Protein AF-A0A1B8P314-F1 (afdb_monomer)

Secondary structure (DSSP, 8-state):
-HHHHHHT-TTS-HHHHHIIIIISEEEESS-S-HHHHHHHHHHHHH--S-EEEEEETTEEEEEEE--HHHHTS-HHHHHHTT-HHHHHHHHHHHTSSSPPEEEEEEEE-S-SSSSPPTTSS-B-S-SS--EEEEEESS-BSTTB--EEE-TTTTS--HHHHHHHHHHHHHGGG-SSTTGGGT--B--HHHHHHHSSS--EEE-B-SS-EEEEETTS-EEE--B-TT-EEEEEEEEE---TT--S-----HHHHHHHHHHHHHHHHHHHHHHHHHHHT----------S------S---HHHHHHHHHHHHHHHHHSSS---------SSSSSS-SS--------TTEEEPPTTSSEEEEEEEEEEE---SSTTGGG-GGG--EEEEEEEEEEEEEEEEEETTTEEEEEEEEEEEEEESS-EEEEEEEEEEEE---TTTTTSEEEEEEEEEEEEESS--STTSS--SEEEEEEEEEEEE-GGGTTEEEEEEEEEEE-TTTTSSSTT-EEEEEEEEEEEEE--

Solvent-accessible surface area (backbone atoms only — not comparable to full-atom values): 27714 Å² total; per-residue (Å²): 84,70,65,20,24,60,76,41,42,75,92,52,56,68,63,56,51,47,36,36,70,56,35,20,33,35,82,39,71,67,66,52,60,70,68,60,40,54,53,34,40,51,50,64,72,70,56,79,69,73,69,47,78,47,58,45,46,8,23,40,40,39,35,29,63,59,39,74,81,43,34,72,79,32,62,60,59,39,47,53,74,60,32,71,65,56,46,44,51,53,17,26,64,39,26,24,49,48,79,52,62,42,24,47,32,40,42,30,32,55,71,43,99,52,61,75,35,77,54,50,50,39,22,24,70,35,99,52,77,25,20,39,38,35,38,27,60,43,69,33,33,65,56,39,34,15,51,26,39,22,33,21,26,58,43,85,44,70,62,36,48,60,47,51,51,54,45,67,76,46,21,78,78,38,85,54,69,49,28,39,67,47,29,38,69,44,55,72,76,54,46,50,62,35,21,80,39,63,78,43,70,52,62,42,61,38,41,22,36,38,35,36,36,38,34,12,40,28,28,39,39,60,48,41,64,72,29,58,39,45,26,44,32,30,40,37,56,63,73,72,85,56,72,56,36,56,70,56,51,68,66,60,53,53,49,50,49,52,52,52,52,54,51,51,53,56,49,52,54,52,48,52,54,52,48,74,73,56,78,87,82,80,82,87,89,83,88,88,89,74,94,77,80,88,81,79,78,72,48,73,69,58,48,55,56,61,51,53,57,64,45,46,76,69,44,68,88,48,59,69,79,82,91,85,84,90,73,89,89,88,87,88,82,84,91,71,86,83,75,92,69,84,64,60,94,58,48,45,71,48,53,89,80,30,45,34,32,49,34,38,36,40,32,46,25,33,62,74,65,94,47,75,46,51,88,82,36,83,92,72,62,49,76,47,68,37,33,42,44,36,42,30,50,35,35,44,48,32,42,46,66,89,46,31,34,38,35,40,33,44,36,50,30,45,36,38,67,86,56,79,40,44,37,40,33,46,31,43,28,41,40,42,43,85,54,103,50,40,97,76,40,36,42,38,39,38,47,28,56,31,43,30,39,37,79,50,64,48,76,76,28,66,46,70,50,39,53,31,38,27,36,41,43,34,45,36,38,34,45,75,93,50,66,53,38,33,43,31,43,36,36,45,33,43,28,20,66,86,41,72,49,46,61,71,84,18,37,33,38,31,47,28,48,30,44,35,41,52,44,44,124

Radius of gyration: 27.54 Å; Cα contacts (8 Å, |Δi|>4): 1055; chains: 1; bounding box: 66×58×86 Å

Sequence (521 aa):
MRLRMAMLSWRVPSEDRRQFIEQGFVLKRNYLPEDEYRALVEEVRQGQGEVRQCIQGDARTRRMLLAPEVLEKMPRTRALLRDPVFRRLMRFCAGHLRMPICHAERVMNGVNEAPPDPQTNLHVDTFQPTMKFWLYLEDVSDLNGPFVFVPGSTRLSRERLSWEYRMSLQAREHADRYTARGSFRVEPEAAARLGNAPPQSFKVPGNTLLIANTFGVHARGHAQPGTSRLALWGMSRTNPFIPLPGLGFESLNRLQYRVLQRMRRREDERAAARARRRPGIVSRAGMPGNNNHHRKTSLIIRQGFAIMYKIEQVSGAGISSSFRALGTGLILALGTSLSSGALADGVSVTPWEQGWALGGHAGQAVHETVKSGEAFNPFVWDFQNYYIVSSGLQKELVDFWGYSKLYTEANVSYIFGDEHYFETFLTPSISWEPFPWDHVLDTTAYLGVGISYTSETSRLDHSGEHLMASMIFELEVQPESWGAWSLYGRIHHRSSAYGTFGDDGGGSNIPSLGVRYHFGQ

Nearest PDB structures (foldseek):
  2hdi-assembly1_A  TM=3.408E-01  e=7.281E-02  Escherichia coli
  2x9k-assembly1_A  TM=2.089E-01  e=9.721E-03  Escherichia coli K-12
  6wil-assembly1_A  TM=3.687E-01  e=9.542E-01  Acinetobacter baumannii ACICU
  3njt-assembly1_A  TM=3.133E-01  e=6.450E-01  Bordetella pertussis
  3rgn-assembly1_A  TM=2.591E-01  e=1.974E+00  Escherichia coli K-12

Organism: Halomonas elongata (NCBI:txid2746)

Foldseek 3Di:
DVLLLVVLCPPQDPVQVCCCVQFQKGKDALQDPPVLLVLQLVLLVVQDADWDWFDAFQKIKIKGFPAPVSCVSRVSVVCQCVDPNNLSSQLSLASALAHFRKIWMKMAARNDNGHHGPQAFWWFQAQDWKKKKWQFSFFDDLAAWFKKFFTRLLDPDVLNVVVVVVLVVCQCPDPPVCSNVGTDGADQVSSCVSHPGHIDGPRGGHRMMMMGGRNTTIGTHHHDHRHMTITTMGIHDAPPPQSHNFDNDVVLVNVLSVLLVVVVVVVVVVVVVVCVVDVPDDDDDDDDDDPDDDDDRPCPSVSNVVSNVVSCVVGVLDDDDDDDPPDDDDPDPPPDDPPDDDDDPQKDFADPLAAKKKKKKKWFWFDDPVGGTVLVPPVNTHTDQKMKIKIKMKGWTMGHNVFKTKMKMWMWMWMDGPDTWIKIKIWIKMWGFDDPCCVFKGKIWIWIKTKMAIPAQDVQFPFSFRIWIKIKTKMKIDGVVNPQKIKMKMKIKTHCSCVVGGDGDTMIIIIIIMMM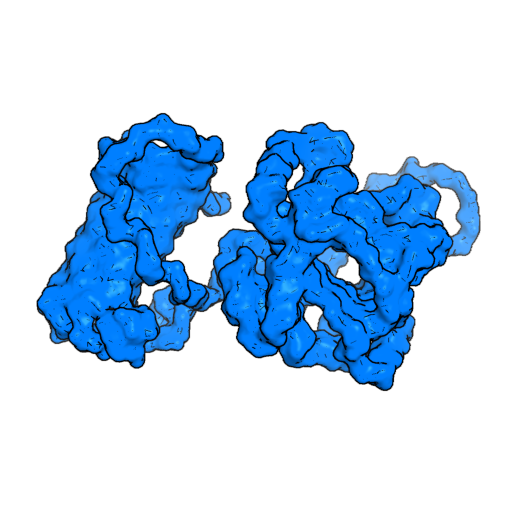GGDRD

Mean predicted aligned error: 16.78 Å

InterPro domains:
  IPR008775 Phytanoyl-CoA dioxygenase-like [PF05721] (22-173)

pLDDT: mean 80.91, std 22.13, range [20.09, 98.81]

Structure (mmCIF, N/CA/C/O backbone):
data_AF-A0A1B8P314-F1
#
_entry.id   AF-A0A1B8P314-F1
#
loop_
_atom_site.group_PDB
_atom_site.id
_atom_site.type_symbol
_atom_site.label_atom_id
_atom_site.label_alt_id
_atom_site.label_comp_id
_atom_site.label_asym_id
_atom_site.label_entity_id
_atom_site.label_seq_id
_atom_site.pdbx_PDB_ins_code
_atom_site.Cartn_x
_atom_site.Cartn_y
_atom_site.Cartn_z
_atom_site.occupancy
_atom_site.B_iso_or_equiv
_atom_site.auth_seq_id
_atom_site.auth_comp_id
_atom_site.auth_asym_id
_atom_site.auth_atom_id
_atom_site.pdbx_PDB_model_num
ATOM 1 N N . MET A 1 1 ? 0.900 0.043 -4.200 1.00 76.81 1 MET A N 1
ATOM 2 C CA . MET A 1 1 ? -0.433 -0.368 -3.673 1.00 76.81 1 MET A CA 1
ATOM 3 C C . MET A 1 1 ? -1.535 -0.510 -4.735 1.00 76.81 1 MET A C 1
ATOM 5 O O . MET A 1 1 ? -2.200 -1.535 -4.691 1.00 76.81 1 MET A O 1
ATOM 9 N N . ARG A 1 2 ? -1.765 0.431 -5.676 1.00 80.19 2 ARG A N 1
ATOM 10 C CA . ARG A 1 2 ? -2.887 0.328 -6.651 1.00 80.19 2 ARG A CA 1
ATOM 11 C C . ARG A 1 2 ? -2.947 -1.001 -7.431 1.00 80.19 2 ARG A C 1
ATOM 13 O O . ARG A 1 2 ? -4.032 -1.556 -7.540 1.00 80.19 2 ARG A O 1
ATOM 20 N N . LEU A 1 3 ? -1.807 -1.547 -7.871 1.00 76.31 3 LEU A N 1
ATOM 21 C CA . LEU A 1 3 ? -1.726 -2.877 -8.502 1.00 76.31 3 LEU A CA 1
ATOM 22 C C . LEU A 1 3 ? -2.331 -3.978 -7.606 1.00 76.31 3 LEU A C 1
ATOM 24 O O . LEU A 1 3 ? -3.298 -4.632 -7.987 1.00 76.31 3 LEU A O 1
ATOM 28 N N . ARG A 1 4 ? -1.857 -4.087 -6.357 1.00 84.38 4 ARG A N 1
ATOM 29 C CA . ARG A 1 4 ? -2.395 -5.015 -5.344 1.00 84.38 4 ARG A CA 1
ATOM 30 C C . ARG A 1 4 ? -3.896 -4.830 -5.102 1.00 84.38 4 ARG A C 1
ATOM 32 O O . ARG A 1 4 ? -4.615 -5.808 -4.935 1.00 84.38 4 ARG A O 1
ATOM 39 N N . MET A 1 5 ? -4.390 -3.590 -5.104 1.00 85.19 5 MET A N 1
ATOM 40 C CA . MET A 1 5 ? -5.827 -3.313 -4.978 1.00 85.19 5 MET A CA 1
ATOM 41 C C . MET A 1 5 ? -6.626 -3.805 -6.191 1.00 85.19 5 MET A C 1
ATOM 43 O O . MET A 1 5 ? -7.722 -4.326 -6.009 1.00 85.19 5 MET A O 1
ATOM 47 N N . ALA A 1 6 ? -6.094 -3.680 -7.412 1.00 76.88 6 ALA A N 1
ATOM 48 C CA . ALA A 1 6 ? -6.745 -4.183 -8.622 1.00 76.88 6 ALA A CA 1
ATOM 49 C C . ALA A 1 6 ? -6.898 -5.714 -8.576 1.00 76.88 6 ALA A C 1
ATOM 51 O O . ALA A 1 6 ? -8.011 -6.215 -8.754 1.00 76.88 6 ALA A O 1
ATOM 52 N N . MET A 1 7 ? -5.832 -6.437 -8.206 1.00 79.06 7 MET A N 1
ATOM 53 C CA . MET A 1 7 ? -5.853 -7.896 -7.993 1.00 79.06 7 MET A CA 1
ATOM 54 C C . MET A 1 7 ? -6.882 -8.320 -6.928 1.00 79.06 7 MET A C 1
ATOM 56 O O . MET A 1 7 ? -7.533 -9.354 -7.050 1.00 79.06 7 MET A O 1
ATOM 60 N N . LEU A 1 8 ? -7.072 -7.499 -5.889 1.00 85.00 8 LEU A N 1
ATOM 61 C CA . LEU A 1 8 ? -8.010 -7.752 -4.786 1.00 85.00 8 LEU A CA 1
ATOM 62 C C . LEU A 1 8 ? -9.414 -7.171 -5.003 1.00 85.00 8 LEU A C 1
ATOM 64 O O . LEU A 1 8 ? -10.260 -7.258 -4.114 1.00 85.00 8 LEU A O 1
ATOM 68 N N . SER A 1 9 ? -9.686 -6.592 -6.173 1.00 84.25 9 SER A N 1
ATOM 69 C CA . SER A 1 9 ? -10.957 -5.922 -6.467 1.00 84.25 9 SER A CA 1
ATOM 70 C C . SER A 1 9 ? -12.116 -6.886 -6.774 1.00 84.25 9 SER A C 1
ATOM 72 O O . SER A 1 9 ? -13.273 -6.462 -6.849 1.00 84.25 9 SER A O 1
ATOM 74 N N . TRP A 1 10 ? -11.832 -8.183 -6.937 1.00 81.12 10 TRP A N 1
ATOM 75 C CA . TRP A 1 10 ? -12.803 -9.196 -7.352 1.00 81.12 10 TRP A CA 1
ATOM 76 C C . TRP A 1 10 ? -13.944 -9.395 -6.340 1.00 81.12 10 TRP A C 1
ATOM 78 O O . TRP A 1 10 ? -13.724 -9.763 -5.181 1.00 81.12 10 TRP A O 1
ATOM 88 N N . ARG A 1 11 ? -15.183 -9.191 -6.810 1.00 80.00 11 ARG A N 1
ATOM 89 C CA . ARG A 1 11 ? -16.437 -9.138 -6.025 1.00 80.00 11 ARG A CA 1
ATOM 90 C C . ARG A 1 11 ? -16.446 -8.101 -4.885 1.00 80.00 11 ARG A C 1
ATOM 92 O O . ARG A 1 11 ? -17.235 -8.240 -3.954 1.00 80.00 11 ARG A O 1
ATOM 99 N N . VAL A 1 12 ? -15.588 -7.078 -4.921 1.00 89.56 12 VAL A N 1
ATOM 100 C CA . VAL A 1 12 ? -15.804 -5.861 -4.119 1.00 89.56 12 VAL A CA 1
ATOM 101 C C . VAL A 1 12 ? -16.806 -4.989 -4.888 1.00 89.56 12 VAL A C 1
ATOM 103 O O . VAL A 1 12 ? -16.585 -4.766 -6.086 1.00 89.56 12 VAL A O 1
ATOM 106 N N . PRO A 1 13 ? -17.897 -4.500 -4.265 1.00 90.88 13 PRO A N 1
ATOM 107 C CA . PRO A 1 13 ? -18.881 -3.657 -4.943 1.00 90.88 13 PRO A CA 1
ATOM 108 C C . PRO A 1 13 ? -18.234 -2.473 -5.672 1.00 90.88 13 PRO A C 1
ATOM 110 O O . PRO A 1 13 ? -17.273 -1.875 -5.189 1.00 90.88 13 PRO A O 1
ATOM 113 N N . SER A 1 14 ? -18.732 -2.135 -6.865 1.00 87.62 14 SER A N 1
ATOM 114 C CA . SER A 1 14 ? -18.176 -1.041 -7.681 1.00 87.62 14 SER A CA 1
ATOM 115 C C . SER A 1 14 ? -18.213 0.305 -6.955 1.00 87.62 14 SER A C 1
ATOM 117 O O . SER A 1 14 ? -17.268 1.078 -7.076 1.00 87.62 14 SER A O 1
ATOM 119 N N . GLU A 1 15 ? -19.251 0.547 -6.158 1.00 92.31 15 GLU A N 1
ATOM 120 C CA . GLU A 1 15 ? -19.381 1.719 -5.295 1.00 92.31 15 GLU A CA 1
ATOM 121 C C . GLU A 1 15 ? -18.269 1.795 -4.239 1.00 92.31 15 GLU A C 1
ATOM 123 O O . GLU A 1 15 ? -17.537 2.780 -4.215 1.00 92.31 15 GLU A O 1
ATOM 128 N N . ASP A 1 16 ? -18.062 0.731 -3.452 1.00 94.12 16 ASP A N 1
ATOM 129 C CA . ASP A 1 16 ? -17.001 0.669 -2.432 1.00 94.12 16 ASP A CA 1
ATOM 130 C C . ASP A 1 16 ? -15.605 0.863 -3.054 1.00 94.12 16 ASP A C 1
ATOM 132 O O . ASP A 1 16 ? -14.747 1.548 -2.490 1.00 94.12 16 ASP A O 1
ATOM 136 N N . ARG A 1 17 ? -15.377 0.304 -4.254 1.00 92.00 17 ARG A N 1
ATOM 137 C CA . ARG A 1 17 ? -14.127 0.498 -5.009 1.00 92.00 17 ARG A CA 1
ATOM 138 C C . ARG A 1 17 ? -13.926 1.957 -5.419 1.00 92.00 17 ARG A C 1
ATOM 140 O O . ARG A 1 17 ? -12.839 2.486 -5.189 1.00 92.00 17 ARG A O 1
ATOM 147 N N . ARG A 1 18 ? -14.947 2.604 -6.000 1.00 90.94 18 ARG A N 1
ATOM 148 C CA . ARG A 1 18 ? -14.889 4.025 -6.390 1.00 90.94 18 ARG A CA 1
ATOM 149 C C . ARG A 1 18 ? -14.676 4.922 -5.177 1.00 90.94 18 ARG A C 1
ATOM 151 O O . ARG A 1 18 ? -13.732 5.703 -5.176 1.00 90.94 18 ARG A O 1
ATOM 158 N N . GLN A 1 19 ? -15.473 4.754 -4.118 1.00 95.25 19 GLN A N 1
ATOM 159 C CA . GLN A 1 19 ? -15.382 5.572 -2.905 1.00 95.25 19 GLN A CA 1
ATOM 160 C C . GLN A 1 19 ? -13.957 5.529 -2.324 1.00 95.25 19 GLN A C 1
ATOM 162 O O . GLN A 1 19 ? -13.342 6.575 -2.106 1.00 95.25 19 GLN A O 1
ATOM 167 N N . PHE A 1 20 ? -13.359 4.337 -2.207 1.00 96.06 20 PHE A N 1
ATOM 168 C CA . PHE A 1 20 ? -12.006 4.207 -1.665 1.00 96.06 20 PHE A CA 1
ATOM 169 C C . PHE A 1 20 ? -10.904 4.752 -2.589 1.00 96.06 20 PHE A C 1
ATOM 171 O O . PHE A 1 20 ? -9.937 5.336 -2.103 1.00 96.06 20 PHE A O 1
ATOM 178 N N . ILE A 1 21 ? -11.018 4.563 -3.909 1.00 90.44 21 ILE A N 1
ATOM 179 C CA . ILE A 1 21 ? -9.992 4.988 -4.883 1.00 90.44 21 ILE A CA 1
ATOM 180 C C . ILE A 1 21 ? -10.050 6.498 -5.159 1.00 90.44 21 ILE A C 1
ATOM 182 O O . ILE A 1 21 ? -9.002 7.133 -5.310 1.00 90.44 21 ILE A O 1
ATOM 186 N N . GLU A 1 22 ? -11.255 7.060 -5.247 1.00 90.31 22 GLU A N 1
ATOM 187 C CA . GLU A 1 22 ? -11.501 8.453 -5.625 1.00 90.31 22 GLU A CA 1
ATOM 188 C C . GLU A 1 22 ? -11.541 9.379 -4.413 1.00 90.31 22 GLU A C 1
ATOM 190 O O . GLU A 1 22 ? -10.932 10.445 -4.462 1.00 90.31 22 GLU A O 1
ATOM 195 N N . GLN A 1 23 ? -12.232 8.975 -3.339 1.00 95.19 23 GLN A N 1
ATOM 196 C CA . GLN A 1 23 ? -12.447 9.803 -2.147 1.00 95.19 23 GLN A CA 1
ATOM 197 C C . GLN A 1 23 ? -11.481 9.463 -1.008 1.00 95.19 23 GLN A C 1
ATOM 199 O O . GLN A 1 23 ? -11.271 10.303 -0.139 1.00 95.19 23 GLN A O 1
ATOM 204 N N . GLY A 1 24 ? -10.869 8.273 -1.014 1.00 96.12 24 GLY A N 1
ATOM 205 C CA . GLY A 1 24 ? -9.907 7.827 0.001 1.00 96.12 24 GLY A CA 1
ATOM 206 C C . GLY A 1 24 ? -10.521 7.084 1.195 1.00 96.12 24 GLY A C 1
ATOM 207 O O . GLY A 1 24 ? -9.786 6.696 2.107 1.00 96.12 24 GLY A O 1
ATOM 208 N N . PHE A 1 25 ? -11.838 6.856 1.198 1.00 98.19 25 PHE A N 1
ATOM 209 C CA . PHE A 1 25 ? -12.554 6.161 2.272 1.00 98.19 25 PHE A CA 1
ATOM 210 C C . PHE A 1 25 ? -13.705 5.281 1.754 1.00 98.19 25 PHE A C 1
ATOM 212 O O . PHE A 1 25 ? -14.159 5.450 0.629 1.00 98.19 25 PHE A O 1
ATOM 219 N N . VAL A 1 26 ? -14.184 4.349 2.581 1.00 98.50 26 VAL A N 1
ATOM 220 C CA . VAL A 1 26 ? -15.459 3.632 2.406 1.00 98.50 26 VAL A CA 1
ATOM 221 C C . VAL A 1 26 ? -16.333 3.897 3.625 1.00 98.50 26 VAL A C 1
ATOM 223 O O . VAL A 1 26 ? -15.844 3.768 4.746 1.00 98.50 26 VAL A O 1
ATOM 226 N N . LEU A 1 27 ? -17.605 4.236 3.423 1.00 98.44 27 LEU A N 1
ATOM 227 C CA . LEU A 1 27 ? -18.584 4.468 4.485 1.00 98.44 27 LEU A CA 1
ATOM 228 C C . LEU A 1 27 ? -19.842 3.623 4.243 1.00 98.44 27 LEU A C 1
ATOM 230 O O . LEU A 1 27 ? -20.559 3.848 3.272 1.00 98.44 27 LEU A O 1
ATOM 234 N N . LYS A 1 28 ? -20.150 2.699 5.159 1.00 98.38 28 LYS A N 1
ATOM 235 C CA . LYS A 1 28 ? -21.367 1.872 5.127 1.00 98.38 28 LYS A CA 1
ATOM 236 C C . LYS A 1 28 ? -22.111 2.006 6.458 1.00 98.38 28 LYS A C 1
ATOM 238 O O . LYS A 1 28 ? -21.612 1.561 7.489 1.00 98.38 28 LYS A O 1
ATOM 243 N N . ARG A 1 29 ? -23.280 2.652 6.445 1.00 98.25 29 ARG A N 1
ATOM 244 C CA . ARG A 1 29 ? -24.202 2.723 7.596 1.00 98.25 29 ARG A CA 1
ATOM 245 C C . ARG A 1 29 ? -25.009 1.428 7.695 1.00 98.25 29 ARG A C 1
ATOM 247 O O . ARG A 1 29 ? -25.216 0.789 6.667 1.00 98.25 29 ARG A O 1
ATOM 254 N N . ASN A 1 30 ? -25.476 1.089 8.897 1.00 97.75 30 ASN A N 1
ATOM 255 C CA . ASN A 1 30 ? -26.248 -0.128 9.186 1.00 97.75 30 ASN A CA 1
ATOM 256 C C . ASN A 1 30 ? -25.556 -1.381 8.617 1.00 97.75 30 ASN A C 1
ATOM 258 O O . ASN A 1 30 ? -26.141 -2.141 7.850 1.00 97.75 30 ASN A O 1
ATOM 262 N N . TYR A 1 31 ? -24.258 -1.521 8.904 1.00 98.19 31 TYR A N 1
ATOM 263 C CA . TYR A 1 31 ? -23.393 -2.507 8.257 1.00 98.19 31 TYR A CA 1
ATOM 264 C C . TYR A 1 31 ? -23.756 -3.956 8.618 1.00 98.19 31 TYR A C 1
ATOM 266 O O . TYR A 1 31 ? -23.608 -4.848 7.784 1.00 98.19 31 TYR A O 1
ATOM 274 N N . LEU A 1 32 ? -24.229 -4.177 9.845 1.00 98.19 32 LEU A N 1
ATOM 275 C CA . LEU A 1 32 ? -24.753 -5.450 10.333 1.00 98.19 32 LEU A CA 1
ATOM 276 C C . LEU A 1 32 ? -26.277 -5.385 10.513 1.00 98.19 32 LEU A C 1
ATOM 278 O O . LEU A 1 32 ? -26.814 -4.293 10.730 1.00 98.19 32 LEU A O 1
ATOM 282 N N . PRO A 1 33 ? -26.974 -6.534 10.522 1.00 98.06 33 PRO A N 1
ATOM 283 C CA . PRO A 1 33 ? -28.300 -6.645 11.124 1.00 98.06 33 PRO A CA 1
ATOM 284 C C . PRO A 1 33 ? -28.316 -6.070 12.551 1.00 98.06 33 PRO A C 1
ATOM 286 O O . PRO A 1 33 ? -27.330 -6.164 13.283 1.00 98.06 33 PRO A O 1
ATOM 289 N N . GLU A 1 34 ? -29.421 -5.442 12.950 1.00 97.75 34 GLU A N 1
ATOM 290 C CA . GLU A 1 34 ? -29.514 -4.698 14.218 1.00 97.75 34 GLU A CA 1
ATOM 291 C C . GLU A 1 34 ? -29.369 -5.602 15.458 1.00 97.75 34 GLU A C 1
ATOM 293 O O . GLU A 1 34 ? -28.797 -5.203 16.473 1.00 97.75 34 GLU A O 1
ATOM 298 N N . ASP A 1 35 ? -29.842 -6.843 15.375 1.00 97.75 35 ASP A N 1
ATOM 299 C CA . ASP A 1 35 ? -29.696 -7.871 16.405 1.00 97.75 35 ASP A CA 1
ATOM 300 C C . ASP A 1 35 ? -28.249 -8.386 16.505 1.00 97.75 35 ASP A C 1
ATOM 302 O O . ASP A 1 35 ? -27.695 -8.455 17.608 1.00 97.75 35 ASP A O 1
ATOM 306 N N . GLU A 1 36 ? -27.595 -8.658 15.369 1.00 97.69 36 GLU A N 1
ATOM 307 C CA . GLU A 1 36 ? -26.168 -8.999 15.325 1.00 97.69 36 GLU A CA 1
ATOM 308 C C . GLU A 1 36 ? -25.297 -7.861 15.867 1.00 97.69 36 GLU A C 1
ATOM 310 O O . GLU A 1 36 ? -24.364 -8.106 16.637 1.00 97.69 36 GLU A O 1
ATOM 315 N N . TYR A 1 37 ? -25.623 -6.616 15.513 1.00 98.44 37 TYR A N 1
ATOM 316 C CA . TYR A 1 37 ? -24.943 -5.425 16.005 1.00 98.44 37 TYR A CA 1
ATOM 317 C C . TYR A 1 37 ? -25.056 -5.298 17.528 1.00 98.44 37 TYR A C 1
ATOM 319 O O . TYR A 1 37 ? -24.035 -5.175 18.205 1.00 98.44 37 TYR A O 1
ATOM 327 N N . ARG A 1 38 ? -26.267 -5.393 18.095 1.00 98.19 38 ARG A N 1
ATOM 328 C CA . ARG A 1 38 ? -26.472 -5.341 19.556 1.00 98.19 38 ARG A CA 1
ATOM 329 C C . ARG A 1 38 ? -25.716 -6.453 20.280 1.00 98.19 38 ARG A C 1
ATOM 331 O O . ARG A 1 38 ? -25.050 -6.182 21.279 1.00 98.19 38 ARG A O 1
ATOM 338 N N . ALA A 1 39 ? -25.758 -7.678 19.754 1.00 97.88 39 ALA A N 1
ATOM 339 C CA . ALA A 1 39 ? -25.016 -8.806 20.311 1.00 97.88 39 ALA A CA 1
ATOM 340 C C . ALA A 1 39 ? -23.490 -8.587 20.261 1.00 97.88 39 ALA A C 1
ATOM 342 O O . ALA A 1 39 ? -22.788 -8.930 21.212 1.00 97.88 39 ALA A O 1
ATOM 343 N N . LEU A 1 40 ? -22.975 -7.986 19.183 1.00 98.06 40 LEU A N 1
ATOM 344 C CA . LEU A 1 40 ? -21.563 -7.624 19.042 1.00 98.06 40 LEU A CA 1
ATOM 345 C C . LEU A 1 40 ? -21.145 -6.518 20.025 1.00 98.06 40 LEU A C 1
ATOM 347 O O . LEU A 1 40 ? -20.083 -6.618 20.638 1.00 98.06 40 LEU A O 1
ATOM 351 N N . VAL A 1 41 ? -21.963 -5.473 20.194 1.00 98.25 41 VAL A N 1
ATOM 352 C CA . VAL A 1 41 ? -21.699 -4.376 21.144 1.00 98.25 41 VAL A CA 1
ATOM 353 C C . VAL A 1 41 ? -21.583 -4.918 22.567 1.00 98.25 41 VAL A C 1
ATOM 355 O O . VAL A 1 41 ? -20.629 -4.576 23.270 1.00 98.25 41 VAL A O 1
ATOM 358 N N . GLU A 1 42 ? -22.512 -5.780 22.980 1.00 97.81 42 GLU A N 1
ATOM 359 C CA . GLU A 1 42 ? -22.511 -6.343 24.331 1.00 97.81 42 GLU A CA 1
ATOM 360 C C . GLU A 1 42 ? -21.326 -7.295 24.551 1.00 97.81 42 GLU A C 1
ATOM 362 O O . GLU A 1 42 ? -20.601 -7.159 25.536 1.00 97.81 42 GLU A O 1
ATOM 367 N N . GLU A 1 43 ? -21.031 -8.174 23.586 1.00 97.56 43 GLU A N 1
ATOM 368 C CA . GLU A 1 43 ? -19.852 -9.049 23.634 1.00 97.56 43 GLU A CA 1
ATOM 369 C C . GLU A 1 43 ? -18.541 -8.253 23.757 1.00 97.56 43 GLU A C 1
ATOM 371 O O . GLU A 1 43 ? -17.657 -8.623 24.528 1.00 97.56 43 GLU A O 1
ATOM 376 N N . VAL A 1 44 ? -18.400 -7.135 23.038 1.00 96.94 44 VAL A N 1
ATOM 377 C CA . VAL A 1 44 ? -17.196 -6.290 23.112 1.00 96.94 44 VAL A CA 1
ATOM 378 C C . VAL A 1 44 ? -17.120 -5.504 24.425 1.00 96.94 44 VAL A C 1
ATOM 380 O O . VAL A 1 44 ? -16.016 -5.249 24.911 1.00 96.94 44 VAL A O 1
ATOM 383 N N . ARG A 1 45 ? -18.257 -5.141 25.032 1.00 95.69 45 ARG A N 1
ATOM 384 C CA . ARG A 1 45 ? -18.311 -4.479 26.349 1.00 95.69 45 ARG A CA 1
ATOM 385 C C . ARG A 1 45 ? -17.983 -5.433 27.500 1.00 95.69 45 ARG A C 1
ATOM 387 O O . ARG A 1 45 ? -17.279 -5.026 28.421 1.00 95.69 45 ARG A O 1
ATOM 394 N N . GLN A 1 46 ? -18.439 -6.683 27.423 1.00 94.06 46 GLN A N 1
ATOM 395 C CA . GLN A 1 46 ? -18.143 -7.746 28.394 1.00 94.06 46 GLN A CA 1
ATOM 396 C C . GLN A 1 46 ? -16.798 -8.455 28.135 1.00 94.06 46 GLN A C 1
ATOM 398 O O . GLN A 1 46 ? -16.298 -9.184 28.994 1.00 94.06 46 GLN A O 1
ATOM 403 N N . GLY A 1 47 ? -16.208 -8.254 26.952 1.00 88.25 47 GLY A N 1
ATOM 404 C CA . GLY A 1 47 ? -15.034 -8.970 26.464 1.00 88.25 47 GLY A CA 1
ATOM 405 C C . GLY A 1 47 ? -13.817 -8.876 27.387 1.00 88.25 47 GLY A C 1
ATOM 406 O O . GLY A 1 47 ? -13.312 -7.794 27.687 1.00 88.25 47 GLY A O 1
ATOM 407 N N . GLN A 1 48 ? -13.304 -10.037 27.799 1.00 83.50 48 GLN A N 1
ATOM 408 C CA . GLN A 1 48 ? -12.131 -10.142 28.665 1.00 83.50 48 GLN A CA 1
ATOM 409 C C . GLN A 1 48 ? -10.855 -10.404 27.857 1.00 83.50 48 GLN A C 1
ATOM 411 O O . GLN A 1 48 ? -10.756 -11.380 27.112 1.00 83.50 48 GLN A O 1
ATOM 416 N N . GLY A 1 49 ? -9.834 -9.577 28.072 1.00 84.44 49 GLY A N 1
ATOM 417 C CA . GLY A 1 49 ? -8.528 -9.733 27.443 1.00 84.44 49 GLY A CA 1
ATOM 418 C C . GLY A 1 49 ? -7.511 -8.711 27.939 1.00 84.44 49 GLY A C 1
ATOM 419 O O . GLY A 1 49 ? -7.818 -7.823 28.733 1.00 84.44 49 GLY A O 1
ATOM 420 N N . GLU A 1 50 ? -6.271 -8.832 27.466 1.00 86.81 50 GLU A N 1
ATOM 421 C CA . GLU A 1 50 ? -5.204 -7.891 27.805 1.00 86.81 50 GLU A CA 1
ATOM 422 C C . GLU A 1 50 ? -5.471 -6.521 27.152 1.00 86.81 50 GLU A C 1
ATOM 424 O O . GLU A 1 50 ? -5.340 -6.355 25.933 1.00 86.81 50 GLU A O 1
ATOM 429 N N . VAL A 1 51 ? -5.832 -5.527 27.967 1.00 89.81 51 VAL A N 1
ATOM 430 C CA . VAL A 1 51 ? -6.035 -4.141 27.526 1.00 89.81 51 VAL A CA 1
ATOM 431 C C . VAL A 1 51 ? -4.741 -3.350 27.696 1.00 89.81 51 VAL A C 1
ATOM 433 O O . VAL A 1 51 ? -4.254 -3.164 28.810 1.00 89.81 51 VAL A O 1
ATOM 436 N N . ARG A 1 52 ? -4.208 -2.806 26.597 1.00 86.81 52 ARG A N 1
ATOM 437 C CA . ARG A 1 52 ? -3.083 -1.857 26.629 1.00 86.81 52 ARG A CA 1
ATOM 438 C C . ARG A 1 52 ? -3.569 -0.422 26.494 1.00 86.81 52 ARG A C 1
ATOM 440 O O . ARG A 1 52 ? -4.513 -0.144 25.758 1.00 86.81 52 ARG A O 1
ATOM 447 N N . GLN A 1 53 ? -2.892 0.496 27.180 1.00 89.81 53 GLN A N 1
ATOM 448 C CA . GLN A 1 53 ? -3.236 1.915 27.205 1.00 89.81 53 GLN A CA 1
ATOM 449 C C . GLN A 1 53 ? -2.156 2.769 26.527 1.00 89.81 53 GLN A C 1
ATOM 451 O O . GLN A 1 53 ? -0.964 2.616 26.785 1.00 89.81 53 GLN A O 1
ATOM 456 N N . CYS A 1 54 ? -2.590 3.698 25.680 1.00 85.50 54 CYS A N 1
ATOM 457 C CA . CYS A 1 54 ? -1.796 4.791 25.140 1.00 85.50 54 CYS A CA 1
ATOM 458 C C . CYS A 1 54 ? -2.267 6.119 25.737 1.00 85.50 54 CYS A C 1
ATOM 460 O O . CYS A 1 54 ? -3.455 6.288 26.013 1.00 85.50 54 CYS A O 1
ATOM 462 N N . ILE A 1 55 ? -1.340 7.058 25.890 1.00 87.88 55 ILE A N 1
ATOM 463 C CA . ILE A 1 55 ? -1.601 8.452 26.254 1.00 87.88 55 ILE A CA 1
ATOM 464 C C . ILE A 1 55 ? -0.928 9.300 25.178 1.00 87.88 55 ILE A C 1
ATOM 466 O O . ILE A 1 55 ? 0.259 9.098 24.901 1.00 87.88 55 ILE A O 1
ATOM 470 N N . GLN A 1 56 ? -1.694 10.194 24.557 1.00 84.62 56 GLN A N 1
ATOM 471 C CA . GLN A 1 56 ? -1.253 11.114 23.511 1.00 84.62 56 GLN A CA 1
ATOM 472 C C . GLN A 1 56 ? -1.905 12.463 23.797 1.00 84.62 56 GLN A C 1
ATOM 474 O O . GLN A 1 56 ? -3.101 12.620 23.581 1.00 84.62 56 GLN A O 1
ATOM 479 N N . GLY A 1 57 ? -1.123 13.396 24.342 1.00 90.88 57 GLY A N 1
ATOM 480 C CA . GLY A 1 57 ? -1.685 14.616 24.911 1.00 90.88 57 GLY A CA 1
ATOM 481 C C . GLY A 1 57 ? -2.712 14.313 26.009 1.00 90.88 57 GLY A C 1
ATOM 482 O O . GLY A 1 57 ? -2.545 13.373 26.794 1.00 90.88 57 GLY A O 1
ATOM 483 N N . ASP A 1 58 ? -3.784 15.093 26.024 1.00 91.62 58 ASP A N 1
ATOM 484 C CA . ASP A 1 58 ? -4.946 14.973 26.906 1.00 91.62 58 ASP A CA 1
ATOM 485 C C . ASP A 1 58 ? -5.787 13.701 26.667 1.00 91.62 58 ASP A C 1
ATOM 487 O O . ASP A 1 58 ? -6.539 13.270 27.547 1.00 91.62 58 ASP A O 1
ATOM 491 N N . ALA A 1 59 ? -5.628 13.033 25.520 1.00 91.06 59 ALA A N 1
ATOM 492 C CA . ALA A 1 59 ? -6.372 11.827 25.182 1.00 91.06 59 ALA A CA 1
ATOM 493 C C . ALA A 1 59 ? -5.718 10.524 25.665 1.00 91.06 59 ALA A C 1
ATOM 495 O O . ALA A 1 59 ? -4.495 10.350 25.739 1.00 91.06 59 ALA A O 1
ATOM 496 N N . ARG A 1 60 ? -6.574 9.538 25.941 1.00 94.50 60 ARG A N 1
ATOM 497 C CA . ARG A 1 60 ? -6.203 8.205 26.426 1.00 94.50 60 ARG A CA 1
ATOM 498 C C . ARG A 1 60 ? -6.900 7.143 25.585 1.00 94.50 60 ARG A C 1
ATOM 500 O O . ARG A 1 60 ? -8.121 7.083 25.538 1.00 94.50 60 ARG A O 1
ATOM 507 N N . THR A 1 61 ? -6.129 6.279 24.937 1.00 93.12 61 THR A N 1
ATOM 508 C CA . THR A 1 61 ? -6.659 5.215 24.069 1.00 93.12 61 THR A CA 1
ATOM 509 C C . THR A 1 61 ? -6.410 3.855 24.707 1.00 93.12 61 THR A C 1
ATOM 511 O O . THR A 1 61 ? -5.263 3.505 24.977 1.00 93.12 61 THR A O 1
ATOM 514 N N . ARG A 1 62 ? -7.462 3.072 24.947 1.00 94.75 62 ARG A N 1
ATOM 515 C CA . ARG A 1 62 ? -7.382 1.681 25.415 1.00 94.75 62 ARG A CA 1
ATOM 516 C C . ARG A 1 62 ? -7.650 0.735 24.250 1.00 94.75 62 ARG A C 1
ATOM 518 O O . ARG A 1 62 ? -8.608 0.940 23.512 1.00 94.75 62 ARG A O 1
ATOM 525 N N . ARG A 1 63 ? -6.814 -0.292 24.086 1.00 94.19 63 ARG A N 1
ATOM 526 C CA . ARG A 1 63 ? -6.945 -1.311 23.034 1.00 94.19 63 ARG A CA 1
ATOM 527 C C . ARG A 1 63 ? -6.823 -2.716 23.609 1.00 94.19 63 ARG A C 1
ATOM 529 O O . ARG A 1 63 ? -5.777 -3.052 24.164 1.00 94.19 63 ARG A O 1
ATOM 536 N N . MET A 1 64 ? -7.844 -3.541 23.404 1.00 94.06 64 MET A N 1
ATOM 537 C CA . MET A 1 64 ? -7.762 -4.995 23.561 1.00 94.06 64 MET A CA 1
ATOM 538 C C . MET A 1 64 ? -7.378 -5.602 22.212 1.00 94.06 64 MET A C 1
ATOM 540 O O . MET A 1 64 ? -8.050 -5.349 21.215 1.00 94.06 64 MET A O 1
ATOM 544 N N . LEU A 1 65 ? -6.288 -6.370 22.146 1.00 92.75 65 LEU A N 1
ATOM 545 C CA . LEU A 1 65 ? -5.880 -7.042 20.906 1.00 92.75 65 LEU A CA 1
ATOM 546 C C . LEU A 1 65 ? -6.821 -8.219 20.619 1.00 92.75 65 LEU A C 1
ATOM 548 O O . LEU A 1 65 ? -6.889 -9.149 21.418 1.00 92.75 65 LEU A O 1
ATOM 552 N N . LEU A 1 66 ? -7.472 -8.222 19.454 1.00 93.75 66 LEU A N 1
ATOM 553 C CA . LEU A 1 66 ? -8.320 -9.331 19.008 1.00 93.75 66 LEU A CA 1
ATOM 554 C C . LEU A 1 66 ? -7.447 -10.429 18.392 1.00 93.75 66 LEU A C 1
ATOM 556 O O . LEU A 1 66 ? -7.415 -10.631 17.178 1.00 93.75 66 LEU A O 1
ATOM 560 N N . ALA A 1 67 ? -6.659 -11.068 19.254 1.00 90.00 67 ALA A N 1
ATOM 561 C CA . ALA A 1 67 ? -5.848 -12.229 18.918 1.00 90.00 67 ALA A CA 1
ATOM 562 C C . ALA A 1 67 ? -6.716 -13.497 18.815 1.00 90.00 67 ALA A C 1
ATOM 564 O O . ALA A 1 67 ? -7.810 -13.517 19.384 1.00 90.00 67 ALA A O 1
ATOM 565 N N . PRO A 1 68 ? -6.255 -14.561 18.129 1.00 88.56 68 PRO A N 1
ATOM 566 C CA . PRO A 1 68 ? -7.015 -15.804 17.986 1.00 88.56 68 PRO A CA 1
ATOM 567 C C . PRO A 1 68 ? -7.542 -16.362 19.316 1.00 88.56 68 PRO A C 1
ATOM 569 O O . PRO A 1 68 ? -8.696 -16.773 19.381 1.00 88.56 68 PRO A O 1
ATOM 572 N N . GLU A 1 69 ? -6.738 -16.281 20.378 1.00 89.25 69 GLU A N 1
ATOM 573 C CA . GLU A 1 69 ? -7.054 -16.797 21.717 1.00 89.25 69 GLU A CA 1
ATOM 574 C C . GLU A 1 69 ? -8.118 -15.949 22.450 1.00 89.25 69 GLU A C 1
ATOM 576 O O . GLU A 1 69 ? -8.838 -16.441 23.316 1.00 89.25 69 GLU A O 1
ATOM 581 N N . VAL A 1 70 ? -8.242 -14.664 22.096 1.00 91.56 70 VAL A N 1
ATOM 582 C CA . VAL A 1 70 ? -9.308 -13.768 22.586 1.00 91.56 70 VAL A CA 1
ATOM 583 C C . VAL A 1 70 ? -10.591 -14.007 21.785 1.00 91.56 70 VAL A C 1
ATOM 585 O O . VAL A 1 70 ? -11.672 -14.125 22.352 1.00 91.56 70 VAL A O 1
ATOM 588 N N . LEU A 1 71 ? -10.465 -14.170 20.464 1.00 93.69 71 LEU A N 1
ATOM 589 C CA . LEU A 1 71 ? -11.579 -14.445 19.550 1.00 93.69 71 LEU A CA 1
ATOM 590 C C . LEU A 1 71 ? -12.224 -15.826 19.758 1.00 93.69 71 LEU A C 1
ATOM 592 O O . LEU A 1 71 ? -13.348 -16.049 19.320 1.00 93.69 71 LEU A O 1
ATOM 596 N N . GLU A 1 72 ? -11.558 -16.759 20.435 1.00 92.75 72 GLU A N 1
ATOM 597 C CA . GLU A 1 72 ? -12.179 -18.000 20.919 1.00 92.75 72 GLU A CA 1
ATOM 598 C C . GLU A 1 72 ? -13.259 -17.757 21.983 1.00 92.75 72 GLU A C 1
ATOM 600 O O . GLU A 1 72 ? -14.202 -18.538 22.060 1.00 92.75 72 GLU A O 1
ATOM 605 N N . LYS A 1 73 ? -13.179 -16.645 22.725 1.00 94.94 73 LYS A N 1
ATOM 606 C CA . LYS A 1 73 ? -14.158 -16.231 23.745 1.00 94.94 73 LYS A CA 1
ATOM 607 C C . LYS A 1 73 ? -15.150 -15.169 23.253 1.00 94.94 73 LYS A C 1
ATOM 609 O O . LYS A 1 73 ? -16.002 -14.740 24.019 1.00 94.94 73 LYS A O 1
ATOM 614 N N . MET A 1 74 ? -15.021 -14.731 21.999 1.00 96.75 74 MET A N 1
ATOM 615 C CA . MET A 1 74 ? -15.814 -13.655 21.393 1.00 96.75 74 MET A CA 1
ATOM 616 C C . MET A 1 74 ? -16.432 -14.138 20.066 1.00 96.75 74 MET A C 1
ATOM 618 O O . MET A 1 74 ? -15.957 -13.754 18.990 1.00 96.75 74 MET A O 1
ATOM 622 N N . PRO A 1 75 ? -17.411 -15.067 20.103 1.00 96.69 75 PRO A N 1
ATOM 623 C CA . PRO A 1 75 ? -17.977 -15.700 18.912 1.00 96.69 75 PRO A CA 1
ATOM 624 C C . PRO A 1 75 ? -18.590 -14.729 17.888 1.00 96.69 75 PRO A C 1
ATOM 626 O O . PRO A 1 75 ? -18.420 -14.967 16.692 1.00 96.69 75 PRO A O 1
ATOM 629 N N . ARG A 1 76 ? -19.251 -13.637 18.298 1.00 97.50 76 ARG A N 1
ATOM 630 C CA . ARG A 1 76 ? -19.857 -12.641 17.388 1.00 97.50 76 ARG A CA 1
ATOM 631 C C . ARG A 1 76 ? -18.778 -11.839 16.661 1.00 97.50 76 ARG A C 1
ATOM 633 O O . ARG A 1 76 ? -18.772 -11.763 15.434 1.00 97.50 76 ARG A O 1
ATOM 640 N N . THR A 1 77 ? -17.782 -11.352 17.396 1.00 97.62 77 THR A N 1
ATOM 641 C CA . THR A 1 77 ? -16.603 -10.663 16.850 1.00 97.62 77 THR A CA 1
ATOM 642 C C . THR A 1 77 ? -15.808 -11.589 15.929 1.00 97.62 77 THR A C 1
ATOM 644 O O . THR A 1 77 ? -15.352 -11.186 14.858 1.00 97.62 77 THR A O 1
ATOM 647 N N . ARG A 1 78 ? -15.668 -12.866 16.302 1.00 96.62 78 ARG A N 1
ATOM 648 C CA . ARG A 1 78 ? -15.020 -13.894 15.481 1.00 96.62 78 ARG A CA 1
ATOM 649 C C . ARG A 1 78 ? -15.801 -14.213 14.208 1.00 96.62 78 ARG A C 1
ATOM 651 O O . ARG A 1 78 ? -15.153 -14.485 13.199 1.00 96.62 78 ARG A O 1
ATOM 658 N N . ALA A 1 79 ? -17.134 -14.194 14.239 1.00 97.19 79 ALA A N 1
ATOM 659 C CA . ALA A 1 79 ? -17.968 -14.360 13.052 1.00 97.19 79 ALA A CA 1
ATOM 660 C C . ALA A 1 79 ? -17.739 -13.199 12.072 1.00 97.19 79 ALA A C 1
ATOM 662 O O . ALA A 1 79 ? -17.321 -13.445 10.942 1.00 97.19 79 ALA A O 1
ATOM 663 N N . LEU A 1 80 ? -17.841 -11.949 12.539 1.00 97.56 80 LEU A N 1
ATOM 664 C CA . LEU A 1 80 ? -17.555 -10.749 11.742 1.00 97.56 80 LEU A CA 1
ATOM 665 C C . LEU A 1 80 ? -16.153 -10.773 11.102 1.00 97.56 80 LEU A C 1
ATOM 667 O O . LEU A 1 80 ? -16.006 -10.582 9.899 1.00 97.56 80 LEU A O 1
ATOM 671 N N . LEU A 1 81 ? -15.098 -11.066 11.872 1.00 95.50 81 LEU A N 1
ATOM 672 C CA . LEU A 1 81 ? -13.727 -11.125 11.333 1.00 95.50 81 LEU A CA 1
ATOM 673 C C . LEU A 1 81 ? -13.476 -12.333 10.401 1.00 95.50 81 LEU A C 1
ATOM 675 O O . LEU A 1 81 ? -12.418 -12.428 9.761 1.00 95.50 81 LEU A O 1
ATOM 679 N N . ARG A 1 82 ? -14.427 -13.270 10.321 1.00 94.31 82 ARG A N 1
ATOM 680 C CA . ARG A 1 82 ? -14.431 -14.401 9.384 1.00 94.31 82 ARG A CA 1
ATOM 681 C C . ARG A 1 82 ? -15.342 -14.190 8.179 1.00 94.31 82 ARG A C 1
ATOM 683 O O . ARG A 1 82 ? -15.128 -14.890 7.190 1.00 94.31 82 ARG A O 1
ATOM 690 N N . ASP A 1 83 ? -16.268 -13.236 8.230 1.00 96.31 83 ASP A N 1
ATOM 691 C CA . ASP A 1 83 ? -17.212 -12.969 7.150 1.00 96.31 83 ASP A CA 1
ATOM 692 C C . ASP A 1 83 ? -16.488 -12.725 5.802 1.00 96.31 83 ASP A C 1
ATOM 694 O O . ASP A 1 83 ? -15.564 -11.899 5.724 1.00 96.31 83 ASP A O 1
ATOM 698 N N . PRO A 1 84 ? -16.860 -13.438 4.720 1.00 95.44 84 PRO A N 1
ATOM 699 C CA . PRO A 1 84 ? -16.216 -13.286 3.422 1.00 95.44 84 PRO A CA 1
ATOM 700 C C . PRO A 1 84 ? -16.339 -11.891 2.799 1.00 95.44 84 PRO A C 1
ATOM 702 O O . PRO A 1 84 ? -15.462 -11.526 2.011 1.00 95.44 84 PRO A O 1
ATOM 705 N N . VAL A 1 85 ? -17.388 -11.117 3.102 1.00 95.81 85 VAL A N 1
ATOM 706 C CA . VAL A 1 85 ? -17.590 -9.765 2.553 1.00 95.81 85 VAL A CA 1
ATOM 707 C C . VAL A 1 85 ? -16.687 -8.771 3.285 1.00 95.81 85 VAL A C 1
ATOM 709 O O . VAL A 1 85 ? -15.895 -8.076 2.643 1.00 95.81 85 VAL A O 1
ATOM 712 N N . PHE A 1 86 ? -16.705 -8.785 4.619 1.00 97.12 86 PHE A N 1
ATOM 713 C CA . PHE A 1 86 ? -15.828 -8.008 5.490 1.00 97.12 86 PHE A CA 1
ATOM 714 C C . PHE A 1 86 ? -14.353 -8.274 5.176 1.00 97.12 86 PHE A C 1
ATOM 716 O O . PHE A 1 86 ? -13.600 -7.342 4.882 1.00 97.12 86 PHE A O 1
ATOM 723 N N . ARG A 1 87 ? -13.925 -9.548 5.146 1.00 95.62 87 ARG A N 1
ATOM 724 C CA . ARG A 1 87 ? -12.529 -9.909 4.828 1.00 95.62 87 ARG A CA 1
ATOM 725 C C . ARG A 1 87 ? -12.110 -9.410 3.448 1.00 95.62 87 ARG A C 1
ATOM 727 O O . ARG A 1 87 ? -10.986 -8.937 3.295 1.00 95.62 87 ARG A O 1
ATOM 734 N N . ARG A 1 88 ? -12.979 -9.516 2.438 1.00 95.31 88 ARG A N 1
ATOM 735 C CA . ARG A 1 88 ? -12.695 -9.062 1.067 1.00 95.31 88 ARG A CA 1
ATOM 736 C C . ARG A 1 88 ? -12.507 -7.546 1.008 1.00 95.31 88 ARG A C 1
ATOM 738 O O . ARG A 1 88 ? -11.508 -7.094 0.453 1.00 95.31 88 ARG A O 1
ATOM 745 N N . LEU A 1 89 ? -13.406 -6.786 1.633 1.00 97.44 89 LEU A N 1
ATOM 746 C CA . LEU A 1 89 ? -13.318 -5.328 1.695 1.00 97.44 89 LEU A CA 1
ATOM 747 C C . LEU A 1 89 ? -12.061 -4.872 2.458 1.00 97.44 89 LEU A C 1
ATOM 749 O O . LEU A 1 89 ? -11.314 -4.032 1.959 1.00 97.44 89 LEU A O 1
ATOM 753 N N . MET A 1 90 ? -11.748 -5.497 3.600 1.00 96.75 90 MET A N 1
ATOM 754 C CA . MET A 1 90 ? -10.520 -5.209 4.354 1.00 96.75 90 MET A CA 1
ATOM 755 C C . MET A 1 90 ? -9.249 -5.495 3.548 1.00 96.75 90 MET A C 1
ATOM 757 O O . MET A 1 90 ? -8.327 -4.682 3.556 1.00 96.75 90 MET A O 1
ATOM 761 N N . ARG A 1 91 ? -9.194 -6.623 2.829 1.00 94.81 91 ARG A N 1
ATOM 762 C CA . ARG A 1 91 ? -8.054 -6.999 1.974 1.00 94.81 91 ARG A CA 1
ATOM 763 C C . ARG A 1 91 ? -7.852 -6.013 0.826 1.00 94.81 91 ARG A C 1
ATOM 765 O O . ARG A 1 91 ? -6.730 -5.555 0.613 1.00 94.81 91 ARG A O 1
ATOM 772 N N . PHE A 1 92 ? -8.932 -5.646 0.135 1.00 95.56 92 PHE A N 1
ATOM 773 C CA . PHE A 1 92 ? -8.916 -4.634 -0.921 1.00 95.56 92 PHE A CA 1
ATOM 774 C C . PHE A 1 92 ? -8.409 -3.286 -0.397 1.00 95.56 92 PHE A C 1
ATOM 776 O O . PHE A 1 92 ? -7.425 -2.762 -0.918 1.00 95.56 92 PHE A O 1
ATOM 783 N N . CYS A 1 93 ? -9.000 -2.766 0.683 1.00 96.25 93 CYS A N 1
ATOM 784 C CA . CYS A 1 93 ? -8.601 -1.483 1.257 1.00 96.25 93 CYS A CA 1
ATOM 785 C C . CYS A 1 93 ? -7.184 -1.499 1.859 1.00 96.25 93 CYS A C 1
ATOM 787 O O . CYS A 1 93 ? -6.525 -0.466 1.868 1.00 96.25 93 CYS A O 1
ATOM 789 N N . ALA A 1 94 ? -6.684 -2.649 2.326 1.00 93.56 94 ALA A N 1
ATOM 790 C CA . ALA A 1 94 ? -5.293 -2.826 2.757 1.00 93.56 94 ALA A CA 1
ATOM 791 C C . ALA A 1 94 ? -4.295 -3.026 1.600 1.00 93.56 94 ALA A C 1
ATOM 793 O O . ALA A 1 94 ? -3.087 -2.947 1.826 1.00 93.56 94 ALA A O 1
ATOM 794 N N . GLY A 1 95 ? -4.771 -3.362 0.395 1.00 91.25 95 GLY A N 1
ATOM 795 C CA . GLY A 1 95 ? -3.932 -3.824 -0.710 1.00 91.25 95 GLY A CA 1
ATOM 796 C C . GLY A 1 95 ? -3.128 -5.090 -0.374 1.00 91.25 95 GLY A C 1
ATOM 797 O O . GLY A 1 95 ? -1.987 -5.204 -0.819 1.00 91.25 95 GLY A O 1
ATOM 798 N N . HIS A 1 96 ? -3.657 -5.996 0.457 1.00 89.88 96 HIS A N 1
ATOM 799 C CA . HIS A 1 96 ? -2.924 -7.168 0.960 1.00 89.88 96 HIS A CA 1
ATOM 800 C C . HIS A 1 96 ? -3.872 -8.331 1.333 1.00 89.88 96 HIS A C 1
ATOM 802 O O . HIS A 1 96 ? -4.967 -8.099 1.839 1.00 89.88 96 HIS A O 1
ATOM 808 N N . LEU A 1 97 ? -3.466 -9.593 1.127 1.00 87.94 97 LEU A N 1
ATOM 809 C CA . LEU A 1 97 ? -4.300 -10.791 1.364 1.00 87.94 97 LEU A CA 1
ATOM 810 C C . LEU A 1 97 ? -4.436 -11.201 2.844 1.00 87.94 97 LEU A C 1
ATOM 812 O O . LEU A 1 97 ? -5.299 -12.013 3.201 1.00 87.94 97 LEU A O 1
ATOM 816 N N . ARG A 1 98 ? -3.614 -10.643 3.730 1.00 85.88 98 ARG A N 1
ATOM 817 C CA . ARG A 1 98 ? -3.732 -10.798 5.193 1.00 85.88 98 ARG A CA 1
ATOM 818 C C . ARG A 1 98 ? -4.681 -9.755 5.787 1.00 85.88 98 ARG A C 1
ATOM 820 O O . ARG A 1 98 ? -4.728 -8.628 5.303 1.00 85.88 98 ARG A O 1
ATOM 827 N N . MET A 1 99 ? -5.389 -10.115 6.856 1.00 89.44 99 MET A N 1
ATOM 828 C CA . MET A 1 99 ? -6.247 -9.177 7.588 1.00 89.44 99 MET A CA 1
ATOM 829 C C . MET A 1 99 ? -5.433 -8.072 8.296 1.00 89.44 99 MET A C 1
ATOM 831 O O . MET A 1 99 ? -4.280 -8.308 8.669 1.00 89.44 99 MET A O 1
ATOM 835 N N . PRO A 1 100 ? -6.017 -6.875 8.507 1.00 91.19 100 PRO A N 1
ATOM 836 C CA . PRO A 1 100 ? -5.461 -5.864 9.407 1.00 91.19 100 PRO A CA 1
ATOM 837 C C . PRO A 1 100 ? -5.377 -6.383 10.852 1.00 91.19 100 PRO A C 1
ATOM 839 O O . PRO A 1 100 ? -6.156 -7.245 11.262 1.00 91.19 100 PRO A O 1
ATOM 842 N N . ILE A 1 101 ? -4.473 -5.816 11.660 1.00 90.38 101 ILE A N 1
ATOM 843 C CA . ILE A 1 101 ? -4.375 -6.165 13.088 1.00 90.38 101 ILE A CA 1
ATOM 844 C C . ILE A 1 101 ? -5.561 -5.537 13.825 1.00 90.38 101 ILE A C 1
ATOM 846 O O . ILE A 1 101 ? -5.579 -4.329 14.077 1.00 90.38 101 ILE A O 1
ATOM 850 N N . CYS A 1 102 ? -6.539 -6.367 14.177 1.00 94.88 102 CYS A N 1
ATOM 851 C CA . CYS A 1 102 ? -7.795 -5.937 14.784 1.00 94.88 102 CYS A CA 1
ATOM 852 C C . CYS A 1 102 ? -7.693 -5.807 16.314 1.00 94.88 102 CYS A C 1
ATOM 854 O O . CYS A 1 102 ? -7.006 -6.581 16.988 1.00 94.88 102 CYS A O 1
ATOM 856 N N . HIS A 1 103 ? -8.403 -4.826 16.860 1.00 96.31 103 HIS A N 1
ATOM 857 C CA . HIS A 1 103 ? -8.528 -4.519 18.279 1.00 96.31 103 HIS A CA 1
ATOM 858 C C . HIS A 1 103 ? -9.969 -4.076 18.583 1.00 96.31 103 HIS A C 1
ATOM 860 O O . HIS A 1 103 ? -10.637 -3.514 17.717 1.00 96.31 103 HIS A O 1
ATOM 866 N N . ALA A 1 104 ? -10.418 -4.233 19.827 1.00 97.62 104 ALA A N 1
ATOM 867 C CA . ALA A 1 104 ? -11.459 -3.358 20.365 1.00 97.62 104 ALA A CA 1
ATOM 868 C C . ALA A 1 104 ? -10.770 -2.097 20.912 1.00 97.62 104 ALA A C 1
ATOM 870 O O . ALA A 1 104 ? -9.852 -2.206 21.730 1.00 97.62 104 ALA A O 1
ATOM 871 N N . GLU A 1 105 ? -11.159 -0.917 20.433 1.00 97.19 105 GLU A N 1
ATOM 872 C CA . GLU A 1 105 ? -10.580 0.379 20.798 1.00 97.19 105 GLU A CA 1
ATOM 873 C C . GLU A 1 105 ? -11.613 1.246 21.527 1.00 97.19 105 GLU A C 1
ATOM 875 O O . GLU A 1 105 ? -12.688 1.511 20.994 1.00 97.19 105 GLU A O 1
ATOM 880 N N . ARG A 1 106 ? -11.249 1.757 22.711 1.00 97.06 106 ARG A N 1
ATOM 881 C CA . ARG A 1 106 ? -11.938 2.884 23.354 1.00 97.06 106 ARG A CA 1
ATOM 882 C C . ARG A 1 106 ? -11.002 4.086 23.416 1.00 97.06 106 ARG A C 1
ATOM 884 O O . ARG A 1 106 ? -9.977 4.044 24.101 1.00 97.06 106 ARG A O 1
ATOM 891 N N . VAL A 1 107 ? -11.368 5.160 22.729 1.00 95.94 107 VAL A N 1
ATOM 892 C CA . VAL A 1 107 ? -10.705 6.469 22.818 1.00 95.94 107 VAL A CA 1
ATOM 893 C C . VAL A 1 107 ? -11.448 7.309 23.850 1.00 95.94 107 VAL A C 1
ATOM 895 O O . VAL A 1 107 ? -12.667 7.393 23.782 1.00 95.94 107 VAL A O 1
ATOM 898 N N . MET A 1 108 ? -10.728 7.912 24.795 1.00 96.44 108 MET A N 1
ATOM 899 C CA . MET A 1 108 ? -11.242 8.852 25.797 1.00 96.44 108 MET A CA 1
ATOM 900 C C . MET A 1 108 ? -10.566 10.213 25.591 1.00 96.44 108 MET A C 1
ATOM 902 O O . MET A 1 108 ? -9.336 10.262 25.479 1.00 96.44 108 MET A O 1
ATOM 906 N N . ASN A 1 109 ? -11.344 11.293 25.545 1.00 94.44 109 ASN A N 1
ATOM 907 C CA . ASN A 1 109 ? -10.886 12.635 25.162 1.00 94.44 109 ASN A CA 1
ATOM 908 C C . ASN A 1 109 ? -10.791 13.557 26.390 1.00 94.44 109 ASN A C 1
ATOM 910 O O . ASN A 1 109 ? -11.653 13.475 27.262 1.00 94.44 109 ASN A O 1
ATOM 914 N N . GLY A 1 110 ? -9.772 14.421 26.484 1.00 92.06 110 GLY A N 1
ATOM 915 C CA . GLY A 1 110 ? -9.633 15.369 27.602 1.00 92.06 110 GLY A CA 1
ATOM 916 C C . GLY A 1 110 ? -9.631 14.726 28.995 1.00 92.06 110 GLY A C 1
ATOM 917 O O . GLY A 1 110 ? -10.282 15.234 29.901 1.00 92.06 110 GLY A O 1
ATOM 918 N N . VAL A 1 111 ? -8.971 13.571 29.161 1.00 93.75 111 VAL A N 1
ATOM 919 C CA . VAL A 1 111 ? -8.957 12.793 30.424 1.00 93.75 111 VAL A CA 1
ATOM 920 C C . VAL A 1 111 ? -7.592 12.734 31.114 1.00 93.75 111 VAL A C 1
ATOM 922 O O . VAL A 1 111 ? -7.448 12.042 32.123 1.00 93.75 111 VAL A O 1
ATOM 925 N N . ASN A 1 112 ? -6.580 13.407 30.564 1.00 89.62 112 ASN A N 1
ATOM 926 C CA . ASN A 1 112 ? -5.289 13.618 31.213 1.00 89.62 112 ASN A CA 1
ATOM 927 C C . ASN A 1 112 ? -4.958 15.117 31.192 1.00 89.62 112 ASN A C 1
ATOM 929 O O . ASN A 1 112 ? -5.198 15.783 30.189 1.00 89.62 112 ASN A O 1
ATOM 933 N N . GLU A 1 113 ? -4.333 15.619 32.254 1.00 91.06 113 GLU A N 1
ATOM 934 C CA . GLU A 1 113 ? -3.767 16.971 32.299 1.00 91.06 113 GLU A CA 1
ATOM 935 C C . GLU A 1 113 ? -2.489 17.024 31.447 1.00 91.06 113 GLU A C 1
ATOM 937 O O . GLU A 1 113 ? -1.395 16.659 31.883 1.00 91.06 113 GLU A O 1
ATOM 942 N N . ALA A 1 114 ? -2.645 17.391 30.177 1.00 90.94 114 ALA A N 1
ATOM 943 C CA . ALA A 1 114 ? -1.580 17.430 29.182 1.00 90.94 114 ALA A CA 1
ATOM 944 C C . ALA A 1 114 ? -1.968 18.366 28.017 1.00 90.94 114 ALA A C 1
ATOM 946 O O . ALA A 1 114 ? -3.140 18.719 27.888 1.00 90.94 114 ALA A O 1
ATOM 947 N N . PRO A 1 115 ? -1.018 18.756 27.140 1.00 91.12 115 PRO A N 1
ATOM 948 C CA . PRO A 1 115 ? -1.342 19.461 25.899 1.00 91.12 115 PRO A CA 1
ATOM 949 C C . PRO A 1 115 ? -2.343 18.671 25.033 1.00 91.12 115 PRO A C 1
ATOM 951 O O . PRO A 1 115 ? -2.374 17.444 25.153 1.00 91.12 115 PRO A O 1
ATOM 954 N N . PRO A 1 116 ? -3.106 19.321 24.133 1.00 91.06 116 PRO A N 1
ATOM 955 C CA . PRO A 1 116 ? -4.094 18.649 23.287 1.00 91.06 116 PRO A CA 1
ATOM 956 C C . PRO A 1 116 ? -3.533 17.443 22.521 1.00 91.06 116 PRO A C 1
ATOM 958 O O . PRO A 1 116 ? -2.369 17.441 22.108 1.00 91.06 116 PRO A O 1
ATOM 961 N N . ASP A 1 117 ? -4.357 16.412 22.316 1.00 90.81 117 ASP A N 1
ATOM 962 C CA . ASP A 1 117 ? -3.975 15.221 21.558 1.00 90.81 117 ASP A CA 1
ATOM 963 C C . ASP A 1 117 ? -3.471 15.596 20.153 1.00 90.81 117 ASP A C 1
ATOM 965 O O . ASP A 1 117 ? -4.254 16.058 19.326 1.00 90.81 117 ASP A O 1
ATOM 969 N N . PRO A 1 118 ? -2.202 15.310 19.804 1.00 89.69 118 PRO A N 1
ATOM 970 C CA . PRO A 1 118 ? -1.640 15.624 18.490 1.00 89.69 118 PRO A CA 1
ATOM 971 C C . PRO A 1 118 ? -2.288 14.851 17.326 1.00 89.69 118 PRO A C 1
ATOM 973 O O . PRO A 1 118 ? -1.813 14.948 16.195 1.00 89.69 118 PRO A O 1
ATOM 976 N N . GLN A 1 119 ? -3.306 14.023 17.573 1.00 91.25 119 GLN A N 1
ATOM 977 C CA . GLN A 1 119 ? -4.181 13.436 16.558 1.00 91.25 119 GLN A CA 1
ATOM 978 C C . GLN A 1 119 ? -5.354 14.339 16.144 1.00 91.25 119 GLN A C 1
ATOM 980 O O . GLN A 1 119 ? -6.011 13.994 15.163 1.00 91.25 119 GLN A O 1
ATOM 985 N N . THR A 1 120 ? -5.635 15.448 16.840 1.00 94.06 120 THR A N 1
ATOM 986 C CA . THR A 1 120 ? -6.677 16.417 16.437 1.00 94.06 120 THR A CA 1
ATOM 987 C C . THR A 1 120 ? -6.217 17.369 15.333 1.00 94.06 120 THR A C 1
ATOM 989 O O . THR A 1 120 ? -7.032 17.820 14.533 1.00 94.06 120 THR A O 1
ATOM 992 N N . ASN A 1 121 ? -4.910 17.612 15.223 1.00 94.62 121 ASN A N 1
ATOM 993 C CA . ASN A 1 121 ? -4.324 18.334 14.094 1.00 94.62 121 ASN A CA 1
ATOM 994 C C . ASN A 1 121 ? -4.488 17.509 12.806 1.00 94.62 121 ASN A C 1
ATOM 996 O O . ASN A 1 121 ? -4.267 16.293 12.818 1.00 94.62 121 ASN A O 1
ATOM 1000 N N . LEU A 1 122 ? -4.816 18.160 11.686 1.00 97.00 122 LEU A N 1
ATOM 1001 C CA . LEU A 1 122 ? -4.849 17.509 10.372 1.00 97.00 122 LEU A CA 1
ATOM 1002 C C . LEU A 1 122 ? -3.454 16.978 10.015 1.00 97.00 122 LEU A C 1
ATOM 1004 O O . LEU A 1 122 ? -2.439 17.652 10.197 1.00 97.00 122 LEU A O 1
ATOM 1008 N N . HIS A 1 123 ? -3.394 15.727 9.564 1.00 96.69 123 HIS A N 1
ATOM 1009 C CA . HIS A 1 123 ? -2.140 15.036 9.294 1.00 96.69 123 HIS A CA 1
ATOM 1010 C C . HIS A 1 123 ? -2.275 13.922 8.260 1.00 96.69 123 HIS A C 1
ATOM 1012 O O . HIS A 1 123 ? -3.368 13.451 7.945 1.00 96.69 123 HIS A O 1
ATOM 1018 N N . VAL A 1 124 ? -1.126 13.457 7.780 1.00 94.75 124 VAL A N 1
ATOM 1019 C CA . VAL A 1 124 ? -0.981 12.180 7.075 1.00 94.75 124 VAL A CA 1
ATOM 1020 C C . VAL A 1 124 ? -0.173 11.218 7.951 1.00 94.75 124 VAL A C 1
ATOM 1022 O O . VAL A 1 124 ? 0.657 11.621 8.773 1.00 94.75 124 VAL A O 1
ATOM 1025 N N . ASP A 1 125 ? -0.443 9.922 7.836 1.00 89.88 125 ASP A N 1
ATOM 1026 C CA . ASP A 1 125 ? 0.203 8.899 8.671 1.00 89.88 125 ASP A CA 1
ATOM 1027 C C . ASP A 1 125 ? 1.627 8.541 8.210 1.00 89.88 125 ASP A C 1
ATOM 1029 O O . ASP A 1 125 ? 2.399 7.976 8.992 1.00 89.88 125 ASP A O 1
ATOM 1033 N N . THR A 1 126 ? 1.889 8.707 6.910 1.00 88.50 126 THR A N 1
ATOM 1034 C CA . THR A 1 126 ? 3.103 8.322 6.170 1.00 88.50 126 THR A CA 1
ATOM 1035 C C . THR A 1 126 ? 2.943 8.709 4.687 1.00 88.50 126 THR A C 1
ATOM 1037 O O . THR A 1 126 ? 1.831 8.997 4.248 1.00 88.50 126 THR A O 1
ATOM 1040 N N . PHE A 1 127 ? 4.033 8.668 3.915 1.00 86.12 127 PHE A N 1
ATOM 1041 C CA . PHE A 1 127 ? 4.122 9.025 2.487 1.00 86.12 127 PHE A CA 1
ATOM 1042 C C . PHE A 1 127 ? 3.459 8.026 1.514 1.00 86.12 127 PHE A C 1
ATOM 1044 O O . PHE A 1 127 ? 3.441 8.252 0.308 1.00 86.12 127 PHE A O 1
ATOM 1051 N N . GLN A 1 128 ? 2.956 6.890 2.005 1.00 87.19 128 GLN A N 1
ATOM 1052 C CA . GLN A 1 128 ? 2.380 5.819 1.182 1.00 87.19 128 GLN A CA 1
ATOM 1053 C C . GLN A 1 128 ? 0.962 5.439 1.637 1.00 87.19 128 GLN A C 1
ATOM 1055 O O . GLN A 1 128 ? 0.639 5.606 2.812 1.00 87.19 128 GLN A O 1
ATOM 1060 N N . PRO A 1 129 ? 0.115 4.874 0.755 1.00 90.38 129 PRO A N 1
ATOM 1061 C CA . PRO A 1 129 ? -1.189 4.325 1.123 1.00 90.38 129 PRO A CA 1
ATOM 1062 C C . PRO A 1 129 ? -1.135 3.299 2.265 1.00 90.38 129 PRO A C 1
ATOM 1064 O O . PRO A 1 129 ? -0.452 2.282 2.159 1.00 90.38 129 PRO A O 1
ATOM 1067 N N . THR A 1 130 ? -1.895 3.546 3.338 1.00 91.38 130 THR A N 1
ATOM 1068 C CA . THR A 1 130 ? -2.052 2.622 4.477 1.00 91.38 130 THR A CA 1
ATOM 1069 C C . THR A 1 130 ? -3.474 2.672 5.005 1.00 91.38 130 THR A C 1
ATOM 1071 O O . THR A 1 130 ? -4.104 3.722 4.937 1.00 91.38 130 THR A O 1
ATOM 1074 N N . MET A 1 131 ? -3.994 1.572 5.543 1.00 93.62 131 MET A N 1
ATOM 1075 C CA . MET A 1 131 ? -5.416 1.467 5.885 1.00 93.62 131 MET A CA 1
ATOM 1076 C C . MET A 1 131 ? -5.658 1.458 7.395 1.00 93.62 131 MET A C 1
ATOM 1078 O O . MET A 1 131 ? -4.960 0.759 8.133 1.00 93.62 131 MET A O 1
ATOM 1082 N N . LYS A 1 132 ? -6.695 2.185 7.830 1.00 97.88 132 LYS A N 1
ATOM 1083 C CA . LYS A 1 132 ? -7.376 2.006 9.121 1.00 97.88 132 LYS A CA 1
ATOM 1084 C C . LYS A 1 132 ? -8.870 1.746 8.879 1.00 97.88 132 LYS A C 1
ATOM 1086 O O . LYS A 1 132 ? -9.428 2.285 7.925 1.00 97.88 132 LYS A O 1
ATOM 1091 N N . PHE A 1 133 ? -9.523 0.983 9.753 1.00 98.31 133 PHE A N 1
ATOM 1092 C CA . PHE A 1 133 ? -10.988 0.866 9.784 1.00 98.31 133 PHE A CA 1
ATOM 1093 C C . PHE A 1 133 ? -11.549 1.065 11.193 1.00 98.31 133 PHE A C 1
ATOM 1095 O O . PHE A 1 133 ? -10.857 0.793 12.174 1.00 98.31 133 PHE A O 1
ATOM 1102 N N . TRP A 1 134 ? -12.812 1.480 11.266 1.00 98.62 134 TRP A N 1
ATOM 1103 C CA . TRP A 1 134 ? -13.644 1.569 12.462 1.00 98.62 134 TRP A CA 1
ATOM 1104 C C . TRP A 1 134 ? -15.024 0.981 12.146 1.00 98.62 134 TRP A C 1
ATOM 1106 O O . TRP A 1 134 ? -15.687 1.460 11.231 1.00 98.62 134 TRP A O 1
ATOM 1116 N N . LEU A 1 135 ? -15.476 -0.024 12.896 1.00 98.75 135 LEU A N 1
ATOM 1117 C CA . LEU A 1 135 ? -16.905 -0.323 13.036 1.00 98.75 135 LEU A CA 1
ATOM 1118 C C . LEU A 1 135 ? -17.343 0.257 14.380 1.00 98.75 135 LEU A C 1
ATOM 1120 O O . LEU A 1 135 ? -16.898 -0.214 15.430 1.00 98.75 135 LEU A O 1
ATOM 1124 N N . TYR A 1 136 ? -18.142 1.320 14.339 1.00 98.62 136 TYR A N 1
ATOM 1125 C CA . TYR A 1 136 ? -18.541 2.057 15.536 1.00 98.62 136 TYR A CA 1
ATOM 1126 C C . TYR A 1 136 ? -19.584 1.282 16.347 1.00 98.62 136 TYR A C 1
ATOM 1128 O O . TYR A 1 136 ? -20.588 0.827 15.802 1.00 98.62 136 TYR A O 1
ATOM 1136 N N . LEU A 1 137 ? -19.318 1.132 17.649 1.00 98.38 137 LEU A N 1
ATOM 1137 C CA . LEU A 1 137 ? -20.132 0.365 18.606 1.00 98.38 137 LEU A CA 1
ATOM 1138 C C . LEU A 1 137 ? -20.998 1.264 19.511 1.00 98.38 137 LEU A C 1
ATOM 1140 O O . LEU A 1 137 ? -21.565 0.808 20.502 1.00 98.38 137 LEU A O 1
ATOM 1144 N N . GLU A 1 138 ? -21.058 2.551 19.182 1.00 97.19 138 GLU A N 1
ATOM 1145 C CA . GLU A 1 138 ? -21.923 3.585 19.748 1.00 97.19 138 GLU A CA 1
ATOM 1146 C C . GLU A 1 138 ? -21.962 4.775 18.773 1.00 97.19 138 GLU A C 1
ATOM 1148 O O . GLU A 1 138 ? -21.137 4.850 17.856 1.00 97.19 138 GLU A O 1
ATOM 1153 N N . ASP A 1 139 ? -22.929 5.678 18.942 1.00 97.88 139 ASP A N 1
ATOM 1154 C CA . ASP A 1 139 ? -23.080 6.860 18.087 1.00 97.88 139 ASP A CA 1
ATOM 1155 C C . ASP A 1 139 ? -21.869 7.793 18.182 1.00 97.88 139 ASP A C 1
ATOM 1157 O O . ASP A 1 139 ? -21.259 7.964 19.242 1.00 97.88 139 ASP A O 1
ATOM 1161 N N . VAL A 1 140 ? -21.533 8.431 17.063 1.00 97.31 140 VAL A N 1
ATOM 1162 C CA . VAL A 1 140 ? -20.367 9.300 16.921 1.00 97.31 140 VAL A CA 1
ATOM 1163 C C . VAL A 1 140 ? -20.794 10.697 16.493 1.00 97.31 140 VAL A C 1
ATOM 1165 O O . VAL A 1 140 ? -21.420 10.889 15.451 1.00 97.31 140 VAL A O 1
ATOM 1168 N N . SER A 1 141 ? -20.413 11.692 17.286 1.00 95.88 141 SER A N 1
ATOM 1169 C CA . SER A 1 141 ? -20.725 13.107 17.073 1.00 95.88 141 SER A CA 1
ATOM 1170 C C . SER A 1 141 ? -19.586 13.994 17.584 1.00 95.88 141 SER A C 1
ATOM 1172 O O . SER A 1 141 ? -18.600 13.496 18.130 1.00 95.88 141 SER A O 1
ATOM 1174 N N . ASP A 1 142 ? -19.722 15.317 17.461 1.00 92.06 142 ASP A N 1
ATOM 1175 C CA . ASP A 1 142 ? -18.747 16.275 18.016 1.00 92.06 142 ASP A CA 1
ATOM 1176 C C . ASP A 1 142 ? -18.651 16.220 19.556 1.00 92.06 142 ASP A C 1
ATOM 1178 O O . ASP A 1 142 ? -17.766 16.837 20.142 1.00 92.06 142 ASP A O 1
ATOM 1182 N N . LEU A 1 143 ? -19.532 15.465 20.228 1.00 93.06 143 LEU A N 1
ATOM 1183 C CA . LEU A 1 143 ? -19.404 15.180 21.655 1.00 93.06 143 LEU A CA 1
ATOM 1184 C C . LEU A 1 143 ? -18.218 14.248 21.928 1.00 93.06 143 LEU A C 1
ATOM 1186 O O . LEU A 1 143 ? -17.427 14.533 22.819 1.00 93.06 143 LEU A O 1
ATOM 1190 N N . ASN A 1 144 ? -18.061 13.154 21.173 1.00 93.25 144 ASN A N 1
ATOM 1191 C CA . ASN A 1 144 ? -17.104 12.081 21.480 1.00 93.25 144 ASN A CA 1
ATOM 1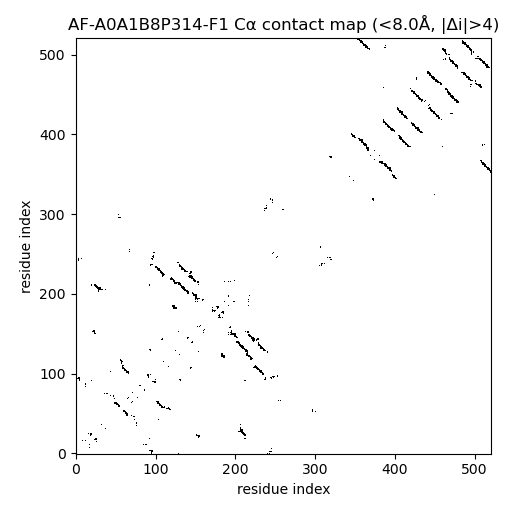192 C C . ASN A 1 144 ? -15.947 11.920 20.478 1.00 93.25 144 ASN A C 1
ATOM 1194 O O . ASN A 1 144 ? -15.139 10.991 20.605 1.00 93.25 144 ASN A O 1
ATOM 1198 N N . GLY A 1 145 ? -15.812 12.855 19.538 1.00 93.69 145 GLY A N 1
ATOM 1199 C CA . GLY A 1 145 ? -14.715 12.892 18.578 1.00 93.69 145 GLY A CA 1
ATOM 1200 C C . GLY A 1 145 ? -15.036 12.068 17.341 1.00 93.69 145 GLY A C 1
ATOM 1201 O O . GLY A 1 145 ? -14.774 10.863 17.338 1.00 93.69 145 GLY A O 1
ATOM 1202 N N . PRO A 1 146 ? -15.525 12.672 16.249 1.00 96.88 146 PRO A N 1
ATOM 1203 C CA . PRO A 1 146 ? -15.683 11.974 14.983 1.00 96.88 146 PRO A CA 1
ATOM 1204 C C . PRO A 1 146 ? -14.321 11.673 14.342 1.00 96.88 146 PRO A C 1
ATOM 1206 O O . PRO A 1 146 ? -13.264 12.133 14.790 1.00 96.88 146 PRO A O 1
ATOM 1209 N N . PHE A 1 147 ? -14.305 10.851 13.297 1.00 97.94 147 PHE A N 1
ATOM 1210 C CA . PHE A 1 147 ? -13.174 10.860 12.367 1.00 97.94 147 PHE A CA 1
ATOM 1211 C C . PHE A 1 147 ? -13.342 12.047 11.416 1.00 97.94 147 PHE A C 1
ATOM 1213 O O . PHE A 1 147 ? -14.462 12.345 11.007 1.00 97.94 147 PHE A O 1
ATOM 1220 N N . VAL A 1 148 ? -12.248 12.721 11.073 1.00 98.06 148 VAL A N 1
ATOM 1221 C CA . VAL A 1 148 ? -12.233 13.782 10.062 1.00 98.06 148 VAL A CA 1
ATOM 1222 C C . VAL A 1 148 ? -11.316 13.344 8.932 1.00 98.06 148 VAL A C 1
ATOM 1224 O O . VAL A 1 148 ? -10.199 12.900 9.188 1.00 98.06 148 VAL A O 1
ATOM 1227 N N . PHE A 1 149 ? -11.775 13.473 7.691 1.00 98.12 149 PHE A N 1
ATOM 1228 C CA . PHE A 1 149 ? -10.999 13.152 6.492 1.00 98.12 149 PHE A CA 1
ATOM 1229 C C . PHE A 1 149 ? -11.185 14.241 5.447 1.00 98.12 149 PHE A C 1
ATOM 1231 O O . PHE A 1 149 ? -12.265 14.809 5.346 1.00 98.12 149 PHE A O 1
ATOM 1238 N N . VAL A 1 150 ? -10.169 14.498 4.636 1.00 98.00 150 VAL A N 1
ATOM 1239 C CA . VAL A 1 150 ? -10.274 15.375 3.468 1.00 98.00 150 VAL A CA 1
ATOM 1240 C C . VAL A 1 150 ? -10.514 14.497 2.238 1.00 98.00 150 VAL A C 1
ATOM 1242 O O . VAL A 1 150 ? -9.581 13.794 1.825 1.00 98.00 150 VAL A O 1
ATOM 1245 N N . PRO A 1 151 ? -11.726 14.479 1.648 1.00 97.56 151 PRO A N 1
ATOM 1246 C CA . PRO A 1 151 ? -12.004 13.642 0.488 1.00 97.56 151 PRO A CA 1
ATOM 1247 C C . PRO A 1 151 ? -11.051 13.954 -0.670 1.00 97.56 151 PRO A C 1
ATOM 1249 O O . PRO A 1 151 ? -10.557 15.074 -0.824 1.00 97.56 151 PRO A O 1
ATOM 1252 N N . GLY A 1 152 ? -10.707 12.928 -1.443 1.00 95.81 152 GLY A N 1
ATOM 1253 C CA . GLY A 1 152 ? -9.817 13.046 -2.599 1.00 95.81 152 GLY A CA 1
ATOM 1254 C C . GLY A 1 152 ? -8.338 13.255 -2.270 1.00 95.81 152 GLY A C 1
ATOM 1255 O O . GLY A 1 152 ? -7.504 13.045 -3.147 1.00 95.81 152 GLY A O 1
ATOM 1256 N N . SER A 1 153 ? -7.979 13.558 -1.017 1.00 96.56 153 SER A N 1
ATOM 1257 C CA . SER A 1 153 ? -6.596 13.871 -0.619 1.00 96.56 153 SER A CA 1
ATOM 1258 C C . SER A 1 153 ? -5.597 12.716 -0.744 1.00 96.56 153 SER A C 1
ATOM 1260 O O . SER A 1 153 ? -4.396 12.917 -0.588 1.00 96.56 153 SER A O 1
ATOM 1262 N N . THR A 1 154 ? -6.066 11.509 -1.065 1.00 94.81 154 THR A N 1
ATOM 1263 C CA . THR A 1 154 ? -5.242 10.342 -1.415 1.00 94.81 154 THR A CA 1
ATOM 1264 C C . THR A 1 154 ? -4.813 10.309 -2.884 1.00 94.81 154 THR A C 1
ATOM 1266 O O . THR A 1 154 ? -4.089 9.396 -3.286 1.00 94.81 154 THR A O 1
ATOM 1269 N N . ARG A 1 155 ? -5.305 11.231 -3.719 1.00 90.81 155 ARG A N 1
ATOM 1270 C CA . ARG A 1 155 ? -4.970 11.315 -5.144 1.00 90.81 155 ARG A CA 1
ATOM 1271 C C . ARG A 1 155 ? -3.634 12.036 -5.316 1.00 90.81 155 ARG A C 1
ATOM 1273 O O . ARG A 1 155 ? -3.397 13.077 -4.715 1.00 90.81 155 ARG A O 1
ATOM 1280 N N . LEU A 1 156 ? -2.779 11.498 -6.182 1.00 90.00 156 LEU A N 1
ATOM 1281 C CA . LEU A 1 156 ? -1.508 12.118 -6.563 1.00 90.00 156 LEU A CA 1
ATOM 1282 C C . LEU A 1 156 ? -1.755 13.208 -7.619 1.00 90.00 156 LEU A C 1
ATOM 1284 O O . LEU A 1 156 ? -1.428 13.032 -8.789 1.00 90.00 156 LEU A O 1
ATOM 1288 N N . SER A 1 157 ? -2.416 14.299 -7.222 1.00 87.94 157 SER A N 1
ATOM 1289 C CA . SER A 1 157 ? -2.480 15.512 -8.045 1.00 87.94 157 SER A CA 1
ATOM 1290 C C . SER A 1 157 ? -1.117 16.218 -8.062 1.00 87.94 157 SER A C 1
ATOM 1292 O O . SER A 1 157 ? -0.239 15.898 -7.254 1.00 87.94 157 SER A O 1
ATOM 1294 N N . ARG A 1 158 ? -0.935 17.204 -8.951 1.00 91.25 158 ARG A N 1
ATOM 1295 C CA . ARG A 1 158 ? 0.295 18.016 -8.978 1.00 91.25 158 ARG A CA 1
ATOM 1296 C C . ARG A 1 158 ? 0.502 18.722 -7.637 1.00 91.25 158 ARG A C 1
ATOM 1298 O O . ARG A 1 158 ? 1.586 18.664 -7.075 1.00 91.25 158 ARG A O 1
ATOM 1305 N N . GLU A 1 159 ? -0.565 19.273 -7.070 1.00 91.12 159 GLU A N 1
ATOM 1306 C CA . GLU A 1 159 ? -0.584 19.961 -5.776 1.00 91.12 159 GLU A CA 1
ATOM 1307 C C . GLU A 1 159 ? -0.180 19.017 -4.637 1.00 91.12 159 GLU A C 1
ATOM 1309 O O . GLU A 1 159 ? 0.626 19.401 -3.787 1.00 91.12 159 GLU A O 1
ATOM 1314 N N . ARG A 1 160 ? -0.682 17.769 -4.636 1.00 92.62 160 ARG A N 1
ATOM 1315 C CA . ARG A 1 160 ? -0.286 16.757 -3.643 1.00 92.62 160 ARG A CA 1
ATOM 1316 C C . ARG A 1 160 ? 1.179 16.364 -3.789 1.00 92.62 160 ARG A C 1
ATOM 1318 O O . ARG A 1 160 ? 1.873 16.322 -2.779 1.00 92.62 160 ARG A O 1
ATOM 1325 N N . LEU A 1 161 ? 1.660 16.119 -5.006 1.00 92.31 161 LEU A N 1
ATOM 1326 C CA . LEU A 1 161 ? 3.058 15.753 -5.257 1.00 92.31 161 LEU A CA 1
ATOM 1327 C C . LEU A 1 161 ? 4.020 16.893 -4.879 1.00 92.31 161 LEU A C 1
ATOM 1329 O O . LEU A 1 161 ? 4.973 16.668 -4.138 1.00 92.31 161 LEU A O 1
ATOM 1333 N N . SER A 1 162 ? 3.732 18.133 -5.284 1.00 93.81 162 SER A N 1
ATOM 1334 C CA . SER A 1 162 ? 4.525 19.316 -4.914 1.00 93.81 162 SER A CA 1
ATOM 1335 C C . SER A 1 162 ? 4.439 19.671 -3.424 1.00 93.81 162 SER A C 1
ATOM 1337 O O . SER A 1 162 ? 5.311 20.367 -2.902 1.00 93.81 162 SER A O 1
ATOM 1339 N N . TRP A 1 163 ? 3.387 19.250 -2.717 1.00 93.94 163 TRP A N 1
ATOM 1340 C CA . TRP A 1 163 ? 3.325 19.355 -1.259 1.00 93.94 163 TRP A CA 1
ATOM 1341 C C . TRP A 1 163 ? 4.180 18.277 -0.585 1.00 93.94 163 TRP A C 1
ATOM 1343 O O . TRP A 1 163 ? 5.036 18.631 0.220 1.00 93.94 163 TRP A O 1
ATOM 1353 N N . GLU A 1 164 ? 4.031 17.003 -0.965 1.00 93.00 164 GLU A N 1
ATOM 1354 C CA . GLU A 1 164 ? 4.847 15.895 -0.436 1.00 93.00 164 GLU A CA 1
ATOM 1355 C C . GLU A 1 164 ? 6.345 16.136 -0.636 1.00 93.00 164 GLU A C 1
ATOM 1357 O O . GLU A 1 164 ? 7.114 15.967 0.306 1.00 93.00 164 GLU A O 1
ATOM 1362 N N . TYR A 1 165 ? 6.756 16.602 -1.821 1.00 93.25 165 TYR A N 1
ATOM 1363 C CA . TYR A 1 165 ? 8.155 16.919 -2.119 1.00 93.25 165 TYR A CA 1
ATOM 1364 C C . TYR A 1 165 ? 8.718 18.010 -1.195 1.00 93.25 165 TYR A C 1
ATOM 1366 O O . TYR A 1 165 ? 9.767 17.843 -0.575 1.00 93.25 165 TYR A O 1
ATOM 1374 N N . ARG A 1 166 ? 7.990 19.121 -1.018 1.00 92.88 166 ARG A N 1
ATOM 1375 C CA . ARG A 1 166 ? 8.417 20.185 -0.092 1.00 92.88 166 ARG A CA 1
ATOM 1376 C C . ARG A 1 166 ? 8.480 19.689 1.350 1.00 92.88 166 ARG A C 1
ATOM 1378 O O . ARG A 1 166 ? 9.436 20.010 2.054 1.00 92.88 166 ARG A O 1
ATOM 1385 N N . MET A 1 167 ? 7.517 18.867 1.772 1.00 91.75 167 MET A N 1
ATOM 1386 C CA . MET A 1 167 ? 7.568 18.240 3.089 1.00 91.75 167 MET A CA 1
ATOM 1387 C C . MET A 1 167 ? 8.762 17.288 3.218 1.00 91.75 167 MET A C 1
ATOM 1389 O O . MET A 1 167 ? 9.416 17.317 4.255 1.00 91.75 167 MET A O 1
ATOM 1393 N N . SER A 1 168 ? 9.114 16.492 2.200 1.00 90.00 168 SER A N 1
ATOM 1394 C CA . SER A 1 168 ? 10.255 15.569 2.285 1.00 90.00 168 SER A CA 1
ATOM 1395 C C . SER A 1 168 ? 11.595 16.288 2.441 1.00 90.00 168 SER A C 1
ATOM 1397 O O . SER A 1 168 ? 12.436 15.817 3.205 1.00 90.00 168 SER A O 1
ATOM 1399 N N . LEU A 1 169 ? 11.768 17.447 1.793 1.00 92.69 169 LEU A N 1
ATOM 1400 C CA . LEU A 1 169 ? 12.968 18.282 1.934 1.00 92.69 169 LEU A CA 1
ATOM 1401 C C . LEU A 1 169 ? 13.096 18.899 3.339 1.00 92.69 169 LEU A C 1
ATOM 1403 O O . LEU A 1 169 ? 14.191 18.986 3.882 1.00 92.69 169 LEU A O 1
ATOM 1407 N N . GLN A 1 170 ? 11.978 19.322 3.936 1.00 92.31 170 GLN A N 1
ATOM 1408 C CA . GLN A 1 170 ? 11.970 20.126 5.168 1.00 92.31 170 GLN A CA 1
ATOM 1409 C C . GLN A 1 170 ? 11.729 19.306 6.444 1.00 92.31 170 GLN A C 1
ATOM 1411 O O . GLN A 1 170 ? 12.080 19.737 7.543 1.00 92.31 170 GLN A O 1
ATOM 1416 N N . ALA A 1 171 ? 11.119 18.121 6.334 1.00 90.50 171 ALA A N 1
ATOM 1417 C CA . ALA A 1 171 ? 10.582 17.398 7.483 1.00 90.50 171 ALA A CA 1
ATOM 1418 C C . ALA A 1 171 ? 11.628 17.094 8.556 1.00 90.50 171 ALA A C 1
ATOM 1420 O O . ALA A 1 171 ? 11.327 17.253 9.734 1.00 90.50 171 ALA A O 1
ATOM 1421 N N . ARG A 1 172 ? 12.844 16.677 8.176 1.00 90.50 172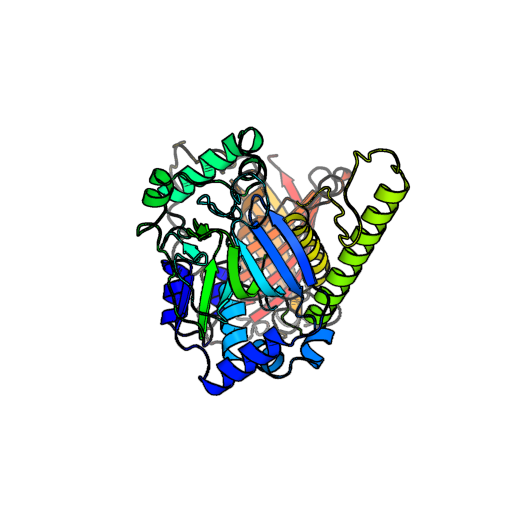 ARG A N 1
ATOM 1422 C CA . ARG A 1 172 ? 13.909 16.271 9.115 1.00 90.50 172 ARG A CA 1
ATOM 1423 C C . ARG A 1 172 ? 14.188 17.320 10.199 1.00 90.50 172 ARG A C 1
ATOM 1425 O O . ARG A 1 172 ? 14.461 16.944 11.337 1.00 90.50 172 ARG A O 1
ATOM 1432 N N . GLU A 1 173 ? 14.117 18.596 9.837 1.00 93.00 173 GLU A N 1
ATOM 1433 C CA . GLU A 1 173 ? 14.466 19.742 10.689 1.00 93.00 173 GLU A CA 1
ATOM 1434 C C . GLU A 1 173 ? 13.225 20.473 11.226 1.00 93.00 173 GLU A C 1
ATOM 1436 O O . GLU A 1 173 ? 13.326 21.445 11.971 1.00 93.00 173 GLU A O 1
ATOM 1441 N N . HIS A 1 174 ? 12.033 19.977 10.890 1.00 91.81 174 HIS A N 1
ATOM 1442 C CA . HIS A 1 174 ? 10.766 20.583 11.263 1.00 91.81 174 HIS A CA 1
ATOM 1443 C C . HIS A 1 174 ? 10.528 20.547 12.784 1.00 91.81 174 HIS A C 1
ATOM 1445 O O . HIS A 1 174 ? 10.652 19.503 13.428 1.00 91.81 174 HIS A O 1
ATOM 1451 N N . ALA A 1 175 ? 10.100 21.680 13.354 1.00 90.88 175 ALA A N 1
ATOM 1452 C CA . ALA A 1 175 ? 9.893 21.836 14.797 1.00 90.88 175 ALA A CA 1
ATOM 1453 C C . ALA A 1 175 ? 8.844 20.861 15.376 1.00 90.88 175 ALA A C 1
ATOM 1455 O O . ALA A 1 175 ? 9.033 20.312 16.465 1.00 90.88 175 ALA A O 1
ATOM 1456 N N . ASP A 1 176 ? 7.754 20.587 14.644 1.00 88.44 176 ASP A N 1
ATOM 1457 C CA . ASP A 1 176 ? 6.844 19.493 15.008 1.00 88.44 176 ASP A CA 1
ATOM 1458 C C . ASP A 1 176 ? 7.522 18.122 14.829 1.00 88.44 176 ASP A C 1
ATOM 1460 O O . ASP A 1 176 ? 7.846 17.670 13.726 1.00 88.44 176 ASP A O 1
ATOM 1464 N N . ARG A 1 177 ? 7.667 17.423 15.956 1.00 87.62 177 ARG A N 1
ATOM 1465 C CA . ARG A 1 177 ? 8.327 16.119 16.072 1.00 87.62 177 ARG A CA 1
ATOM 1466 C C . ARG A 1 177 ? 7.592 14.964 15.367 1.00 87.62 177 ARG A C 1
ATOM 1468 O O . ARG A 1 177 ? 8.203 13.909 15.175 1.00 87.62 177 ARG A O 1
ATOM 1475 N N . TYR A 1 178 ? 6.305 15.085 15.043 1.00 86.31 178 TYR A N 1
ATOM 1476 C CA . TYR A 1 178 ? 5.587 14.088 14.240 1.00 86.31 178 TYR A CA 1
ATOM 1477 C C . TYR A 1 178 ? 5.871 14.285 12.751 1.00 86.31 178 TYR A C 1
ATOM 1479 O O . TYR A 1 178 ? 6.178 13.298 12.075 1.00 86.31 178 TYR A O 1
ATOM 1487 N N . THR A 1 179 ? 5.890 15.535 12.274 1.00 87.31 179 THR A N 1
ATOM 1488 C CA . THR A 1 179 ? 6.358 15.881 10.924 1.00 87.31 179 THR A CA 1
ATOM 1489 C C . THR A 1 179 ? 7.790 15.389 10.711 1.00 87.31 179 THR A C 1
ATOM 1491 O O . THR A 1 179 ? 8.023 14.607 9.790 1.00 87.31 179 THR A O 1
ATOM 1494 N N . ALA A 1 180 ? 8.708 15.664 11.647 1.00 87.12 180 ALA A N 1
ATOM 1495 C CA . ALA A 1 180 ? 10.090 15.157 11.622 1.00 87.12 180 ALA A CA 1
ATOM 1496 C C . ALA A 1 180 ? 10.250 13.629 11.768 1.00 87.12 180 ALA A C 1
ATOM 1498 O O . ALA A 1 180 ? 11.360 13.101 11.837 1.00 87.12 180 ALA A O 1
ATOM 1499 N N . ARG A 1 181 ? 9.142 12.883 11.823 1.00 82.94 181 ARG A N 1
ATOM 1500 C CA . ARG A 1 181 ? 9.101 11.413 11.822 1.00 82.94 181 ARG A CA 1
ATOM 1501 C C . ARG A 1 181 ? 8.252 10.842 10.684 1.00 82.94 181 ARG A C 1
ATOM 1503 O O . ARG A 1 181 ? 7.909 9.662 10.735 1.00 82.94 181 ARG A O 1
ATOM 1510 N N . GLY A 1 182 ? 7.907 11.656 9.685 1.00 84.62 182 GLY A N 1
ATOM 1511 C CA . GLY A 1 182 ? 7.140 11.235 8.511 1.00 84.62 182 GLY A CA 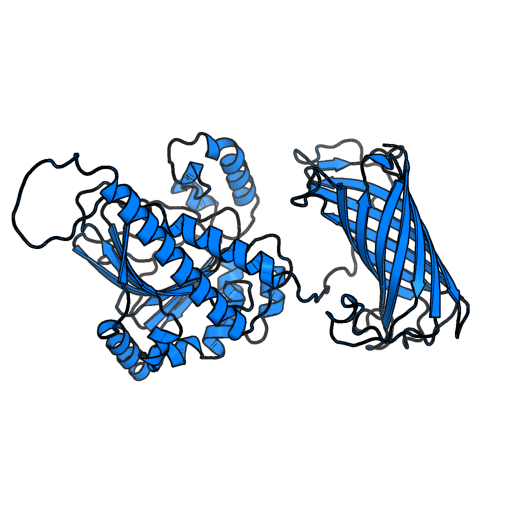1
ATOM 1512 C C . GLY A 1 182 ? 5.623 11.170 8.713 1.00 84.62 182 GLY A C 1
ATOM 1513 O O . GLY A 1 182 ? 4.937 10.619 7.861 1.00 84.62 182 GLY A O 1
ATOM 1514 N N . SER A 1 183 ? 5.082 11.705 9.816 1.00 88.38 183 SER A N 1
ATOM 1515 C CA . SER A 1 183 ? 3.638 11.936 9.970 1.00 88.38 183 SER A CA 1
ATOM 1516 C C . SER A 1 183 ? 3.373 13.433 9.867 1.00 88.38 183 SER A C 1
ATOM 1518 O O . SER A 1 183 ? 3.197 14.125 10.873 1.00 88.38 183 SER A O 1
ATOM 1520 N N . PHE A 1 184 ? 3.430 13.938 8.637 1.00 93.75 184 PHE A N 1
ATOM 1521 C CA . PHE A 1 184 ? 3.358 15.366 8.350 1.00 93.75 184 PHE A CA 1
ATOM 1522 C C . PHE A 1 184 ? 2.040 15.964 8.844 1.00 93.75 184 PHE A C 1
ATOM 1524 O O . PHE A 1 184 ? 0.962 15.423 8.582 1.00 93.75 184 PHE A O 1
ATOM 1531 N N . ARG A 1 185 ? 2.144 17.068 9.585 1.00 94.69 185 ARG A N 1
ATOM 1532 C CA . ARG A 1 185 ? 1.017 17.946 9.909 1.00 94.69 185 ARG A CA 1
ATOM 1533 C C . ARG A 1 185 ? 0.668 18.804 8.696 1.00 94.69 185 ARG A C 1
ATOM 1535 O O . ARG A 1 185 ? 1.537 19.117 7.885 1.00 94.69 185 ARG A O 1
ATOM 1542 N N . VAL A 1 186 ? -0.619 19.089 8.538 1.00 94.75 186 VAL A N 1
ATOM 1543 C CA . VAL A 1 186 ? -1.189 19.755 7.366 1.00 94.75 186 VAL A CA 1
ATOM 1544 C C . VAL A 1 186 ? -2.029 20.927 7.844 1.00 94.75 186 VAL A C 1
ATOM 1546 O O . VAL A 1 186 ? -3.044 20.721 8.504 1.00 94.75 186 VAL A O 1
ATOM 1549 N N . GLU A 1 187 ? -1.632 22.143 7.483 1.00 92.19 187 GLU A N 1
ATOM 1550 C CA . GLU A 1 187 ? -2.420 23.338 7.797 1.00 92.19 187 GLU A CA 1
ATOM 1551 C C . GLU A 1 187 ? -3.764 23.340 7.039 1.00 92.19 187 GLU A C 1
ATOM 1553 O O . GLU A 1 187 ? -3.833 22.791 5.930 1.00 92.19 187 GLU A O 1
ATOM 1558 N N . PRO A 1 188 ? -4.841 23.939 7.583 1.00 90.12 188 PRO A N 1
ATOM 1559 C CA . PRO A 1 188 ? -6.178 23.896 6.981 1.00 90.12 188 PRO A CA 1
ATOM 1560 C C . PRO A 1 188 ? -6.234 24.383 5.523 1.00 90.12 188 PRO A C 1
ATOM 1562 O O . PRO A 1 188 ? -6.899 23.773 4.684 1.00 90.12 188 PRO A O 1
ATOM 1565 N N . GLU A 1 189 ? -5.482 25.430 5.184 1.00 89.50 189 GLU A N 1
ATOM 1566 C CA . GLU A 1 189 ? -5.407 26.003 3.835 1.00 89.50 189 GLU A CA 1
ATOM 1567 C C . GLU A 1 189 ? -4.670 25.068 2.871 1.00 89.50 189 GLU A C 1
ATOM 1569 O O . GLU A 1 189 ? -4.973 25.027 1.678 1.00 89.50 189 GLU A O 1
ATOM 1574 N N . ALA A 1 190 ? -3.692 24.304 3.370 1.00 90.94 190 ALA A N 1
ATOM 1575 C CA . ALA A 1 190 ? -3.051 23.250 2.594 1.00 90.94 190 ALA A CA 1
ATOM 1576 C C . ALA A 1 190 ? -4.019 22.079 2.397 1.00 90.94 190 ALA A C 1
ATOM 1578 O O . ALA A 1 190 ? -4.209 21.644 1.266 1.00 90.94 190 ALA A O 1
ATOM 1579 N N . ALA A 1 191 ? -4.694 21.629 3.457 1.00 91.94 191 ALA A N 1
ATOM 1580 C CA . ALA A 1 191 ? -5.676 20.551 3.403 1.00 91.94 191 ALA A CA 1
ATOM 1581 C C . ALA A 1 191 ? -6.769 20.809 2.347 1.00 91.94 191 ALA A C 1
ATOM 1583 O O . ALA A 1 191 ? -7.050 19.926 1.537 1.00 91.94 191 ALA A O 1
ATOM 1584 N N . ALA A 1 192 ? -7.302 22.035 2.282 1.00 87.75 192 ALA A N 1
ATOM 1585 C CA . ALA A 1 192 ? -8.289 22.449 1.281 1.00 87.75 192 ALA A CA 1
ATOM 1586 C C . ALA A 1 192 ? -7.795 22.350 -0.179 1.00 87.75 192 ALA A C 1
ATOM 1588 O O . ALA A 1 192 ? -8.603 22.110 -1.071 1.00 87.75 192 ALA A O 1
ATOM 1589 N N . ARG A 1 193 ? -6.484 22.496 -0.433 1.00 91.00 193 ARG A N 1
ATOM 1590 C CA . ARG A 1 193 ? -5.870 22.347 -1.771 1.00 91.00 193 ARG A CA 1
ATOM 1591 C C . ARG A 1 193 ? -5.454 20.914 -2.108 1.00 91.00 193 ARG A C 1
ATOM 1593 O O . ARG A 1 193 ? -5.194 20.617 -3.268 1.00 91.00 193 ARG A O 1
ATOM 1600 N N . LEU A 1 194 ? -5.328 20.044 -1.105 1.00 94.00 194 LEU A N 1
ATOM 1601 C CA . LEU A 1 194 ? -4.928 18.646 -1.293 1.00 94.00 194 LEU A CA 1
ATOM 1602 C C . LEU A 1 194 ? -6.122 17.737 -1.604 1.00 94.00 194 LEU A C 1
ATOM 1604 O O . LEU A 1 194 ? -5.936 16.690 -2.217 1.00 94.00 194 LEU A O 1
ATOM 1608 N N . GLY A 1 195 ? -7.324 18.106 -1.155 1.00 92.94 195 GLY A N 1
ATOM 1609 C CA . GLY A 1 195 ? -8.567 17.385 -1.426 1.00 92.94 195 GLY A CA 1
ATOM 1610 C C . GLY A 1 195 ? -9.301 17.824 -2.691 1.00 92.94 195 GLY A C 1
ATOM 1611 O O . GLY A 1 195 ? -8.957 18.815 -3.325 1.00 92.94 195 GLY A O 1
ATOM 1612 N N . ASN A 1 196 ? -10.379 17.105 -3.014 1.00 91.38 196 ASN A N 1
ATOM 1613 C CA . ASN A 1 196 ? -11.434 17.575 -3.926 1.00 91.38 196 ASN A CA 1
ATOM 1614 C C . ASN A 1 196 ? -12.644 18.172 -3.174 1.00 91.38 196 ASN A C 1
ATOM 1616 O O . ASN A 1 196 ? -13.599 18.615 -3.807 1.00 91.38 196 ASN A O 1
ATOM 1620 N N . ALA A 1 197 ? -12.618 18.156 -1.839 1.00 92.38 197 ALA A N 1
ATOM 1621 C CA . ALA A 1 197 ? -13.648 18.685 -0.951 1.00 92.38 197 ALA A CA 1
ATOM 1622 C C . ALA A 1 197 ? -13.014 19.115 0.392 1.00 92.38 197 ALA A C 1
ATOM 1624 O O . ALA A 1 197 ? -11.936 18.619 0.739 1.00 92.38 197 ALA A O 1
ATOM 1625 N N . PRO A 1 198 ? -13.657 20.012 1.167 1.00 92.38 198 PRO A N 1
ATOM 1626 C CA . PRO A 1 198 ? -13.178 20.407 2.493 1.00 92.38 198 PRO A CA 1
ATOM 1627 C C . PRO A 1 198 ? -13.167 19.231 3.496 1.00 92.38 198 PRO A C 1
ATOM 1629 O O . PRO A 1 198 ? -13.802 18.202 3.247 1.00 92.38 198 PRO A O 1
ATOM 1632 N N . PRO A 1 199 ? -12.484 19.369 4.653 1.00 95.44 199 PRO A N 1
ATOM 1633 C CA . PRO A 1 199 ? -12.470 18.347 5.699 1.00 95.44 199 PRO A CA 1
ATOM 1634 C C . PRO A 1 199 ? -13.885 17.930 6.138 1.00 95.44 199 PRO A C 1
ATOM 1636 O O . PRO A 1 199 ? -14.638 18.712 6.717 1.00 95.44 199 PRO A O 1
ATOM 1639 N N . GLN A 1 200 ? -14.238 16.669 5.893 1.00 95.50 200 GLN A N 1
ATOM 1640 C CA . GLN A 1 200 ? -15.514 16.066 6.257 1.00 95.50 200 GLN A CA 1
ATOM 1641 C C . GLN A 1 200 ? -15.423 15.408 7.638 1.00 95.50 200 GLN A C 1
ATOM 1643 O O . GLN A 1 200 ? -14.580 14.541 7.871 1.00 95.50 200 GLN A O 1
ATOM 1648 N N . SER A 1 201 ? -16.337 15.781 8.535 1.00 97.00 201 SER A N 1
ATOM 1649 C CA . SER A 1 201 ? -16.522 15.152 9.847 1.00 97.00 201 SER A CA 1
ATOM 1650 C C . SER A 1 201 ? -17.550 14.017 9.766 1.00 97.00 201 SER A C 1
ATOM 1652 O O . SER A 1 201 ? -18.714 14.245 9.428 1.00 97.00 201 SER A O 1
ATOM 1654 N N . PHE A 1 202 ? -17.138 12.788 10.081 1.00 97.50 202 PHE A N 1
ATOM 1655 C CA . PHE A 1 202 ? -17.996 11.600 10.059 1.00 97.50 202 PHE A CA 1
ATOM 1656 C C . PHE A 1 202 ? -18.785 11.471 11.365 1.00 97.50 202 PHE A C 1
ATOM 1658 O O . PHE A 1 202 ? -18.486 10.633 12.215 1.00 97.50 202 PHE A O 1
ATOM 1665 N N . LYS A 1 203 ? -19.810 12.317 11.502 1.00 97.75 203 LYS A N 1
ATOM 1666 C CA . LYS A 1 203 ? -20.860 12.186 12.520 1.00 97.75 203 LYS A CA 1
ATOM 1667 C C . LYS A 1 203 ? -21.846 11.119 12.036 1.00 97.75 203 LYS A C 1
ATOM 1669 O O . LYS A 1 203 ? -22.489 11.295 10.997 1.00 97.75 203 LYS A O 1
ATOM 1674 N N . VAL A 1 204 ? -21.884 9.974 12.707 1.00 98.06 204 VAL A N 1
ATOM 1675 C CA . VAL A 1 204 ? -22.559 8.759 12.228 1.00 98.06 204 VAL A CA 1
ATOM 1676 C C . VAL A 1 204 ? -23.167 7.988 13.397 1.00 98.06 204 VAL A C 1
ATOM 1678 O O . VAL A 1 204 ? -22.596 8.019 14.487 1.00 98.06 204 VAL A O 1
ATOM 1681 N N . PRO A 1 205 ? -24.294 7.284 13.200 1.00 98.19 205 PRO A N 1
ATOM 1682 C CA . PRO A 1 205 ? -24.800 6.381 14.222 1.00 98.19 205 PRO A CA 1
ATOM 1683 C C . PRO A 1 205 ? -23.831 5.211 14.437 1.00 98.19 205 PRO A C 1
ATOM 1685 O O . PRO A 1 205 ? -22.972 4.919 13.589 1.00 98.19 205 PRO A O 1
ATOM 1688 N N . GLY A 1 206 ? -24.026 4.496 15.541 1.00 97.88 206 GLY A N 1
ATOM 1689 C CA . GLY A 1 206 ? -23.506 3.147 15.722 1.00 97.88 206 GLY A CA 1
ATOM 1690 C C . GLY A 1 206 ? -23.882 2.231 14.550 1.00 97.88 206 GLY A C 1
ATOM 1691 O O . GLY A 1 206 ? -24.699 2.577 13.697 1.00 97.88 206 GLY A O 1
ATOM 1692 N N . ASN A 1 207 ? -23.241 1.065 14.465 1.00 98.56 207 ASN A N 1
ATOM 1693 C CA . ASN A 1 207 ? -23.391 0.143 13.330 1.00 98.56 207 ASN A CA 1
ATOM 1694 C C . ASN A 1 207 ? -22.921 0.744 11.984 1.00 98.56 207 ASN A C 1
ATOM 1696 O O . ASN A 1 207 ? -23.324 0.315 10.903 1.00 98.56 207 ASN A O 1
ATOM 1700 N N . THR A 1 208 ? -22.038 1.747 12.028 1.00 98.81 208 THR A N 1
ATOM 1701 C CA . THR A 1 208 ? -21.402 2.317 10.833 1.00 98.81 208 THR A CA 1
ATOM 1702 C C . THR A 1 208 ? -19.979 1.785 10.678 1.00 98.81 208 THR A C 1
ATOM 1704 O O . THR A 1 208 ? -19.145 1.960 11.570 1.00 98.81 208 THR A O 1
ATOM 1707 N N . LEU A 1 209 ? -19.691 1.175 9.526 1.00 98.75 209 LEU A N 1
ATOM 1708 C CA . LEU A 1 209 ? -18.346 0.807 9.090 1.00 98.75 209 LEU A CA 1
ATOM 1709 C C . LEU A 1 209 ? -17.724 1.956 8.286 1.00 98.75 209 LEU A C 1
ATOM 1711 O O . LEU A 1 209 ? -18.233 2.340 7.233 1.00 98.75 209 LEU A O 1
ATOM 1715 N N . LEU A 1 210 ? -16.591 2.462 8.761 1.00 98.75 210 LEU A N 1
ATOM 1716 C CA . LEU A 1 210 ? -15.748 3.447 8.091 1.00 98.75 210 LEU A CA 1
ATOM 1717 C C . LEU A 1 210 ? -14.356 2.852 7.854 1.00 98.75 210 LEU A C 1
ATOM 1719 O O . LEU A 1 210 ? -13.717 2.360 8.781 1.00 98.75 210 LEU A O 1
ATOM 1723 N N . ILE A 1 211 ? -13.853 2.927 6.626 1.00 98.62 211 ILE A N 1
ATOM 1724 C CA . ILE A 1 211 ? -12.495 2.511 6.251 1.00 98.62 211 ILE A CA 1
ATOM 1725 C C . ILE A 1 211 ? -11.812 3.706 5.603 1.00 98.62 211 ILE A C 1
ATOM 1727 O O . ILE A 1 211 ? -12.395 4.307 4.712 1.00 98.62 211 ILE A O 1
ATOM 1731 N N . ALA A 1 212 ? -10.590 4.050 6.000 1.00 98.25 212 ALA A N 1
ATOM 1732 C CA . ALA A 1 212 ? -9.860 5.186 5.440 1.00 98.25 212 ALA A CA 1
ATOM 1733 C C . ALA A 1 212 ? -8.435 4.800 5.034 1.00 98.25 212 ALA A C 1
ATOM 1735 O O . ALA A 1 212 ? -7.732 4.086 5.758 1.00 98.25 212 ALA A O 1
ATOM 1736 N N . ASN A 1 213 ? -7.995 5.317 3.888 1.00 97.19 213 ASN A N 1
ATOM 1737 C CA . ASN A 1 213 ? -6.596 5.325 3.494 1.00 97.19 213 ASN A CA 1
ATOM 1738 C C . ASN A 1 213 ? -5.904 6.534 4.143 1.00 97.19 213 ASN A C 1
ATOM 1740 O O . ASN A 1 213 ? -6.048 7.663 3.683 1.00 97.19 213 ASN A O 1
ATOM 1744 N N . THR A 1 214 ? -5.132 6.306 5.203 1.00 95.31 214 THR A N 1
ATOM 1745 C CA . THR A 1 214 ? -4.520 7.354 6.037 1.00 95.31 214 THR A CA 1
ATOM 1746 C C . THR A 1 214 ? -3.266 8.007 5.448 1.00 95.31 214 THR A C 1
ATOM 1748 O O . THR A 1 214 ? -2.642 8.850 6.095 1.00 95.31 214 THR A O 1
ATOM 1751 N N . PHE A 1 215 ? -2.936 7.689 4.194 1.00 94.75 215 PHE A N 1
ATOM 1752 C CA . PHE A 1 215 ? -2.178 8.593 3.321 1.00 94.75 215 PHE A CA 1
ATOM 1753 C C . PHE A 1 215 ? -2.946 9.896 3.047 1.00 94.75 215 PHE A C 1
ATOM 1755 O O . PHE A 1 215 ? -2.345 10.956 2.880 1.00 94.75 215 PHE A O 1
ATOM 1762 N N . GLY A 1 216 ? -4.280 9.838 3.019 1.00 96.44 216 GLY A N 1
ATOM 1763 C CA . GLY A 1 216 ? -5.125 11.023 2.955 1.00 96.44 216 GLY A CA 1
ATOM 1764 C C . GLY A 1 216 ? -5.004 11.873 4.217 1.00 96.44 216 GLY A C 1
ATOM 1765 O O . GLY A 1 216 ? -4.672 11.378 5.300 1.00 96.44 216 GLY A O 1
ATOM 1766 N N . VAL A 1 217 ? -5.271 13.165 4.064 1.00 97.88 217 VAL A N 1
ATOM 1767 C CA . VAL A 1 217 ? -5.250 14.127 5.166 1.00 97.88 217 VAL A CA 1
ATOM 1768 C C . VAL A 1 217 ? -6.438 13.843 6.081 1.00 97.88 217 VAL A C 1
ATOM 1770 O O . VAL A 1 217 ? -7.583 13.781 5.629 1.00 97.88 217 VAL A O 1
ATOM 1773 N N . HIS A 1 218 ? -6.167 13.632 7.365 1.00 98.19 218 HIS A N 1
ATOM 1774 C CA . HIS A 1 218 ? -7.161 13.207 8.343 1.00 98.19 218 HIS A CA 1
ATOM 1775 C C . HIS A 1 218 ? -6.838 13.700 9.757 1.00 98.19 218 HIS A C 1
ATOM 1777 O O . HIS A 1 218 ? -5.724 14.133 10.042 1.00 98.19 218 HIS A O 1
ATOM 1783 N N . ALA A 1 219 ? -7.824 13.631 10.648 1.00 97.38 219 ALA A N 1
ATOM 1784 C CA . ALA A 1 219 ? -7.692 13.962 12.063 1.00 97.38 219 ALA A CA 1
ATOM 1785 C C . ALA A 1 219 ? -8.718 13.200 12.916 1.00 97.38 219 ALA A C 1
ATOM 1787 O O . ALA A 1 219 ? -9.669 12.589 12.416 1.00 97.38 219 ALA A O 1
ATOM 1788 N N . ARG A 1 220 ? -8.557 13.276 14.237 1.00 95.12 220 ARG A N 1
ATOM 1789 C CA . ARG A 1 220 ? -9.677 13.144 15.171 1.00 95.12 220 ARG A CA 1
ATOM 1790 C C . ARG A 1 220 ? -10.398 14.491 15.238 1.00 95.12 220 ARG A C 1
ATOM 1792 O O . ARG A 1 220 ? -9.760 15.509 15.469 1.00 95.12 220 ARG A O 1
ATOM 1799 N N . GLY A 1 221 ? -11.709 14.492 15.032 1.00 93.56 221 GLY A N 1
ATOM 1800 C CA . GLY A 1 221 ? -12.521 15.696 15.177 1.00 93.56 221 GLY A CA 1
ATOM 1801 C C . GLY A 1 221 ? -12.655 16.147 16.631 1.00 93.56 221 GLY A C 1
ATOM 1802 O O . GLY A 1 221 ? -12.208 15.464 17.555 1.00 93.56 221 GLY A O 1
ATOM 1803 N N . HIS A 1 222 ? -13.306 17.296 16.812 1.00 88.81 222 HIS A N 1
ATOM 1804 C CA . HIS A 1 222 ? -13.602 17.861 18.126 1.00 88.81 222 HIS A CA 1
ATOM 1805 C C . HIS A 1 222 ? -14.368 16.872 19.018 1.00 88.81 222 HIS A C 1
ATOM 1807 O O . HIS A 1 222 ? -15.225 16.128 18.541 1.00 88.81 222 HIS A O 1
ATOM 1813 N N . ALA A 1 223 ? -14.042 16.885 20.308 1.00 92.88 223 ALA A N 1
ATOM 1814 C CA . ALA A 1 223 ? -14.688 16.102 21.348 1.00 92.88 223 ALA A CA 1
ATOM 1815 C C . ALA A 1 223 ? -14.740 16.920 22.639 1.00 92.88 223 ALA A C 1
ATOM 1817 O O . ALA A 1 223 ? -13.781 17.625 22.963 1.00 92.88 223 ALA A O 1
ATOM 1818 N N . GLN A 1 224 ? -15.805 16.760 23.417 1.00 93.81 224 GLN A N 1
ATOM 1819 C CA . GLN A 1 224 ? -15.875 17.300 24.768 1.00 93.81 224 GLN A CA 1
ATOM 1820 C C . GLN A 1 224 ? -14.961 16.496 25.716 1.00 93.81 224 GLN A C 1
ATOM 1822 O O . GLN A 1 224 ? -14.910 15.261 25.612 1.00 93.81 224 GLN A O 1
ATOM 1827 N N . PRO A 1 225 ? -14.252 17.147 26.657 1.00 94.06 225 PRO A N 1
ATOM 1828 C CA . PRO A 1 225 ? -13.494 16.461 27.701 1.00 94.06 225 PRO A CA 1
ATOM 1829 C C . PRO A 1 225 ? -14.352 15.484 28.517 1.00 94.06 225 PRO A C 1
ATOM 1831 O O . PRO A 1 225 ? -15.537 15.714 28.744 1.00 94.06 225 PRO A O 1
ATOM 1834 N N . GLY A 1 226 ? -13.760 14.370 28.950 1.00 94.50 226 GLY A N 1
ATOM 1835 C CA . GLY A 1 226 ? -14.441 13.312 29.706 1.00 94.50 226 GLY A CA 1
ATOM 1836 C C . GLY A 1 226 ? -15.215 12.296 28.855 1.00 94.50 226 GLY A C 1
ATOM 1837 O O . GLY A 1 226 ? -15.538 11.214 29.346 1.00 94.50 226 GLY A O 1
ATOM 1838 N N . THR A 1 227 ? -15.473 12.583 27.577 1.00 96.19 227 THR A N 1
ATOM 1839 C CA . THR A 1 227 ? -16.206 11.673 26.679 1.00 96.19 227 THR A CA 1
ATOM 1840 C C . THR A 1 227 ? -15.356 10.505 26.179 1.00 96.19 227 THR A C 1
ATOM 1842 O O . THR A 1 227 ? -14.120 10.517 26.238 1.00 96.19 227 THR A O 1
ATOM 1845 N N . SER A 1 228 ? -16.016 9.478 25.632 1.00 96.06 228 SER A N 1
ATOM 1846 C CA . SER A 1 228 ? -15.340 8.378 24.943 1.00 96.06 228 SER A CA 1
ATOM 1847 C C . SER A 1 228 ? -16.113 7.880 23.725 1.00 96.06 228 SER A C 1
ATOM 1849 O O . SER A 1 228 ? -17.332 8.026 23.682 1.00 96.06 228 SER A O 1
ATOM 1851 N N . ARG A 1 229 ? -15.400 7.245 22.789 1.00 96.25 229 ARG A N 1
ATOM 1852 C CA . ARG A 1 229 ? -15.973 6.455 21.688 1.00 96.25 229 ARG A CA 1
ATOM 1853 C C . ARG A 1 229 ? -15.397 5.035 21.682 1.00 96.25 229 ARG A C 1
ATOM 1855 O O . ARG A 1 229 ? -14.184 4.863 21.855 1.00 96.25 229 ARG A O 1
ATOM 1862 N N . LEU A 1 230 ? -16.248 4.040 21.454 1.00 97.62 230 LEU A N 1
ATOM 1863 C CA . LEU A 1 230 ? -15.928 2.617 21.333 1.00 97.62 230 LEU A CA 1
ATOM 1864 C C . LEU A 1 230 ? -16.096 2.144 19.879 1.00 97.62 230 LEU A C 1
ATOM 1866 O O . LEU A 1 230 ? -17.119 2.390 19.241 1.00 97.62 230 LEU A O 1
ATOM 1870 N N . ALA A 1 231 ? -15.105 1.424 19.359 1.00 98.31 231 ALA A N 1
ATOM 1871 C CA . ALA A 1 231 ? -15.161 0.820 18.031 1.00 98.31 231 ALA A CA 1
ATOM 1872 C C . ALA A 1 231 ? -14.398 -0.509 17.985 1.00 98.31 231 ALA A C 1
ATOM 1874 O O . ALA A 1 231 ? -13.408 -0.697 18.700 1.00 98.31 231 ALA A O 1
ATOM 1875 N N . LEU A 1 232 ? -14.782 -1.397 17.066 1.00 98.44 232 LEU A N 1
ATOM 1876 C CA . LEU A 1 232 ? -13.807 -2.337 16.517 1.00 98.44 232 LEU A CA 1
ATOM 1877 C C . LEU A 1 232 ? -12.908 -1.569 15.557 1.00 98.44 232 LEU A C 1
ATOM 1879 O O . LEU A 1 232 ? -13.393 -0.901 14.648 1.00 98.44 232 LEU A O 1
ATOM 1883 N N . TRP A 1 233 ? -11.601 -1.659 15.766 1.00 98.00 233 TRP A N 1
ATOM 1884 C CA . TRP A 1 233 ? -10.610 -0.894 15.027 1.00 98.00 233 TRP A CA 1
ATOM 1885 C C . TRP A 1 233 ? -9.475 -1.787 14.541 1.00 98.00 233 TRP A C 1
ATOM 1887 O O . TRP A 1 233 ? -9.012 -2.676 15.257 1.00 98.00 233 TRP A O 1
ATOM 1897 N N . GLY A 1 234 ? -8.950 -1.518 13.352 1.00 95.69 234 GLY A N 1
ATOM 1898 C CA . GLY A 1 234 ? -7.733 -2.173 12.890 1.00 95.69 234 GLY A CA 1
ATOM 1899 C C . GLY A 1 234 ? -6.940 -1.332 11.908 1.00 95.69 234 GLY A C 1
ATOM 1900 O O . GLY A 1 234 ? -7.446 -0.363 11.349 1.00 95.69 234 GLY A O 1
ATOM 1901 N N . MET A 1 235 ? -5.681 -1.722 11.704 1.00 93.25 235 MET A N 1
ATOM 1902 C CA . MET A 1 235 ? -4.792 -1.112 10.714 1.00 93.25 235 MET A CA 1
ATOM 1903 C C . MET A 1 235 ? -3.996 -2.153 9.916 1.00 93.25 235 MET A C 1
ATOM 1905 O O . MET A 1 235 ? -3.712 -3.247 10.413 1.00 93.25 235 MET A O 1
ATOM 1909 N N . SER A 1 236 ? -3.589 -1.783 8.701 1.00 90.25 236 SER A N 1
ATOM 1910 C CA . SER A 1 236 ? -2.625 -2.516 7.869 1.00 90.25 236 SER A CA 1
ATOM 1911 C C . SER A 1 236 ? -1.567 -1.563 7.307 1.00 90.25 236 SER A C 1
ATOM 1913 O O . SER A 1 236 ? -1.894 -0.404 7.057 1.00 90.25 236 SER A O 1
ATOM 1915 N N . ARG A 1 237 ? -0.322 -2.057 7.137 1.00 83.19 237 ARG A N 1
ATOM 1916 C CA . ARG A 1 237 ? 0.856 -1.364 6.558 1.00 83.19 237 ARG A CA 1
ATOM 1917 C C . ARG A 1 237 ? 0.584 -0.872 5.123 1.00 83.19 237 ARG A C 1
ATOM 1919 O O . ARG A 1 237 ? -0.183 0.050 4.933 1.00 83.19 237 ARG A O 1
ATOM 1926 N N . THR A 1 238 ? 1.159 -1.419 4.055 1.00 76.75 238 THR A N 1
ATOM 1927 C CA . THR A 1 238 ? 2.115 -2.547 3.906 1.00 76.75 238 THR A CA 1
ATOM 1928 C C . THR A 1 238 ? 3.563 -2.011 3.897 1.00 76.75 238 THR A C 1
ATOM 1930 O O . THR A 1 238 ? 3.762 -0.823 4.154 1.00 76.75 238 THR A O 1
ATOM 1933 N N . ASN A 1 239 ? 4.575 -2.811 3.553 1.00 72.81 239 ASN A N 1
ATOM 1934 C CA . ASN A 1 239 ? 5.722 -2.276 2.806 1.00 72.81 239 ASN A CA 1
ATOM 1935 C C . ASN A 1 239 ? 5.239 -1.774 1.414 1.00 72.81 239 ASN A C 1
ATOM 1937 O O . ASN A 1 239 ? 4.500 -2.504 0.739 1.00 72.81 239 ASN A O 1
ATOM 1941 N N . PRO A 1 240 ? 5.571 -0.537 0.986 1.00 75.06 240 PRO A N 1
ATOM 1942 C CA . PRO A 1 240 ? 5.122 0.006 -0.300 1.00 75.06 240 PRO A CA 1
ATOM 1943 C C . PRO A 1 240 ? 5.671 -0.776 -1.496 1.00 75.06 240 PRO A C 1
ATOM 1945 O O . PRO A 1 240 ? 4.923 -0.991 -2.454 1.00 75.06 240 PRO A O 1
ATOM 1948 N N . PHE A 1 241 ? 6.926 -1.225 -1.395 1.00 71.62 241 PHE A N 1
ATOM 1949 C CA . PHE A 1 241 ? 7.746 -1.778 -2.476 1.00 71.62 241 PHE A CA 1
ATOM 1950 C C . PHE A 1 241 ? 7.410 -3.228 -2.838 1.00 71.62 241 PHE A C 1
ATOM 1952 O O . PHE A 1 241 ? 7.863 -3.717 -3.861 1.00 71.62 241 PHE A O 1
ATOM 1959 N N . ILE A 1 242 ? 6.571 -3.918 -2.055 1.00 65.94 242 ILE A N 1
ATOM 1960 C CA . ILE A 1 242 ? 6.081 -5.250 -2.435 1.00 65.94 242 ILE A CA 1
ATOM 1961 C C . ILE A 1 242 ? 5.021 -5.080 -3.546 1.00 65.94 242 ILE A C 1
ATOM 1963 O O . ILE A 1 242 ? 3.973 -4.462 -3.285 1.00 65.94 242 ILE A O 1
ATOM 1967 N N . PRO A 1 243 ? 5.241 -5.616 -4.767 1.00 66.62 243 PRO A N 1
ATOM 1968 C CA . PRO A 1 243 ? 4.323 -5.428 -5.893 1.00 66.62 243 PRO A CA 1
ATOM 1969 C C . PRO A 1 243 ? 3.040 -6.256 -5.756 1.00 66.62 243 PRO A C 1
ATOM 1971 O O . PRO A 1 243 ? 1.987 -5.844 -6.242 1.00 66.62 243 PRO A O 1
ATOM 1974 N N . LEU A 1 244 ? 3.108 -7.382 -5.039 1.00 77.44 244 LEU A N 1
ATOM 1975 C CA . LEU A 1 244 ? 2.080 -8.424 -4.981 1.00 77.44 244 LEU A CA 1
ATOM 1976 C C . LEU A 1 244 ? 1.423 -8.497 -3.591 1.00 77.44 244 LEU A C 1
ATOM 1978 O O . LEU A 1 244 ? 2.053 -8.149 -2.591 1.00 77.44 244 LEU A O 1
ATOM 1982 N N . PRO A 1 245 ? 0.146 -8.905 -3.474 1.00 74.56 245 PRO A N 1
ATOM 1983 C CA . PRO A 1 245 ? -0.635 -8.763 -2.241 1.00 74.56 245 PRO A CA 1
ATOM 1984 C C . PRO A 1 245 ? -0.217 -9.692 -1.084 1.00 74.56 245 PRO A C 1
ATOM 1986 O O . PRO A 1 245 ? -0.920 -9.726 -0.071 1.00 74.56 245 PRO A O 1
ATOM 1989 N N . GLY A 1 246 ? 0.900 -10.415 -1.210 1.00 75.38 246 GLY A N 1
ATOM 1990 C CA . GLY A 1 246 ? 1.414 -11.357 -0.219 1.00 75.38 246 GLY A CA 1
ATOM 1991 C C . GLY A 1 246 ? 0.512 -12.576 -0.020 1.00 75.38 246 GLY A C 1
ATOM 1992 O O . GLY A 1 246 ? -0.537 -12.715 -0.645 1.00 75.38 246 GLY A O 1
ATOM 1993 N N . LEU A 1 247 ? 0.898 -13.472 0.886 1.00 70.50 247 LEU A N 1
ATOM 1994 C CA . LEU A 1 247 ? 0.169 -14.720 1.121 1.00 70.50 247 LEU A CA 1
ATOM 1995 C C . LEU A 1 247 ? -0.911 -14.566 2.205 1.00 70.50 247 LEU A C 1
ATOM 1997 O O . LEU A 1 247 ? -0.683 -14.036 3.293 1.00 70.50 247 LEU A O 1
ATOM 2001 N N . GLY A 1 248 ? -2.119 -15.052 1.902 1.00 65.69 248 GLY A N 1
ATOM 2002 C CA . GLY A 1 248 ? -3.327 -14.855 2.715 1.00 65.69 248 GLY A CA 1
ATOM 2003 C C . GLY A 1 248 ? -3.626 -15.925 3.767 1.00 65.69 248 GLY A C 1
ATOM 2004 O O . GLY A 1 248 ? -4.754 -15.958 4.266 1.00 65.69 248 GLY A O 1
ATOM 2005 N N . PHE A 1 249 ? -2.677 -16.819 4.056 1.00 70.62 249 PHE A N 1
ATOM 2006 C CA . PHE A 1 249 ? -2.906 -18.012 4.875 1.00 70.62 249 PHE A CA 1
ATOM 2007 C C . PHE A 1 249 ? -3.189 -17.694 6.352 1.00 70.62 249 PHE A C 1
ATOM 2009 O O . PHE A 1 249 ? -2.534 -16.862 6.982 1.00 70.62 249 PHE A O 1
ATOM 2016 N N . GLU A 1 250 ? -4.138 -18.419 6.945 1.00 69.06 250 GLU A N 1
ATOM 2017 C CA . GLU A 1 250 ? -4.533 -18.234 8.349 1.00 69.06 250 GLU A CA 1
ATOM 2018 C C . GLU A 1 250 ? -3.425 -18.679 9.333 1.00 69.06 250 GLU A C 1
ATOM 2020 O O . GLU A 1 250 ? -3.334 -18.170 10.450 1.00 69.06 250 GLU A O 1
ATOM 2025 N N . SER A 1 251 ? -2.515 -19.561 8.902 1.00 68.31 251 SER A N 1
ATOM 2026 C CA . SER A 1 251 ? -1.280 -19.909 9.621 1.00 68.31 251 SER A CA 1
ATOM 2027 C C . SER A 1 251 ? -0.333 -18.710 9.764 1.00 68.31 251 SER A C 1
ATOM 2029 O O . SER A 1 251 ? 0.138 -18.435 10.869 1.00 68.31 251 SER A O 1
ATOM 2031 N N . LEU A 1 252 ? -0.117 -17.943 8.687 1.00 66.31 252 LEU A N 1
ATOM 2032 C CA . LEU A 1 252 ? 0.673 -16.704 8.698 1.00 66.31 252 LEU A CA 1
ATOM 2033 C C . LEU A 1 252 ? 0.009 -15.617 9.554 1.00 66.31 252 LEU A C 1
ATOM 2035 O O . LEU A 1 252 ? 0.698 -14.882 10.263 1.00 66.31 252 LEU A O 1
ATOM 2039 N N . ASN A 1 253 ? -1.327 -15.550 9.546 1.00 68.88 253 ASN A N 1
ATOM 2040 C CA . ASN A 1 253 ? -2.085 -14.674 10.441 1.00 68.88 253 ASN A CA 1
ATOM 2041 C C . ASN A 1 253 ? -1.827 -15.039 11.917 1.00 68.88 253 ASN A C 1
ATOM 2043 O O . ASN A 1 253 ? -1.374 -14.205 12.699 1.00 68.88 253 ASN A O 1
ATOM 2047 N N . ARG A 1 254 ? -1.994 -16.312 12.303 1.00 73.88 254 ARG A N 1
ATOM 2048 C CA . ARG A 1 254 ? -1.675 -16.789 13.666 1.00 73.88 254 ARG A CA 1
ATOM 2049 C C . ARG A 1 254 ? -0.217 -16.521 14.056 1.00 73.88 254 ARG A C 1
ATOM 2051 O O . ARG A 1 254 ? 0.043 -16.090 15.180 1.00 73.88 254 ARG A O 1
ATOM 2058 N N . LEU A 1 255 ? 0.731 -16.731 13.140 1.00 73.31 255 LEU A N 1
ATOM 2059 C CA . LEU A 1 255 ? 2.149 -16.444 13.370 1.00 73.31 255 LEU A CA 1
ATOM 2060 C C . LEU A 1 255 ? 2.386 -14.955 13.664 1.00 73.31 255 LEU A C 1
ATOM 2062 O O . LEU A 1 255 ? 3.074 -14.638 14.634 1.00 73.31 255 LEU A O 1
ATOM 2066 N N . GLN A 1 256 ? 1.765 -14.046 12.904 1.00 72.50 256 GLN A N 1
ATOM 2067 C CA . GLN A 1 256 ? 1.840 -12.602 13.150 1.00 72.50 256 GLN A CA 1
ATOM 2068 C C . GLN A 1 256 ? 1.398 -12.234 14.569 1.00 72.50 256 GLN A C 1
ATOM 2070 O O . GLN A 1 256 ? 2.105 -11.494 15.255 1.00 72.50 256 GLN A O 1
ATOM 2075 N N . TYR A 1 257 ? 0.257 -12.756 15.026 1.00 76.50 257 TYR A N 1
ATOM 2076 C CA . TYR A 1 257 ? -0.254 -12.468 16.368 1.00 76.50 257 TYR A CA 1
ATOM 2077 C C . TYR A 1 257 ? 0.671 -13.010 17.472 1.00 76.50 257 TYR A C 1
ATOM 2079 O O . TYR A 1 257 ? 0.963 -12.284 18.425 1.00 76.50 257 TYR A O 1
ATOM 2087 N N . ARG A 1 258 ? 1.231 -14.218 17.312 1.00 76.31 258 ARG A N 1
ATOM 2088 C CA . ARG A 1 258 ? 2.227 -14.781 18.248 1.00 76.31 258 ARG A CA 1
ATOM 2089 C C . ARG A 1 258 ? 3.518 -13.955 18.298 1.00 76.31 258 ARG A C 1
ATOM 2091 O O . ARG A 1 258 ? 4.033 -13.683 19.383 1.00 76.31 258 ARG A O 1
ATOM 2098 N N . VAL A 1 259 ? 4.037 -13.525 17.144 1.00 73.38 259 VAL A N 1
ATOM 2099 C CA . VAL A 1 259 ? 5.234 -12.665 17.054 1.00 73.38 259 VAL A CA 1
ATOM 2100 C C . VAL A 1 259 ? 4.977 -11.312 17.726 1.00 73.38 259 VAL A C 1
ATOM 2102 O O . VAL A 1 259 ? 5.786 -10.876 18.546 1.00 73.38 259 VAL A O 1
ATOM 2105 N N . LEU A 1 260 ? 3.821 -10.695 17.459 1.00 75.50 260 LEU A N 1
ATOM 2106 C CA . LEU A 1 260 ? 3.366 -9.447 18.079 1.00 75.50 260 LEU A CA 1
ATOM 2107 C C . LEU A 1 260 ? 3.288 -9.556 19.609 1.00 75.50 260 LEU A C 1
ATOM 2109 O O . LEU A 1 260 ? 3.850 -8.714 20.310 1.00 75.50 260 LEU A O 1
ATOM 2113 N N . GLN A 1 261 ? 2.640 -10.599 20.137 1.00 77.50 261 GLN A N 1
ATOM 2114 C CA . GLN A 1 261 ? 2.558 -10.856 21.579 1.00 77.50 261 GLN A CA 1
ATOM 2115 C C . GLN A 1 261 ? 3.952 -11.069 22.199 1.00 77.50 261 GLN A C 1
ATOM 2117 O O . GLN A 1 261 ? 4.274 -10.461 23.221 1.00 77.50 261 GLN A O 1
ATOM 2122 N N . ARG A 1 262 ? 4.818 -11.882 21.570 1.00 78.56 262 ARG A N 1
ATOM 2123 C CA . ARG A 1 262 ? 6.178 -12.163 22.071 1.00 78.56 262 ARG A CA 1
ATOM 2124 C C . ARG A 1 262 ? 7.073 -10.922 22.072 1.00 78.56 262 ARG A C 1
ATOM 2126 O O . ARG A 1 262 ? 7.880 -10.758 22.986 1.00 78.56 262 ARG A O 1
ATOM 2133 N N . MET A 1 263 ? 6.945 -10.049 21.072 1.00 68.38 263 MET A N 1
ATOM 2134 C CA . MET A 1 263 ? 7.671 -8.775 21.037 1.00 68.38 263 MET A CA 1
ATOM 2135 C C . MET A 1 263 ? 7.196 -7.825 22.137 1.00 68.38 263 MET A C 1
ATOM 2137 O O . MET A 1 263 ? 8.039 -7.310 22.866 1.00 68.38 263 MET A O 1
ATOM 2141 N N . ARG A 1 264 ? 5.877 -7.687 22.330 1.00 72.38 264 ARG A N 1
ATOM 2142 C CA . ARG A 1 264 ? 5.303 -6.871 23.412 1.00 72.38 264 ARG A CA 1
ATOM 2143 C C . ARG A 1 264 ? 5.799 -7.316 24.795 1.00 72.38 264 ARG A C 1
ATOM 2145 O O . ARG A 1 264 ? 6.333 -6.487 25.521 1.00 72.38 264 ARG A O 1
ATOM 2152 N N . ARG A 1 265 ? 5.754 -8.622 25.108 1.00 77.62 265 ARG A N 1
ATOM 2153 C CA . ARG A 1 265 ? 6.283 -9.169 26.380 1.00 77.62 265 ARG A CA 1
ATOM 2154 C C . ARG A 1 265 ? 7.753 -8.799 26.615 1.00 77.62 265 ARG A C 1
ATOM 2156 O O . ARG A 1 265 ? 8.095 -8.296 27.679 1.00 77.62 265 ARG A O 1
ATOM 2163 N N . ARG A 1 266 ? 8.607 -8.941 25.592 1.00 73.50 266 ARG A N 1
ATOM 2164 C CA . ARG A 1 266 ? 10.027 -8.533 25.654 1.00 73.50 266 ARG A CA 1
ATOM 2165 C C . ARG A 1 266 ? 10.218 -7.036 25.904 1.00 73.50 266 ARG A C 1
ATOM 2167 O O . ARG A 1 266 ? 11.234 -6.626 26.462 1.00 73.50 266 ARG A O 1
ATOM 2174 N N . GLU A 1 267 ? 9.297 -6.194 25.452 1.00 69.62 267 GLU A N 1
ATOM 2175 C CA . GLU A 1 267 ? 9.346 -4.752 25.700 1.00 69.62 267 GLU A CA 1
ATOM 2176 C C . GLU A 1 267 ? 8.881 -4.398 27.113 1.00 69.62 267 GLU A C 1
ATOM 2178 O O . GLU A 1 267 ? 9.499 -3.536 27.739 1.00 69.62 267 GLU A O 1
ATOM 2183 N N . ASP A 1 268 ? 7.889 -5.114 27.646 1.00 75.31 268 ASP A N 1
ATOM 2184 C CA . ASP A 1 268 ? 7.456 -5.002 29.042 1.00 75.31 268 ASP A CA 1
ATOM 2185 C C . ASP A 1 268 ? 8.580 -5.449 29.998 1.00 75.31 268 ASP A C 1
ATOM 2187 O O . ASP A 1 268 ? 8.933 -4.721 30.926 1.00 75.31 268 ASP A O 1
ATOM 2191 N N . GLU A 1 269 ? 9.239 -6.579 29.711 1.00 77.38 269 GLU A N 1
ATOM 2192 C CA . GLU A 1 269 ? 10.445 -7.059 30.409 1.00 77.38 269 GLU A CA 1
ATOM 2193 C C . GLU A 1 269 ? 11.565 -6.001 30.402 1.00 77.38 269 GLU A C 1
ATOM 2195 O O . GLU A 1 269 ? 12.152 -5.682 31.440 1.00 77.38 269 GLU A O 1
ATOM 2200 N N . ARG A 1 270 ? 11.844 -5.396 29.237 1.00 73.25 270 ARG A N 1
ATOM 2201 C CA . ARG A 1 270 ? 12.842 -4.319 29.091 1.00 73.25 270 ARG A CA 1
ATOM 2202 C C . ARG A 1 270 ? 12.449 -3.047 29.843 1.00 73.25 270 ARG A C 1
ATOM 2204 O O . ARG A 1 270 ? 13.334 -2.356 30.352 1.00 73.25 270 ARG A O 1
ATOM 2211 N N . ALA A 1 271 ? 11.162 -2.710 29.901 1.00 69.94 271 ALA A N 1
ATOM 2212 C CA . ALA A 1 271 ? 10.659 -1.571 30.661 1.00 69.94 271 ALA A CA 1
ATOM 2213 C C . ALA A 1 271 ? 10.802 -1.816 32.172 1.00 69.94 271 ALA A C 1
ATOM 2215 O O . ALA A 1 271 ? 11.382 -0.980 32.867 1.00 69.94 271 ALA A O 1
ATOM 2216 N N . ALA A 1 272 ? 10.396 -2.993 32.656 1.00 74.75 272 ALA A N 1
ATOM 2217 C CA . ALA A 1 272 ? 10.549 -3.410 34.048 1.00 74.75 272 ALA A CA 1
ATOM 2218 C C . ALA A 1 272 ? 12.026 -3.447 34.483 1.00 74.75 272 ALA A C 1
ATOM 2220 O O . ALA A 1 272 ? 12.380 -2.910 35.533 1.00 74.75 272 ALA A O 1
ATOM 2221 N N . ALA A 1 273 ? 12.922 -3.992 33.651 1.00 71.50 273 ALA A N 1
ATOM 2222 C CA . ALA A 1 273 ? 14.360 -3.999 33.922 1.00 71.50 273 ALA A CA 1
ATOM 2223 C C . ALA A 1 273 ? 14.964 -2.581 33.978 1.00 71.50 273 ALA A C 1
ATOM 2225 O O . ALA A 1 273 ? 15.855 -2.315 34.785 1.00 71.50 273 ALA A O 1
ATOM 2226 N N . ARG A 1 274 ? 14.469 -1.643 33.157 1.00 67.19 274 ARG A N 1
ATOM 2227 C CA . ARG A 1 274 ? 14.881 -0.229 33.201 1.00 67.19 274 ARG A CA 1
ATOM 2228 C C . ARG A 1 274 ? 14.351 0.504 34.433 1.00 67.19 274 ARG A C 1
ATOM 2230 O O . ARG A 1 274 ? 15.090 1.318 34.977 1.00 67.19 274 ARG A O 1
ATOM 2237 N N . ALA A 1 275 ? 13.133 0.199 34.883 1.00 58.34 275 ALA A N 1
ATOM 2238 C CA . ALA A 1 275 ? 12.581 0.728 36.131 1.00 58.34 275 ALA A CA 1
ATOM 2239 C C . AL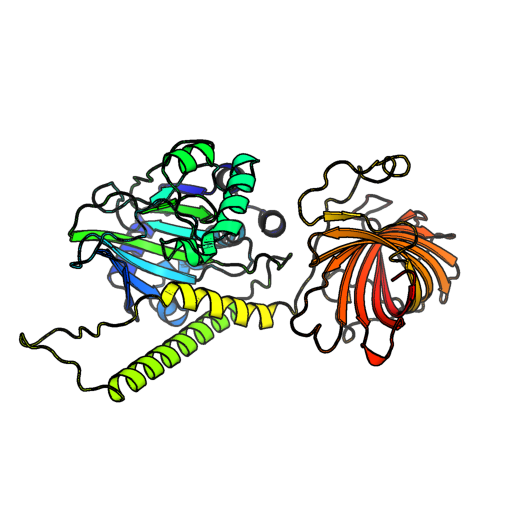A A 1 275 ? 13.399 0.248 37.344 1.00 58.34 275 ALA A C 1
ATOM 2241 O O . ALA A 1 275 ? 13.879 1.068 38.123 1.00 58.34 275 ALA A O 1
ATOM 2242 N N . ARG A 1 276 ? 13.687 -1.062 37.430 1.00 56.94 276 ARG A N 1
ATOM 2243 C CA . ARG A 1 276 ? 14.540 -1.648 38.485 1.00 56.94 276 ARG A CA 1
ATOM 2244 C C . ARG A 1 276 ? 15.949 -1.036 38.548 1.00 56.94 276 ARG A C 1
ATOM 2246 O O . ARG A 1 276 ? 16.520 -0.949 39.625 1.00 56.94 276 ARG A O 1
ATOM 2253 N N . ARG A 1 277 ? 16.507 -0.585 37.416 1.00 47.00 277 ARG A N 1
ATOM 2254 C CA . ARG A 1 277 ? 17.839 0.052 37.342 1.00 47.00 277 ARG A CA 1
ATOM 2255 C C . ARG A 1 277 ? 17.871 1.547 37.701 1.00 47.00 277 ARG A C 1
ATOM 2257 O O . ARG A 1 277 ? 18.959 2.114 37.721 1.00 47.00 277 ARG A O 1
ATOM 2264 N N . ARG A 1 278 ? 16.733 2.212 37.949 1.00 38.19 278 ARG A N 1
ATOM 2265 C CA . ARG A 1 278 ? 16.687 3.626 38.387 1.00 38.19 278 ARG A CA 1
ATOM 2266 C C . ARG A 1 278 ? 15.577 3.873 39.427 1.00 38.19 278 ARG A C 1
ATOM 2268 O O . ARG A 1 278 ? 14.575 4.498 39.083 1.00 38.19 278 ARG A O 1
ATOM 2275 N N . PRO A 1 279 ? 15.751 3.444 40.693 1.00 40.69 279 PRO A N 1
ATOM 2276 C CA . PRO A 1 279 ? 14.712 3.573 41.725 1.00 40.69 279 PRO A CA 1
ATOM 2277 C C . PRO A 1 279 ? 14.475 5.011 42.232 1.00 40.69 279 PRO A C 1
ATOM 2279 O O . PRO A 1 279 ? 13.432 5.298 42.806 1.00 40.69 279 PRO A O 1
ATOM 2282 N N . GLY A 1 280 ? 15.449 5.912 42.058 1.00 31.12 280 GLY A N 1
ATOM 2283 C CA . GLY A 1 280 ? 15.580 7.143 42.851 1.00 31.12 280 GLY A CA 1
ATOM 2284 C C . GLY A 1 280 ? 14.982 8.441 42.291 1.00 31.12 280 GLY A C 1
ATOM 2285 O O . GLY A 1 280 ? 15.532 9.497 42.574 1.00 31.12 280 GLY A O 1
ATOM 2286 N N . ILE A 1 281 ? 13.907 8.413 41.492 1.00 31.38 281 ILE A N 1
ATOM 2287 C CA . ILE A 1 281 ? 13.161 9.645 41.147 1.00 31.38 281 ILE A CA 1
ATOM 2288 C C . ILE A 1 281 ? 11.700 9.478 41.565 1.00 31.38 281 ILE A C 1
ATOM 2290 O O . ILE A 1 281 ? 10.844 9.106 40.763 1.00 31.38 281 ILE A O 1
ATOM 2294 N N . VAL A 1 282 ? 11.446 9.772 42.840 1.00 30.64 282 VAL A N 1
ATOM 2295 C CA . VAL A 1 282 ? 10.115 9.890 43.440 1.00 30.64 282 VAL A CA 1
ATOM 2296 C C . VAL A 1 282 ? 9.994 11.288 44.038 1.00 30.64 282 VAL A C 1
ATOM 2298 O O . VAL A 1 282 ? 10.724 11.624 44.967 1.00 30.64 282 VAL A O 1
ATOM 2301 N N . SER A 1 283 ? 9.038 12.077 43.550 1.00 26.56 283 SER A N 1
ATOM 2302 C CA . SER A 1 283 ? 8.480 13.211 44.290 1.00 26.56 283 SER A CA 1
ATOM 2303 C C . SER A 1 283 ? 7.078 12.834 44.787 1.00 26.56 283 SER A C 1
ATOM 2305 O O . SER A 1 283 ? 6.228 12.391 44.018 1.00 26.56 283 SER A O 1
ATOM 2307 N N . ARG A 1 284 ? 6.904 12.956 46.107 1.00 26.14 284 ARG A N 1
ATOM 2308 C CA . ARG A 1 284 ? 5.705 12.723 46.944 1.00 26.14 284 ARG A CA 1
ATOM 2309 C C . ARG A 1 284 ? 4.455 13.504 46.467 1.00 26.14 284 ARG A C 1
ATOM 2311 O O . ARG A 1 284 ? 4.624 14.503 45.783 1.00 26.14 284 ARG A O 1
ATOM 2318 N N . ALA A 1 285 ? 3.210 13.185 46.860 1.00 25.25 285 ALA A N 1
ATOM 2319 C CA . ALA A 1 285 ? 2.642 12.043 47.609 1.00 25.25 285 ALA A CA 1
ATOM 2320 C C . ALA A 1 285 ? 1.099 11.977 47.444 1.00 25.25 285 ALA A C 1
ATOM 2322 O O . ALA A 1 285 ? 0.471 12.981 47.129 1.00 25.25 285 ALA A O 1
ATOM 2323 N N . GLY A 1 286 ? 0.497 10.810 47.725 1.00 20.09 286 GLY A N 1
ATOM 2324 C CA . GLY A 1 286 ? -0.959 10.587 47.797 1.00 20.09 286 GLY A CA 1
ATOM 2325 C C . GLY A 1 286 ? -1.302 9.087 47.776 1.00 20.09 286 GLY A C 1
ATOM 2326 O O . GLY A 1 286 ? -0.958 8.397 46.821 1.00 20.09 286 GLY A O 1
ATOM 2327 N N . MET A 1 287 ? -1.902 8.563 48.851 1.00 21.08 287 MET A N 1
ATOM 2328 C CA . MET A 1 287 ? -2.174 7.122 49.077 1.00 21.08 287 MET A CA 1
ATOM 2329 C C . MET A 1 287 ? -3.479 6.647 48.377 1.00 21.08 287 MET A C 1
ATOM 2331 O O . MET A 1 287 ? -4.188 7.464 47.800 1.00 21.08 287 MET A O 1
ATOM 2335 N N . PRO A 1 288 ? -3.861 5.355 48.439 1.00 26.56 288 PRO A N 1
ATOM 2336 C CA . PRO A 1 288 ? -3.184 4.230 47.803 1.00 26.56 288 PRO A CA 1
ATOM 2337 C C . PRO A 1 288 ? -4.142 3.504 46.830 1.00 26.56 288 PRO A C 1
ATOM 2339 O O . PRO A 1 288 ? -5.136 2.915 47.244 1.00 26.56 288 PRO A O 1
ATOM 2342 N N . GLY A 1 289 ? -3.843 3.499 45.529 1.00 25.28 289 GLY A N 1
ATOM 2343 C CA . GLY A 1 289 ? -4.728 2.832 44.559 1.00 25.28 289 GLY A CA 1
ATOM 2344 C C . GLY A 1 289 ? -4.501 3.211 43.102 1.00 25.28 289 GLY A C 1
ATOM 2345 O O . GLY A 1 289 ? -5.460 3.351 42.351 1.00 25.28 289 GLY A O 1
ATOM 2346 N N . ASN A 1 290 ? -3.251 3.441 42.686 1.00 23.80 290 ASN A N 1
ATOM 2347 C CA . ASN A 1 290 ? -2.979 3.920 41.334 1.00 23.80 290 ASN A CA 1
ATOM 2348 C C . ASN A 1 290 ? -1.646 3.377 40.794 1.00 23.80 290 ASN A C 1
ATOM 2350 O O . ASN A 1 290 ? -0.573 3.872 41.141 1.00 23.80 290 ASN A O 1
ATOM 2354 N N . ASN A 1 291 ? -1.708 2.364 39.923 1.00 27.03 291 ASN A N 1
ATOM 2355 C CA . ASN A 1 291 ? -0.540 1.809 39.224 1.00 27.03 291 ASN A CA 1
ATOM 2356 C C . ASN A 1 291 ? -0.111 2.732 38.068 1.00 27.03 291 ASN A C 1
ATOM 2358 O O . ASN A 1 291 ? -0.167 2.387 36.887 1.00 27.03 291 ASN A O 1
ATOM 2362 N N . ASN A 1 292 ? 0.320 3.941 38.425 1.00 27.23 292 ASN A N 1
ATOM 2363 C CA . ASN A 1 292 ? 0.679 4.989 37.483 1.00 27.23 292 ASN A CA 1
ATOM 2364 C C . ASN A 1 292 ? 2.194 4.954 37.206 1.00 27.23 292 ASN A C 1
ATOM 2366 O O . ASN A 1 292 ? 2.987 5.603 37.883 1.00 27.23 292 ASN A O 1
ATOM 2370 N N . HIS A 1 293 ? 2.620 4.164 36.216 1.00 29.48 293 HIS A N 1
ATOM 2371 C CA . HIS A 1 293 ? 4.015 4.136 35.752 1.00 29.48 293 HIS A CA 1
ATOM 2372 C C . HIS A 1 293 ? 4.200 5.002 34.498 1.00 29.48 293 HIS A C 1
ATOM 2374 O O . HIS A 1 293 ? 4.236 4.524 33.361 1.00 29.48 293 HIS A O 1
ATOM 2380 N N . HIS A 1 294 ? 4.364 6.309 34.706 1.00 31.17 294 HIS A N 1
ATOM 2381 C CA . HIS A 1 294 ? 4.810 7.217 33.653 1.00 31.17 294 HIS A CA 1
ATOM 2382 C C . HIS A 1 294 ? 6.276 6.949 33.275 1.00 31.17 294 HIS A C 1
ATOM 2384 O O . HIS A 1 294 ? 7.173 7.202 34.077 1.00 31.17 294 HIS A O 1
ATOM 2390 N N . ARG A 1 295 ? 6.532 6.560 32.014 1.00 25.55 295 ARG A N 1
ATOM 2391 C CA . ARG A 1 295 ? 7.484 7.235 31.090 1.00 25.55 295 ARG A CA 1
ATOM 2392 C C . ARG A 1 295 ? 7.625 6.484 29.751 1.00 25.55 295 ARG A C 1
ATOM 2394 O O . ARG A 1 295 ? 7.842 5.280 29.716 1.00 25.55 295 ARG A O 1
ATOM 2401 N N . LYS A 1 296 ? 7.637 7.255 28.651 1.00 27.66 296 LYS A N 1
ATOM 2402 C CA . LYS A 1 296 ? 7.912 6.858 27.242 1.00 27.66 296 LYS A CA 1
ATOM 2403 C C . LYS A 1 296 ? 6.786 6.176 26.437 1.00 27.66 296 LYS A C 1
ATOM 2405 O O . LYS A 1 296 ? 7.045 5.300 25.610 1.00 27.66 296 LYS A O 1
ATOM 2410 N N . THR A 1 297 ? 5.571 6.717 26.501 1.00 28.17 297 THR A N 1
ATOM 2411 C CA . THR A 1 297 ? 4.524 6.523 25.477 1.00 28.17 297 THR A CA 1
ATOM 2412 C C . THR A 1 297 ? 4.899 7.205 24.148 1.00 28.17 297 THR A C 1
ATOM 2414 O O . THR A 1 297 ? 4.544 8.341 23.869 1.00 28.17 297 THR A O 1
ATOM 2417 N N . SER A 1 298 ? 5.668 6.519 23.299 1.00 26.53 298 SER A N 1
ATOM 2418 C CA . SER A 1 298 ? 5.732 6.810 21.846 1.00 26.53 298 SER A CA 1
ATOM 2419 C C . SER A 1 298 ? 6.004 5.551 21.010 1.00 26.53 298 SER A C 1
ATOM 2421 O O . SER A 1 298 ? 6.488 5.618 19.880 1.00 26.53 298 SER A O 1
ATOM 2423 N N . LEU A 1 299 ? 5.729 4.384 21.602 1.00 28.70 299 LEU A N 1
ATOM 2424 C CA . LEU A 1 299 ? 6.206 3.093 21.116 1.00 28.70 299 LEU A CA 1
ATOM 2425 C C . LEU A 1 299 ? 5.163 2.339 20.278 1.00 28.70 299 LEU A C 1
ATOM 2427 O O . LEU A 1 299 ? 5.556 1.583 19.406 1.00 28.70 299 LEU A O 1
ATOM 2431 N N . ILE A 1 300 ? 3.862 2.611 20.440 1.00 31.05 300 ILE A N 1
ATOM 2432 C CA . ILE A 1 300 ? 2.787 1.873 19.744 1.00 31.05 300 ILE A CA 1
ATOM 2433 C C . ILE A 1 300 ? 2.826 2.074 18.220 1.00 31.05 300 ILE A C 1
ATOM 2435 O O . ILE A 1 300 ? 2.624 1.121 17.472 1.00 31.05 300 ILE A O 1
ATOM 2439 N N . ILE A 1 301 ? 3.164 3.282 17.755 1.00 31.97 301 ILE A N 1
ATOM 2440 C CA . ILE A 1 301 ? 3.397 3.546 16.328 1.00 31.97 301 ILE A CA 1
ATOM 2441 C C . ILE A 1 301 ? 4.678 2.822 15.863 1.00 31.97 301 ILE A C 1
ATOM 2443 O O . ILE A 1 301 ? 4.630 2.047 14.912 1.00 31.97 301 ILE A O 1
ATOM 2447 N N . ARG A 1 302 ? 5.805 2.971 16.583 1.00 29.45 302 ARG A N 1
ATOM 2448 C CA . ARG A 1 302 ? 7.093 2.311 16.258 1.00 29.45 302 ARG A CA 1
ATOM 2449 C C . ARG A 1 302 ? 7.040 0.773 16.264 1.00 29.45 302 ARG A C 1
ATOM 2451 O O . ARG A 1 302 ? 7.747 0.147 15.481 1.00 29.45 302 ARG A O 1
ATOM 2458 N N . GLN A 1 303 ? 6.217 0.165 17.114 1.00 32.53 303 GLN A N 1
ATOM 2459 C CA . GLN A 1 303 ? 6.084 -1.289 17.238 1.00 32.53 303 GLN A CA 1
ATOM 2460 C C . GLN A 1 303 ? 5.349 -1.908 16.048 1.00 32.53 303 GLN A C 1
ATOM 2462 O O . GLN A 1 303 ? 5.777 -2.949 15.560 1.00 32.53 303 GLN A O 1
ATOM 2467 N N . GLY A 1 304 ? 4.295 -1.260 15.534 1.00 29.59 304 GLY A N 1
ATOM 2468 C CA . GLY A 1 304 ? 3.597 -1.735 14.332 1.00 29.59 304 GLY A CA 1
ATOM 2469 C C . GLY A 1 304 ? 4.533 -1.852 13.122 1.00 29.59 304 GLY A C 1
ATOM 2470 O O . GLY A 1 304 ? 4.527 -2.874 12.435 1.00 29.59 304 GLY A O 1
ATOM 2471 N N . PHE A 1 305 ? 5.400 -0.850 12.925 1.00 31.58 305 PHE A N 1
ATOM 2472 C CA . PHE A 1 305 ? 6.398 -0.827 11.849 1.00 31.58 305 PHE A CA 1
ATOM 2473 C C . PHE A 1 305 ? 7.382 -2.007 11.914 1.00 31.58 305 PHE A C 1
ATOM 2475 O O . PHE A 1 305 ? 7.529 -2.737 10.937 1.00 31.58 305 PHE A O 1
ATOM 2482 N N . ALA A 1 306 ? 8.023 -2.232 13.067 1.00 27.81 306 ALA A N 1
ATOM 2483 C CA . ALA A 1 306 ? 9.044 -3.276 13.211 1.00 27.81 306 ALA A CA 1
ATOM 2484 C C . ALA A 1 306 ? 8.492 -4.708 13.058 1.00 27.81 306 ALA A C 1
ATOM 2486 O O . ALA A 1 306 ? 9.253 -5.636 12.794 1.00 27.81 306 ALA A O 1
ATOM 2487 N N . ILE A 1 307 ? 7.182 -4.895 13.248 1.00 34.84 307 ILE A N 1
ATOM 2488 C CA . ILE A 1 307 ? 6.526 -6.208 13.258 1.00 34.84 307 ILE A CA 1
ATOM 2489 C C . ILE A 1 307 ? 6.103 -6.637 11.856 1.00 34.84 307 ILE A C 1
ATOM 2491 O O . ILE A 1 307 ? 6.294 -7.797 11.506 1.00 34.84 307 ILE A O 1
ATOM 2495 N N . MET A 1 308 ? 5.573 -5.726 11.031 1.00 28.86 308 MET A N 1
ATOM 2496 C CA . MET A 1 308 ? 5.255 -6.071 9.641 1.00 28.86 308 MET A CA 1
ATOM 2497 C C . MET A 1 308 ? 6.517 -6.322 8.816 1.00 28.86 308 MET A C 1
ATOM 2499 O O . MET A 1 308 ? 6.584 -7.353 8.155 1.00 28.86 308 MET A O 1
ATOM 2503 N N . TYR A 1 309 ? 7.544 -5.480 8.967 1.00 30.28 309 TYR A N 1
ATOM 2504 C CA . TYR A 1 309 ? 8.823 -5.623 8.261 1.00 30.28 309 TYR A CA 1
ATOM 2505 C C . TYR A 1 309 ? 9.473 -7.001 8.498 1.00 30.28 309 TYR A C 1
ATOM 2507 O O . TYR A 1 309 ? 9.912 -7.664 7.562 1.00 30.28 309 TYR A O 1
ATOM 2515 N N . LYS A 1 310 ? 9.445 -7.494 9.747 1.00 29.39 310 LYS A N 1
ATOM 2516 C CA . LYS A 1 310 ? 10.004 -8.808 10.117 1.00 29.39 310 LYS A CA 1
ATOM 2517 C C . LYS A 1 310 ? 9.167 -10.022 9.720 1.00 29.39 310 LYS A C 1
ATOM 2519 O O . LYS A 1 310 ? 9.664 -11.137 9.821 1.00 29.39 310 LYS A O 1
ATOM 2524 N N . ILE A 1 311 ? 7.911 -9.830 9.324 1.00 31.61 311 ILE A N 1
ATOM 2525 C CA . ILE A 1 311 ? 7.056 -10.914 8.820 1.00 31.61 311 ILE A CA 1
ATOM 2526 C C . ILE A 1 311 ? 7.062 -10.916 7.291 1.00 31.61 311 ILE A C 1
ATOM 2528 O O . ILE A 1 311 ? 7.066 -11.984 6.694 1.00 31.61 311 ILE A O 1
ATOM 2532 N N . GLU A 1 312 ? 7.145 -9.746 6.659 1.00 33.19 312 GLU A N 1
ATOM 2533 C CA . GLU A 1 312 ? 7.308 -9.615 5.208 1.00 33.19 312 GLU A CA 1
ATOM 2534 C C . GLU A 1 312 ? 8.664 -10.175 4.739 1.00 33.19 312 GLU A C 1
ATOM 2536 O O . GLU A 1 312 ? 8.692 -10.874 3.732 1.00 33.19 312 GLU A O 1
ATOM 2541 N N . GLN A 1 313 ? 9.741 -10.043 5.531 1.00 31.05 313 GLN A N 1
ATOM 2542 C CA . GLN A 1 313 ? 11.000 -10.786 5.315 1.00 31.05 313 GLN A CA 1
ATOM 2543 C C . GLN A 1 313 ? 10.851 -12.323 5.339 1.00 31.05 313 GLN A C 1
ATOM 2545 O O . GLN A 1 313 ? 11.722 -13.019 4.835 1.00 31.05 313 GLN A O 1
ATOM 2550 N N . VAL A 1 314 ? 9.772 -12.864 5.919 1.00 30.94 314 VAL A N 1
ATOM 2551 C CA . VAL A 1 314 ? 9.495 -14.314 5.979 1.00 30.94 314 VAL A CA 1
ATOM 2552 C C . VAL A 1 314 ? 8.460 -14.742 4.927 1.00 30.94 314 VAL A C 1
ATOM 2554 O O . VAL A 1 314 ? 8.396 -15.914 4.576 1.00 30.94 314 VAL A O 1
ATOM 2557 N N . SER A 1 315 ? 7.652 -13.814 4.400 1.00 30.58 315 SER A N 1
ATOM 2558 C CA . SER A 1 315 ? 6.596 -14.102 3.415 1.00 30.58 315 SER A CA 1
ATOM 2559 C C . SER A 1 315 ? 6.856 -13.562 2.005 1.00 30.58 315 SER A C 1
ATOM 2561 O O . SER A 1 315 ? 6.040 -13.811 1.125 1.00 30.58 315 SER A O 1
ATOM 2563 N N . GLY A 1 316 ? 7.951 -12.829 1.780 1.00 27.66 316 GLY A N 1
ATOM 2564 C CA . GLY A 1 316 ? 8.400 -12.407 0.445 1.00 27.66 316 GLY A CA 1
ATOM 2565 C C . GLY A 1 316 ? 8.889 -13.564 -0.436 1.00 27.66 316 GLY A C 1
ATOM 2566 O O . GLY A 1 316 ? 8.945 -13.420 -1.649 1.00 27.66 316 GLY A O 1
ATOM 2567 N N . ALA A 1 317 ? 9.148 -14.733 0.156 1.00 31.38 317 ALA A N 1
ATOM 2568 C CA . ALA A 1 317 ? 9.510 -15.978 -0.523 1.00 31.38 317 ALA A CA 1
ATOM 2569 C C . ALA A 1 317 ? 8.332 -16.647 -1.277 1.00 31.38 317 ALA A C 1
ATOM 2571 O O . ALA A 1 317 ? 8.257 -17.872 -1.338 1.00 31.38 317 ALA A O 1
ATOM 2572 N N . GLY A 1 318 ? 7.359 -15.878 -1.784 1.00 26.27 318 GLY A N 1
ATOM 2573 C CA . GLY A 1 318 ? 6.137 -16.451 -2.345 1.00 26.27 318 GLY A CA 1
ATOM 2574 C C . GLY A 1 318 ? 5.304 -15.544 -3.252 1.00 26.27 318 GLY A C 1
ATOM 2575 O O . GLY A 1 318 ? 4.504 -14.742 -2.772 1.00 26.27 318 GLY A O 1
ATOM 2576 N N . ILE A 1 319 ? 5.376 -15.869 -4.547 1.00 27.34 319 ILE A N 1
ATOM 2577 C CA . ILE A 1 319 ? 4.271 -15.835 -5.523 1.00 27.34 319 ILE A CA 1
ATOM 2578 C C . ILE A 1 319 ? 3.923 -14.458 -6.123 1.00 27.34 319 ILE A C 1
ATOM 2580 O O . ILE A 1 319 ? 3.026 -13.739 -5.678 1.00 27.34 319 ILE A O 1
ATOM 2584 N N . SER A 1 320 ? 4.679 -14.138 -7.178 1.00 31.08 320 SER A N 1
ATOM 2585 C CA . SER A 1 320 ? 4.214 -13.858 -8.558 1.00 31.08 320 SER A CA 1
ATOM 2586 C C . SER A 1 320 ? 2.699 -13.765 -8.861 1.00 31.08 320 SER A C 1
ATOM 2588 O O . SER A 1 320 ? 1.908 -14.600 -8.431 1.00 31.08 320 SER A O 1
ATOM 2590 N N . SER A 1 321 ? 2.298 -12.779 -9.686 1.00 26.08 321 SER A N 1
ATOM 2591 C CA . SER A 1 321 ? 1.259 -12.878 -10.753 1.00 26.08 321 SER A CA 1
ATOM 2592 C C . SER A 1 321 ? 0.850 -11.507 -11.342 1.00 26.08 321 SER A C 1
ATOM 2594 O O . SER A 1 321 ? 0.607 -10.561 -10.601 1.00 26.08 321 SER A O 1
ATOM 2596 N N . SER A 1 322 ? 0.686 -11.443 -12.676 1.00 33.09 322 SER A N 1
ATOM 2597 C CA . SER A 1 322 ? -0.160 -10.483 -13.436 1.00 33.09 322 SER A CA 1
ATOM 2598 C C . SER A 1 322 ? 0.153 -8.971 -13.279 1.00 33.09 322 SER A 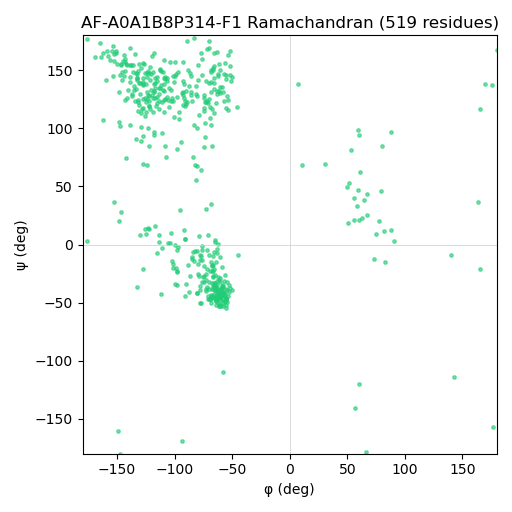C 1
ATOM 2600 O O . SER A 1 322 ? -0.337 -8.320 -12.361 1.00 33.09 322 SER A O 1
ATOM 2602 N N . PHE A 1 323 ? 0.886 -8.287 -14.172 1.00 27.33 323 PHE A N 1
ATOM 2603 C CA . PHE A 1 323 ? 1.163 -8.523 -15.605 1.00 27.33 323 PHE A CA 1
ATOM 2604 C C . PHE A 1 323 ? -0.066 -8.531 -16.538 1.00 27.33 323 PHE A C 1
ATOM 2606 O O . PHE A 1 323 ? -0.367 -9.548 -17.151 1.00 27.33 323 PHE A O 1
ATOM 2613 N N . ARG A 1 324 ? -0.795 -7.403 -16.637 1.00 26.94 324 ARG A N 1
ATOM 2614 C CA . ARG A 1 324 ? -1.937 -7.228 -17.576 1.00 26.94 324 ARG A CA 1
ATOM 2615 C C . ARG A 1 324 ? -2.135 -5.799 -18.144 1.00 26.94 324 ARG A C 1
ATOM 2617 O O . ARG A 1 324 ? -3.266 -5.412 -18.414 1.00 26.94 324 ARG A O 1
ATOM 2624 N N . ALA A 1 325 ? -1.086 -4.977 -18.281 1.00 26.91 325 ALA A N 1
ATOM 2625 C CA . ALA A 1 325 ? -1.241 -3.590 -18.769 1.00 26.91 325 ALA A CA 1
ATOM 2626 C C . ALA A 1 325 ? -0.008 -3.000 -19.495 1.00 26.91 325 ALA A C 1
ATOM 2628 O O . ALA A 1 325 ? 0.285 -1.818 -19.341 1.00 26.91 325 ALA A O 1
ATOM 2629 N N . LEU A 1 326 ? 0.716 -3.812 -20.271 1.00 29.22 326 LEU A N 1
ATOM 2630 C CA . LEU A 1 326 ? 1.766 -3.348 -21.192 1.00 29.22 326 LEU A CA 1
ATOM 2631 C C . LEU A 1 326 ? 1.452 -3.848 -22.608 1.00 29.22 326 LEU A C 1
ATOM 2633 O O . LEU A 1 326 ? 2.117 -4.722 -23.147 1.00 29.22 326 LEU A O 1
ATOM 2637 N N . GLY A 1 327 ? 0.379 -3.301 -23.176 1.00 29.23 327 GLY A N 1
ATOM 2638 C CA . GLY A 1 327 ? -0.014 -3.480 -24.569 1.00 29.23 327 GLY A CA 1
ATOM 2639 C C . GLY A 1 327 ? -0.413 -2.122 -25.139 1.00 29.23 327 GLY A C 1
ATOM 2640 O O . GLY A 1 327 ? -1.084 -1.355 -24.451 1.00 29.23 327 GLY A O 1
ATOM 2641 N N . THR A 1 328 ? 0.039 -1.840 -26.364 1.00 28.47 328 THR A N 1
ATOM 2642 C CA . THR A 1 328 ? -0.267 -0.632 -27.158 1.00 28.47 328 THR A CA 1
ATOM 2643 C C . THR A 1 328 ? 0.141 0.719 -26.532 1.00 28.47 328 THR A C 1
ATOM 2645 O O . THR A 1 328 ? -0.640 1.356 -25.828 1.00 28.47 328 THR A O 1
ATOM 2648 N N . GLY A 1 329 ? 1.336 1.235 -26.880 1.00 27.55 329 GLY A N 1
ATOM 2649 C CA . GLY A 1 329 ? 1.576 2.687 -26.763 1.00 27.55 329 GLY A CA 1
ATOM 2650 C C . GLY A 1 329 ? 3.001 3.261 -26.816 1.00 27.55 329 GLY A C 1
ATOM 2651 O O . GLY A 1 329 ? 3.108 4.454 -27.080 1.00 27.55 329 GLY A O 1
ATOM 2652 N N . LEU A 1 330 ? 4.082 2.504 -26.555 1.00 28.09 330 LEU A N 1
ATOM 2653 C CA . LEU A 1 330 ? 5.366 3.128 -26.148 1.00 28.09 330 LEU A CA 1
ATOM 2654 C C . LEU A 1 330 ? 6.621 2.851 -27.006 1.00 28.09 330 LEU A C 1
ATOM 2656 O O . LEU A 1 330 ? 7.721 3.168 -26.567 1.00 28.09 330 LEU A O 1
ATOM 2660 N N . ILE A 1 331 ? 6.508 2.304 -28.221 1.00 29.41 331 ILE A N 1
ATOM 2661 C CA . ILE A 1 331 ? 7.678 2.099 -29.102 1.00 29.41 331 ILE A CA 1
ATOM 2662 C C . ILE A 1 331 ? 7.367 2.588 -30.519 1.00 29.41 331 ILE A C 1
ATOM 2664 O O . ILE A 1 331 ? 6.851 1.822 -31.324 1.00 29.41 331 ILE A O 1
ATOM 2668 N N . LEU A 1 332 ? 7.667 3.870 -30.792 1.00 25.97 332 LEU A N 1
ATOM 2669 C CA . LEU A 1 332 ? 7.956 4.414 -32.142 1.00 25.97 332 LEU A CA 1
ATOM 2670 C C . LEU A 1 332 ? 8.369 5.910 -32.190 1.00 25.97 332 LEU A C 1
ATOM 2672 O O . LEU A 1 332 ? 8.570 6.434 -33.279 1.00 25.97 332 LEU A O 1
ATOM 2676 N N . ALA A 1 333 ? 8.514 6.616 -31.055 1.00 26.48 333 ALA A N 1
ATOM 2677 C CA . ALA A 1 333 ? 8.647 8.088 -31.041 1.00 26.48 333 ALA A CA 1
ATOM 2678 C C . ALA A 1 333 ? 9.893 8.676 -30.331 1.00 26.48 333 ALA A C 1
ATOM 2680 O O . ALA A 1 333 ? 9.951 9.886 -30.137 1.00 26.48 333 ALA A O 1
ATOM 2681 N N . LEU A 1 334 ? 10.882 7.867 -29.926 1.00 29.19 334 LEU A N 1
ATOM 2682 C CA . LEU A 1 334 ? 12.043 8.332 -29.131 1.00 29.19 334 LEU A CA 1
ATOM 2683 C C . LEU A 1 334 ? 13.408 8.187 -29.835 1.00 29.19 334 LEU A C 1
ATOM 2685 O O . LEU A 1 334 ? 14.447 8.288 -29.193 1.00 29.19 334 LEU A O 1
ATOM 2689 N N . GLY A 1 335 ? 13.420 7.976 -31.156 1.00 27.31 335 GLY A N 1
ATOM 2690 C CA . GLY A 1 335 ? 14.653 7.799 -31.939 1.00 27.31 335 GLY A CA 1
ATOM 2691 C C . GLY A 1 335 ? 15.348 9.086 -32.404 1.00 27.31 335 GLY A C 1
ATOM 2692 O O . GLY A 1 335 ? 16.479 9.017 -32.875 1.00 27.31 335 GLY A O 1
ATOM 2693 N N . THR A 1 336 ? 14.707 10.257 -32.307 1.00 32.28 336 THR A N 1
ATOM 2694 C CA . THR A 1 336 ? 15.249 11.517 -32.853 1.00 32.28 336 THR A CA 1
ATOM 2695 C C . THR A 1 336 ? 14.951 12.722 -31.963 1.00 32.28 336 THR A C 1
ATOM 2697 O O . THR A 1 336 ? 13.792 13.025 -31.690 1.00 32.28 336 THR A O 1
ATOM 2700 N N . SER A 1 337 ? 16.017 13.432 -31.576 1.00 32.25 337 SER A N 1
ATOM 2701 C CA . SER A 1 337 ? 16.036 14.757 -30.929 1.00 32.25 337 SER A CA 1
ATOM 2702 C C . SER A 1 337 ? 15.182 14.939 -29.661 1.00 32.25 337 SER A C 1
ATOM 2704 O O . SER A 1 337 ? 14.138 15.587 -29.688 1.00 32.25 337 SER A O 1
ATOM 2706 N N . LEU A 1 338 ? 15.716 14.503 -28.515 1.00 31.55 338 LEU A N 1
ATOM 2707 C CA . LEU A 1 338 ? 15.416 15.114 -27.213 1.00 31.55 338 LEU A CA 1
ATOM 2708 C C . LEU A 1 338 ? 16.638 15.898 -26.723 1.00 31.55 338 LEU A C 1
ATOM 2710 O O . LEU A 1 338 ? 17.473 15.405 -25.969 1.00 31.55 338 LEU A O 1
ATOM 2714 N N . SER A 1 339 ? 16.743 17.143 -27.181 1.00 33.22 339 SER A N 1
ATOM 2715 C CA . SER A 1 339 ? 17.693 18.120 -26.650 1.00 33.22 339 SER A CA 1
ATOM 2716 C C . SER A 1 339 ? 17.331 18.474 -25.203 1.00 33.22 339 SER A C 1
ATOM 2718 O O . SER A 1 339 ? 16.285 19.081 -24.979 1.00 33.22 339 SER A O 1
ATOM 2720 N N . SER A 1 340 ? 18.194 18.080 -24.261 1.00 37.25 340 SER A N 1
ATOM 2721 C CA . SER A 1 340 ? 18.394 18.626 -22.901 1.00 37.25 340 SER A CA 1
ATOM 2722 C C . SER A 1 340 ? 17.349 19.635 -22.378 1.00 37.25 340 SER A C 1
ATOM 2724 O O . SER A 1 340 ? 17.638 20.809 -22.150 1.00 37.25 340 SER A O 1
ATOM 2726 N N . GLY A 1 341 ? 16.129 19.154 -22.122 1.00 32.81 341 GLY A N 1
ATOM 2727 C CA . GLY A 1 341 ? 15.021 19.946 -21.587 1.00 32.81 341 GLY A CA 1
ATOM 2728 C C . GLY A 1 341 ? 14.555 19.428 -20.230 1.00 32.81 341 GLY A C 1
ATOM 2729 O O . GLY A 1 341 ? 13.718 18.534 -20.187 1.00 32.81 341 GLY A O 1
ATOM 2730 N N . ALA A 1 342 ? 15.095 20.004 -19.149 1.00 41.50 342 ALA A N 1
ATOM 2731 C CA . ALA A 1 342 ? 14.616 19.914 -17.760 1.00 41.50 342 ALA A CA 1
ATOM 2732 C C . ALA A 1 342 ? 13.893 18.602 -17.369 1.00 41.50 342 ALA A C 1
ATOM 2734 O O . ALA A 1 342 ? 12.689 18.590 -17.093 1.00 41.50 342 ALA A O 1
ATOM 2735 N N . LEU A 1 343 ? 14.648 17.500 -17.297 1.00 43.75 343 LEU A N 1
ATOM 2736 C CA . LEU A 1 343 ? 14.219 16.323 -16.538 1.00 43.75 343 LEU A CA 1
ATOM 2737 C C . LEU A 1 343 ? 14.044 16.708 -15.059 1.00 43.75 343 LEU A C 1
ATOM 2739 O O . LEU A 1 343 ? 14.700 17.627 -14.566 1.00 43.75 343 LEU A O 1
ATOM 2743 N N . ALA A 1 344 ? 13.134 16.032 -14.356 1.00 45.75 344 ALA A N 1
ATOM 2744 C CA . ALA A 1 344 ? 12.923 16.271 -12.930 1.00 45.75 344 ALA A CA 1
ATOM 2745 C C . ALA A 1 344 ? 14.193 15.940 -12.127 1.00 45.75 344 ALA A C 1
ATOM 2747 O O . ALA A 1 344 ? 14.904 15.000 -12.486 1.00 45.75 344 ALA A O 1
ATOM 2748 N N . ASP A 1 345 ? 14.440 16.671 -11.031 1.00 54.56 345 ASP A N 1
ATOM 2749 C CA . ASP A 1 345 ? 15.596 16.452 -10.149 1.00 54.56 345 ASP A CA 1
ATOM 2750 C C . ASP A 1 345 ? 15.774 14.954 -9.836 1.00 54.56 345 ASP A C 1
ATOM 2752 O O . ASP A 1 345 ? 14.888 14.313 -9.260 1.00 54.56 345 ASP A O 1
ATOM 2756 N N . GLY A 1 346 ? 16.925 14.404 -10.235 1.00 57.94 346 GLY A N 1
ATOM 2757 C CA . GLY A 1 346 ? 17.287 12.999 -10.041 1.00 57.94 346 GLY A CA 1
ATOM 2758 C C . GLY A 1 346 ? 16.855 12.016 -11.137 1.00 57.94 346 GLY A C 1
ATOM 2759 O O . GLY A 1 346 ? 16.961 10.820 -10.905 1.00 57.94 346 GLY A O 1
ATOM 2760 N N . VAL A 1 347 ? 16.407 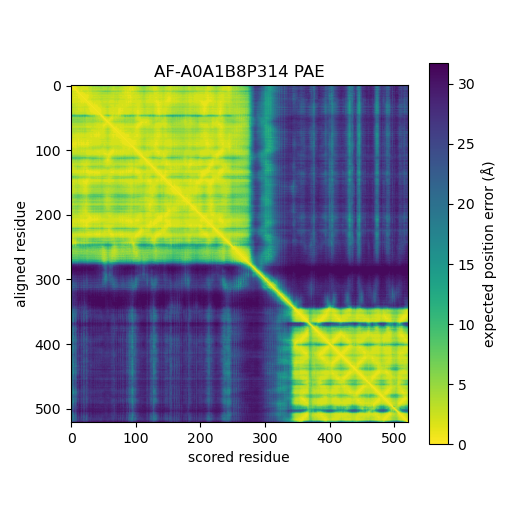12.464 -12.315 1.00 70.56 347 VAL A N 1
ATOM 2761 C CA . VAL A 1 347 ? 16.308 11.602 -13.511 1.00 70.56 347 VAL A CA 1
ATOM 2762 C C . VAL A 1 347 ? 17.379 11.999 -14.524 1.00 70.56 347 VAL A C 1
ATOM 2764 O O . VAL A 1 347 ? 17.425 13.155 -14.949 1.00 70.56 347 VAL A O 1
ATOM 2767 N N . SER A 1 348 ? 18.208 11.046 -14.952 1.00 80.75 348 SER A N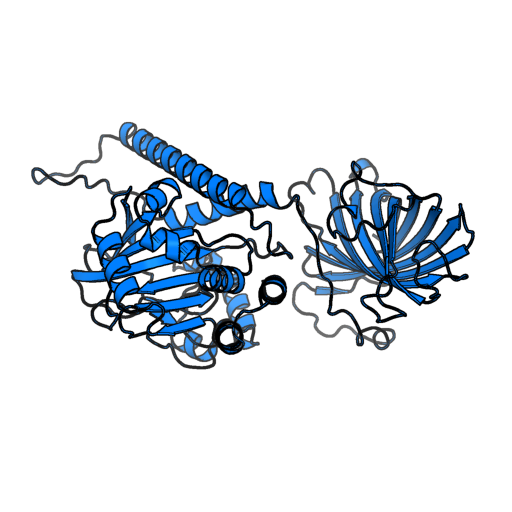 1
ATOM 2768 C CA . SER A 1 348 ? 19.269 11.262 -15.947 1.00 80.75 348 SER A CA 1
ATOM 2769 C C . SER A 1 348 ? 19.179 10.259 -17.092 1.00 80.75 348 SER A C 1
ATOM 2771 O O . SER A 1 348 ? 18.940 9.078 -16.876 1.00 80.75 348 SER A O 1
ATOM 2773 N N . VAL A 1 349 ? 19.380 10.731 -18.323 1.00 87.25 349 VAL A N 1
ATOM 2774 C CA . VAL A 1 349 ? 19.497 9.871 -19.512 1.00 87.25 349 VAL A CA 1
ATOM 2775 C C . VAL A 1 349 ? 20.948 9.430 -19.644 1.00 87.25 349 VAL A C 1
ATOM 2777 O O . VAL A 1 349 ? 21.843 10.276 -19.637 1.00 87.25 349 VAL A O 1
ATOM 2780 N N . THR A 1 350 ? 21.174 8.127 -19.783 1.00 86.94 350 THR A N 1
ATOM 2781 C CA . THR A 1 350 ? 22.515 7.557 -19.932 1.00 86.94 350 THR A CA 1
ATOM 2782 C C . THR A 1 350 ? 23.065 7.905 -21.322 1.00 86.94 350 THR A C 1
ATOM 2784 O O . THR A 1 350 ? 22.412 7.567 -22.318 1.00 86.94 350 THR A O 1
ATOM 2787 N N . PRO A 1 351 ? 24.243 8.554 -21.439 1.00 91.69 351 PRO A N 1
ATOM 2788 C CA . PRO A 1 351 ? 24.853 8.895 -22.726 1.00 91.69 351 PRO A CA 1
ATOM 2789 C C . PRO A 1 351 ? 24.964 7.695 -23.672 1.00 91.69 351 PRO A C 1
ATOM 2791 O O . PRO A 1 351 ? 25.002 6.542 -23.235 1.00 91.69 351 PRO A O 1
ATOM 2794 N N . TRP A 1 352 ? 24.986 7.934 -24.985 1.00 89.75 352 TRP A N 1
ATOM 2795 C CA . TRP A 1 352 ? 24.949 6.839 -25.962 1.00 89.75 352 TRP A CA 1
ATOM 2796 C C . TRP A 1 352 ? 26.208 5.971 -25.909 1.00 89.75 352 TRP A C 1
ATOM 2798 O O . TRP A 1 352 ? 26.134 4.765 -26.104 1.00 89.75 352 TRP A O 1
ATOM 2808 N N . GLU A 1 353 ? 27.347 6.573 -25.597 1.00 91.25 353 GLU A N 1
ATOM 2809 C CA . GLU A 1 353 ? 28.649 5.938 -25.427 1.00 91.25 353 GLU A CA 1
ATOM 2810 C C . GLU A 1 353 ? 28.815 5.174 -24.097 1.00 91.25 353 GLU A C 1
ATOM 2812 O O . GLU A 1 353 ? 29.830 4.505 -23.914 1.00 91.25 353 GLU A O 1
ATOM 2817 N N . GLN A 1 354 ? 27.827 5.239 -23.194 1.00 92.69 354 GLN A N 1
ATOM 2818 C CA . GLN A 1 354 ? 27.875 4.649 -21.850 1.00 92.69 354 GLN A CA 1
ATOM 2819 C C . GLN A 1 354 ? 26.811 3.567 -21.607 1.00 92.69 354 GLN A C 1
ATOM 2821 O O . GLN A 1 354 ? 25.823 3.479 -22.334 1.00 92.69 354 GLN A O 1
ATOM 2826 N N . GLY A 1 355 ? 26.969 2.772 -20.547 1.00 92.94 355 GLY A N 1
ATOM 2827 C CA . GLY A 1 355 ? 25.952 1.843 -20.043 1.00 92.94 355 GLY A CA 1
ATOM 2828 C C . GLY A 1 355 ? 25.605 0.708 -21.008 1.00 92.94 355 GLY A C 1
ATOM 2829 O O . GLY A 1 355 ? 24.431 0.362 -21.146 1.00 92.94 355 GLY A O 1
ATOM 2830 N N . TRP A 1 356 ? 26.599 0.166 -21.715 1.00 97.50 356 TRP A N 1
ATOM 2831 C CA . TRP A 1 356 ? 26.432 -1.007 -22.572 1.00 97.50 356 TRP A CA 1
ATOM 2832 C C . TRP A 1 356 ? 26.847 -2.281 -21.848 1.00 97.50 356 TRP A C 1
ATOM 2834 O O . TRP A 1 356 ? 27.790 -2.286 -21.059 1.00 97.50 356 TRP A O 1
ATOM 2844 N N . ALA A 1 357 ? 26.197 -3.392 -22.181 1.00 97.62 357 ALA A N 1
ATOM 2845 C CA . ALA A 1 357 ? 26.656 -4.700 -21.747 1.00 97.62 357 ALA A CA 1
ATOM 2846 C C . ALA A 1 357 ? 26.386 -5.784 -22.794 1.00 97.62 357 ALA A C 1
ATOM 2848 O O . ALA A 1 357 ? 25.336 -5.801 -23.436 1.00 97.62 357 ALA A O 1
ATOM 2849 N N . LEU A 1 358 ? 27.332 -6.710 -22.946 1.00 98.06 358 LEU A N 1
ATOM 2850 C CA . LEU A 1 358 ? 27.194 -7.904 -23.778 1.00 98.06 358 LEU A CA 1
ATOM 2851 C C . LEU A 1 358 ? 26.983 -9.107 -22.858 1.00 98.06 358 LEU A C 1
ATOM 2853 O O . LEU A 1 358 ? 27.844 -9.415 -22.034 1.00 98.06 358 LEU A O 1
ATOM 2857 N N . GLY A 1 359 ? 25.837 -9.769 -22.982 1.00 97.25 359 GLY A N 1
ATOM 2858 C CA . GLY A 1 359 ? 25.481 -10.950 -22.201 1.00 97.25 359 GLY A CA 1
ATOM 2859 C C . GLY A 1 359 ? 25.391 -12.206 -23.057 1.00 97.25 359 GLY A C 1
ATOM 2860 O O . GLY A 1 359 ? 25.011 -12.143 -24.222 1.00 97.25 359 GLY A O 1
ATOM 2861 N N . GLY A 1 360 ? 25.672 -13.360 -22.453 1.00 97.62 360 GLY A N 1
ATOM 2862 C CA . GLY A 1 360 ? 25.329 -14.665 -23.019 1.00 97.62 360 GLY A CA 1
ATOM 2863 C C . GLY A 1 360 ? 24.809 -15.613 -21.943 1.00 97.62 360 GLY A C 1
ATOM 2864 O O . GLY A 1 360 ? 25.334 -15.612 -20.829 1.00 97.62 360 GLY A O 1
ATOM 2865 N N . HIS A 1 361 ? 23.779 -16.401 -22.259 1.00 98.12 361 HIS A N 1
ATOM 2866 C CA . HIS A 1 361 ? 23.201 -17.393 -21.345 1.00 98.12 361 HIS A CA 1
ATOM 2867 C C . HIS A 1 361 ? 22.875 -18.714 -22.034 1.00 98.12 361 HIS A C 1
ATOM 2869 O O . HIS A 1 361 ? 22.603 -18.762 -23.234 1.00 98.12 361 HIS A O 1
ATOM 2875 N N . ALA A 1 362 ? 22.857 -19.783 -21.241 1.00 98.19 362 ALA A N 1
ATOM 2876 C CA . ALA A 1 362 ? 22.383 -21.096 -21.651 1.00 98.19 362 ALA A CA 1
ATOM 2877 C C . ALA A 1 362 ? 21.411 -21.670 -20.613 1.00 98.19 362 ALA A C 1
ATOM 2879 O O . ALA A 1 362 ? 21.515 -21.376 -19.418 1.00 98.19 362 ALA A O 1
ATOM 2880 N N . GLY A 1 363 ? 20.460 -22.482 -21.069 1.00 96.75 363 GLY A N 1
ATOM 2881 C CA . GLY A 1 363 ? 19.384 -23.006 -20.231 1.00 96.75 363 GLY A CA 1
ATOM 2882 C C . GLY A 1 363 ? 18.641 -24.180 -20.857 1.00 96.75 363 GLY A C 1
ATOM 2883 O O . GLY A 1 363 ? 18.866 -24.519 -22.019 1.00 96.75 363 GLY A O 1
ATOM 2884 N N . GLN A 1 364 ? 17.745 -24.784 -20.079 1.00 95.50 364 GLN A N 1
ATOM 2885 C CA . GLN A 1 364 ? 16.880 -25.885 -20.509 1.00 95.50 364 GLN A CA 1
ATOM 2886 C C . GLN A 1 364 ? 15.426 -25.538 -20.192 1.00 95.50 364 GLN A C 1
ATOM 2888 O O . GLN A 1 364 ? 15.130 -24.999 -19.125 1.00 95.50 364 GLN A O 1
ATOM 2893 N N . ALA A 1 365 ? 14.524 -25.828 -21.123 1.00 92.31 365 ALA A N 1
ATOM 2894 C CA . ALA A 1 365 ? 13.108 -25.563 -20.956 1.00 92.31 365 ALA A CA 1
ATOM 2895 C C . ALA A 1 365 ? 12.483 -26.468 -19.889 1.00 92.31 365 ALA A C 1
ATOM 2897 O O . ALA A 1 365 ? 12.886 -27.616 -19.694 1.00 92.31 365 ALA A O 1
ATOM 2898 N N . VAL A 1 366 ? 11.447 -25.954 -19.235 1.00 88.31 366 VAL A N 1
ATOM 2899 C CA . VAL A 1 366 ? 10.636 -26.685 -18.258 1.00 88.31 366 VAL A CA 1
ATOM 2900 C C . VAL A 1 366 ? 9.177 -26.704 -18.699 1.00 88.31 366 VAL A C 1
ATOM 2902 O O . VAL A 1 366 ? 8.734 -25.826 -19.444 1.00 88.31 366 VAL A O 1
ATOM 2905 N N . HIS A 1 367 ? 8.436 -27.730 -18.291 1.00 78.75 367 HIS A N 1
ATOM 2906 C CA . HIS A 1 367 ? 7.030 -27.896 -18.637 1.00 78.75 367 HIS A CA 1
ATOM 2907 C C . HIS A 1 367 ? 6.186 -26.778 -18.011 1.00 78.75 367 HIS A C 1
ATOM 2909 O O . HIS A 1 367 ? 6.458 -26.334 -16.888 1.00 78.75 367 HIS A O 1
ATOM 2915 N N . GLU A 1 368 ? 5.163 -26.301 -18.727 1.00 61.12 368 GLU A N 1
ATOM 2916 C CA . GLU A 1 368 ? 4.348 -25.174 -18.271 1.00 61.12 368 GLU A CA 1
ATOM 2917 C C . GLU A 1 368 ? 3.400 -25.595 -17.136 1.00 61.12 368 GLU A C 1
ATOM 2919 O O . GLU A 1 368 ? 2.216 -25.882 -17.307 1.00 61.12 368 GLU A O 1
ATOM 2924 N N . THR A 1 369 ? 3.924 -25.594 -15.913 1.00 50.94 369 THR A N 1
ATOM 2925 C CA . THR A 1 369 ? 3.094 -25.642 -14.712 1.00 50.94 369 THR A CA 1
ATOM 2926 C C . THR A 1 369 ? 2.332 -24.321 -14.589 1.00 50.94 369 THR A C 1
ATOM 2928 O O . THR A 1 369 ? 2.869 -23.302 -14.155 1.00 50.94 369 THR A O 1
ATOM 2931 N N . VAL A 1 370 ? 1.039 -24.340 -14.947 1.00 42.44 370 VAL A N 1
ATOM 2932 C CA . VAL A 1 370 ? 0.100 -23.186 -14.974 1.00 42.44 370 VAL A CA 1
ATOM 2933 C C . VAL A 1 370 ? -0.248 -22.649 -13.561 1.00 42.44 370 VAL A C 1
ATOM 2935 O O . VAL A 1 370 ? -1.353 -22.198 -13.256 1.00 42.44 370 VAL A O 1
ATOM 2938 N N . LYS A 1 371 ? 0.711 -22.684 -12.634 1.00 47.31 371 LYS A N 1
ATOM 2939 C CA . LYS A 1 371 ? 0.673 -22.063 -11.312 1.00 47.31 371 LYS A CA 1
ATOM 2940 C C . LYS A 1 371 ? 1.867 -21.131 -11.202 1.00 47.31 371 LYS A C 1
ATOM 2942 O O . LYS A 1 371 ? 2.973 -21.548 -10.884 1.00 47.31 371 LYS A O 1
ATOM 2947 N N . SER A 1 372 ? 1.591 -19.844 -11.399 1.00 46.28 372 SER A N 1
ATOM 2948 C CA . SER A 1 372 ? 2.555 -18.741 -11.578 1.00 46.28 372 SER A CA 1
ATOM 2949 C C . SER A 1 372 ? 3.778 -18.635 -10.641 1.00 46.28 372 SER A C 1
ATOM 2951 O O . SER A 1 372 ? 4.629 -17.787 -10.892 1.00 46.28 372 SER A O 1
ATOM 2953 N N . GLY A 1 373 ? 3.898 -19.418 -9.562 1.00 48.19 373 GLY A N 1
ATOM 2954 C CA . GLY A 1 373 ? 5.067 -19.448 -8.670 1.00 48.19 373 GLY A CA 1
ATOM 2955 C C . GLY A 1 373 ? 6.025 -20.632 -8.856 1.00 48.19 373 GLY A C 1
ATOM 2956 O O . GLY A 1 373 ? 7.132 -20.569 -8.332 1.00 48.19 373 GLY A O 1
ATOM 2957 N N . GLU A 1 374 ? 5.635 -21.694 -9.568 1.00 56.47 374 GLU A N 1
ATOM 2958 C CA . GLU A 1 374 ? 6.424 -22.938 -9.655 1.00 56.47 374 GLU A CA 1
ATOM 2959 C C . GLU A 1 374 ? 7.652 -22.791 -10.580 1.00 56.47 374 GLU A C 1
ATOM 2961 O O . GLU A 1 374 ? 8.707 -23.348 -10.282 1.00 56.47 374 GLU A O 1
ATOM 2966 N N . ALA A 1 375 ? 7.594 -21.902 -11.581 1.00 58.00 375 ALA A N 1
ATOM 2967 C CA . ALA A 1 375 ? 8.737 -21.532 -12.427 1.00 58.00 375 ALA A CA 1
ATOM 2968 C C . ALA A 1 375 ? 9.964 -21.012 -11.643 1.00 58.00 375 ALA A C 1
ATOM 2970 O O . ALA A 1 375 ? 11.090 -21.182 -12.094 1.00 58.00 375 ALA A O 1
ATOM 2971 N N . PHE A 1 376 ? 9.784 -20.447 -10.443 1.00 62.59 376 PHE A N 1
ATOM 2972 C CA . PHE A 1 376 ? 10.883 -19.949 -9.596 1.00 62.59 376 PHE A CA 1
ATOM 2973 C C . PHE A 1 376 ? 11.428 -20.992 -8.604 1.00 62.59 376 PHE A C 1
ATOM 2975 O O . PHE A 1 376 ? 12.258 -20.658 -7.758 1.00 62.59 376 PHE A O 1
ATOM 2982 N N . ASN A 1 377 ? 10.947 -22.238 -8.653 1.00 67.00 377 ASN A N 1
ATOM 2983 C CA . ASN A 1 377 ? 11.316 -23.291 -7.713 1.00 67.00 377 ASN A CA 1
ATOM 2984 C C . ASN A 1 377 ? 12.010 -24.465 -8.437 1.00 67.00 377 ASN A C 1
ATOM 2986 O O . ASN A 1 377 ? 11.321 -25.364 -8.920 1.00 67.00 377 ASN A O 1
ATOM 2990 N N . PRO A 1 378 ? 13.357 -24.524 -8.457 1.00 65.88 378 PRO A N 1
ATOM 2991 C CA . PRO A 1 378 ? 14.094 -25.547 -9.204 1.00 65.88 378 PRO A CA 1
ATOM 2992 C C . PRO A 1 378 ? 13.863 -26.983 -8.716 1.00 65.88 378 PRO A C 1
ATOM 2994 O O . PRO A 1 378 ? 14.161 -27.929 -9.434 1.00 65.88 378 PRO A O 1
ATOM 2997 N N . PHE A 1 379 ? 13.299 -27.170 -7.519 1.00 71.31 379 PHE A N 1
ATOM 2998 C CA . PHE A 1 379 ? 12.990 -28.492 -6.968 1.00 71.31 379 PHE A CA 1
ATOM 2999 C C . PHE A 1 379 ? 11.686 -29.109 -7.503 1.00 71.31 379 PHE A C 1
ATOM 3001 O O . PHE A 1 379 ? 11.372 -30.241 -7.142 1.00 71.31 379 PHE A O 1
ATOM 3008 N N . VAL A 1 380 ? 10.908 -28.375 -8.310 1.00 67.00 380 VAL A N 1
ATOM 3009 C CA . VAL A 1 380 ? 9.668 -28.869 -8.949 1.00 67.00 380 VAL A CA 1
ATOM 3010 C C . VAL A 1 380 ? 9.668 -28.678 -10.469 1.00 67.00 380 VAL A C 1
ATOM 3012 O O . VAL A 1 380 ? 8.622 -28.797 -11.101 1.00 67.00 380 VAL A O 1
ATOM 3015 N N . TRP A 1 381 ? 10.824 -28.363 -11.056 1.00 80.06 381 TRP A N 1
ATOM 3016 C CA . TRP A 1 381 ? 10.973 -28.264 -12.503 1.00 80.06 381 TRP A CA 1
ATOM 3017 C C . TRP A 1 381 ? 10.909 -29.649 -13.146 1.00 80.06 381 TRP A C 1
ATOM 3019 O O . TRP A 1 381 ? 11.711 -30.529 -12.837 1.00 80.06 381 TRP A O 1
ATOM 3029 N N . ASP A 1 382 ? 9.957 -29.810 -14.059 1.00 83.50 382 ASP A N 1
ATOM 3030 C CA . ASP A 1 382 ? 9.875 -30.936 -14.981 1.00 83.50 382 ASP A CA 1
ATOM 3031 C C . ASP A 1 382 ? 10.517 -30.498 -16.301 1.00 83.50 382 ASP A C 1
ATOM 3033 O O . ASP A 1 382 ? 10.057 -29.535 -16.918 1.00 83.50 382 ASP A O 1
ATOM 3037 N N . PHE A 1 383 ? 11.641 -31.101 -16.679 1.00 88.31 383 PHE A N 1
ATOM 3038 C CA . PHE A 1 383 ? 12.477 -30.609 -17.776 1.00 88.31 383 PHE A CA 1
ATOM 3039 C C . PHE A 1 383 ? 12.033 -31.168 -19.130 1.00 88.31 383 PHE A C 1
ATOM 3041 O O . PHE A 1 383 ? 11.802 -32.365 -19.279 1.00 88.31 383 PHE A O 1
ATOM 3048 N N . GLN A 1 384 ? 11.995 -30.304 -20.142 1.00 90.06 384 GLN A N 1
ATOM 3049 C CA . GLN A 1 384 ? 11.697 -30.672 -21.527 1.00 90.06 384 GLN A CA 1
ATOM 3050 C C . GLN A 1 384 ? 12.995 -30.794 -22.338 1.00 90.06 384 GLN A C 1
ATOM 3052 O O . GLN A 1 384 ? 14.020 -30.203 -21.986 1.00 90.06 384 GLN A O 1
ATOM 3057 N N . ASN A 1 385 ? 12.971 -31.542 -23.444 1.00 95.69 385 ASN A N 1
ATOM 3058 C CA . ASN A 1 385 ? 14.126 -31.705 -24.334 1.00 95.69 385 ASN A CA 1
ATOM 3059 C C . ASN A 1 385 ? 14.267 -30.512 -25.301 1.00 95.69 385 ASN A C 1
ATOM 3061 O O . ASN A 1 385 ? 14.278 -30.668 -26.516 1.00 95.69 385 ASN A O 1
ATOM 3065 N N . TYR A 1 386 ? 14.338 -29.302 -24.744 1.00 95.94 386 TYR A N 1
ATOM 3066 C CA . TYR A 1 386 ? 14.621 -28.063 -25.466 1.00 95.94 386 TYR A CA 1
ATOM 3067 C C . TYR A 1 386 ? 15.641 -27.260 -24.667 1.00 95.94 386 TYR A C 1
ATOM 3069 O O . TYR A 1 386 ? 15.491 -27.065 -23.460 1.00 95.94 386 TYR A O 1
ATOM 3077 N N . TYR A 1 387 ? 16.663 -26.767 -25.349 1.00 97.44 387 TYR A N 1
ATOM 3078 C CA . TYR A 1 387 ? 17.776 -26.023 -24.782 1.00 97.44 387 TYR A CA 1
ATOM 3079 C C . TYR A 1 387 ? 17.922 -24.695 -25.508 1.00 97.44 387 TYR A C 1
ATOM 3081 O O . TYR A 1 387 ? 17.673 -24.623 -26.708 1.00 97.44 387 TYR A O 1
ATOM 3089 N N . ILE A 1 388 ? 18.357 -23.659 -24.793 1.00 97.31 388 ILE A N 1
ATOM 3090 C CA . ILE A 1 388 ? 18.665 -22.348 -25.368 1.00 97.31 388 ILE A CA 1
ATOM 3091 C C . ILE A 1 388 ? 20.153 -22.047 -25.217 1.00 97.31 388 ILE A C 1
ATOM 3093 O O . ILE A 1 388 ? 20.741 -22.304 -24.164 1.00 97.31 388 ILE A O 1
ATOM 3097 N N . VAL A 1 389 ? 20.742 -21.445 -26.247 1.00 98.31 389 VAL A N 1
ATOM 3098 C CA . VAL A 1 389 ? 21.959 -20.634 -26.139 1.00 98.31 389 VAL A CA 1
ATOM 3099 C C . VAL A 1 389 ? 21.641 -19.269 -26.735 1.00 98.31 389 VAL A C 1
ATOM 3101 O O . VAL A 1 389 ? 21.222 -19.181 -27.888 1.00 98.31 389 VAL A O 1
ATOM 3104 N N . SER A 1 390 ? 21.817 -18.210 -25.947 1.00 97.94 390 SER A N 1
ATOM 3105 C CA . SER A 1 390 ? 21.514 -16.829 -26.330 1.00 97.94 390 SER A CA 1
ATOM 3106 C C . SER A 1 390 ? 22.728 -15.927 -26.176 1.00 97.94 390 SER A C 1
ATOM 3108 O O . SER A 1 390 ? 23.524 -16.103 -25.250 1.00 97.94 390 SER A O 1
ATOM 3110 N N . SER A 1 391 ? 22.823 -14.924 -27.046 1.00 98.06 391 SER A N 1
ATOM 3111 C CA . SER A 1 391 ? 23.677 -13.753 -26.867 1.00 98.06 391 SER A CA 1
ATOM 3112 C C . SER A 1 391 ? 22.857 -12.487 -27.102 1.00 98.06 391 SER A C 1
ATOM 3114 O O . SER A 1 391 ? 22.031 -12.436 -28.020 1.00 98.06 391 SER A O 1
ATOM 3116 N N . GLY A 1 392 ? 23.076 -11.465 -26.278 1.00 97.12 392 GLY A N 1
ATOM 3117 C CA . GLY A 1 392 ? 22.297 -10.236 -26.311 1.00 97.12 392 GLY A CA 1
ATOM 3118 C C . GLY A 1 392 ? 23.094 -8.998 -25.935 1.00 97.12 392 GLY A C 1
ATOM 3119 O O . GLY A 1 392 ? 23.987 -9.036 -25.087 1.00 97.12 392 GLY A O 1
ATOM 3120 N N . LEU A 1 393 ? 22.744 -7.885 -26.577 1.00 97.94 393 LEU A N 1
ATOM 3121 C CA . LEU A 1 393 ? 23.297 -6.565 -26.302 1.00 97.94 393 LEU A CA 1
ATOM 3122 C C . LEU A 1 393 ? 22.272 -5.754 -25.501 1.00 97.94 393 LEU A C 1
ATOM 3124 O O . LEU A 1 393 ? 21.133 -5.570 -25.939 1.00 97.94 393 LEU A O 1
ATOM 3128 N N . GLN A 1 394 ? 22.690 -5.277 -24.333 1.00 97.12 394 GLN A N 1
ATOM 3129 C CA . GLN A 1 394 ? 21.896 -4.472 -23.412 1.00 97.12 394 GLN A CA 1
ATOM 3130 C C . GLN A 1 394 ? 22.400 -3.024 -23.408 1.00 97.12 394 GLN A C 1
ATOM 3132 O O . GLN A 1 394 ? 23.608 -2.784 -23.462 1.00 97.12 394 GLN A O 1
ATOM 3137 N N . LYS A 1 395 ? 21.474 -2.065 -23.318 1.00 96.69 395 LYS A N 1
ATOM 3138 C CA . LYS A 1 395 ? 21.762 -0.636 -23.156 1.00 96.69 395 LYS A CA 1
ATOM 3139 C C . LYS A 1 395 ? 20.921 -0.048 -22.032 1.00 96.69 395 LYS A C 1
ATOM 3141 O O . LYS A 1 395 ? 19.693 -0.118 -22.078 1.00 96.69 395 LYS A O 1
ATOM 3146 N N . GLU A 1 396 ? 21.584 0.570 -21.064 1.00 95.31 396 GLU A N 1
ATOM 3147 C CA . GLU A 1 396 ? 20.974 1.475 -20.091 1.00 95.31 396 GLU A CA 1
ATOM 3148 C C . GLU A 1 396 ? 20.509 2.755 -20.803 1.00 95.31 396 GLU A C 1
ATOM 3150 O O . GLU A 1 396 ? 21.246 3.343 -21.598 1.00 95.31 396 GLU A O 1
ATOM 3155 N N . LEU A 1 397 ? 19.273 3.181 -20.560 1.00 89.12 397 LEU A N 1
ATOM 3156 C CA . LEU A 1 397 ? 18.650 4.331 -21.221 1.00 89.12 397 LEU A CA 1
ATOM 3157 C C . LEU A 1 397 ? 18.428 5.500 -20.259 1.00 89.12 397 LEU A C 1
ATOM 3159 O O . LEU A 1 397 ? 18.621 6.655 -20.637 1.00 89.12 397 LEU A O 1
ATOM 3163 N N . VAL A 1 398 ? 17.957 5.209 -19.045 1.00 82.12 398 VAL A N 1
ATOM 3164 C CA . VAL A 1 398 ? 17.551 6.216 -18.056 1.00 82.12 398 VAL A CA 1
ATOM 3165 C C . VAL A 1 398 ? 17.812 5.696 -16.649 1.00 82.12 398 VAL A C 1
ATOM 3167 O O . VAL A 1 398 ? 17.353 4.606 -16.315 1.00 82.12 398 VAL A O 1
ATOM 3170 N N . ASP A 1 399 ? 18.448 6.508 -15.812 1.00 81.25 399 ASP A N 1
ATOM 3171 C CA . ASP A 1 399 ? 18.502 6.333 -14.362 1.00 81.25 399 ASP A CA 1
ATOM 3172 C C . ASP A 1 399 ? 17.372 7.122 -13.683 1.00 81.25 399 ASP A C 1
ATOM 3174 O O . ASP A 1 399 ? 17.134 8.301 -13.976 1.00 81.25 399 ASP A O 1
ATOM 3178 N N . PHE A 1 400 ? 16.661 6.443 -12.780 1.00 75.06 400 PHE A N 1
ATOM 3179 C CA . PHE A 1 400 ? 15.636 7.006 -11.917 1.00 75.06 400 PHE A CA 1
ATOM 3180 C C . PHE A 1 400 ? 16.113 7.026 -10.455 1.00 75.06 400 PHE A C 1
ATOM 3182 O O . PHE A 1 400 ? 15.925 6.071 -9.691 1.00 75.06 400 PHE A O 1
ATOM 3189 N N . TRP A 1 401 ? 16.640 8.178 -10.039 1.00 71.06 401 TRP A N 1
ATOM 3190 C CA . TRP A 1 401 ? 17.008 8.525 -8.662 1.00 71.06 401 TRP A CA 1
ATOM 3191 C C . TRP A 1 401 ? 18.068 7.618 -8.007 1.00 71.06 401 TRP A C 1
ATOM 3193 O O . TRP A 1 401 ? 18.156 7.594 -6.780 1.00 71.06 401 TRP A O 1
ATOM 3203 N N . GLY A 1 402 ? 18.871 6.889 -8.790 1.00 70.19 402 GLY A N 1
ATOM 3204 C CA . GLY A 1 402 ? 19.883 5.946 -8.303 1.00 70.19 402 GLY A CA 1
ATOM 3205 C C . GLY A 1 402 ? 19.299 4.718 -7.593 1.00 70.19 402 GLY A C 1
ATOM 3206 O O . GLY A 1 402 ? 19.935 4.164 -6.697 1.00 70.19 402 GLY A O 1
ATOM 3207 N N . TYR A 1 403 ? 18.055 4.339 -7.917 1.00 71.00 403 TYR A N 1
ATOM 3208 C CA . TYR A 1 403 ? 17.360 3.185 -7.318 1.00 71.00 403 TYR A CA 1
ATOM 3209 C C . TYR A 1 403 ? 16.799 2.192 -8.342 1.00 71.00 403 TYR A C 1
ATOM 3211 O O . TYR A 1 403 ? 16.436 1.063 -7.993 1.00 71.00 403 TYR A O 1
ATOM 3219 N N . SER A 1 404 ? 16.595 2.630 -9.580 1.00 80.56 404 SER A N 1
ATOM 3220 C CA . SER A 1 404 ? 15.991 1.843 -10.652 1.00 80.56 404 SER A CA 1
ATOM 3221 C C . SER A 1 404 ? 16.385 2.462 -11.981 1.00 80.56 404 SER A C 1
ATOM 3223 O O . SER A 1 404 ? 16.374 3.684 -12.110 1.00 80.56 404 SER A O 1
ATOM 3225 N N . LYS A 1 405 ? 16.663 1.643 -12.988 1.00 87.44 405 LYS A N 1
ATOM 3226 C CA . LYS A 1 405 ? 17.044 2.113 -14.321 1.00 87.44 405 LYS A CA 1
ATOM 3227 C C . LYS A 1 405 ? 16.202 1.444 -15.395 1.00 87.44 405 LYS A C 1
ATOM 3229 O O . LYS A 1 405 ? 15.698 0.335 -15.209 1.00 87.44 405 LYS A O 1
ATOM 3234 N N . LEU A 1 406 ? 16.023 2.137 -16.514 1.00 86.56 406 LEU A N 1
ATOM 3235 C CA . LEU A 1 406 ? 15.413 1.604 -17.726 1.00 86.56 406 LEU A CA 1
ATOM 3236 C C . LEU A 1 406 ? 16.506 1.056 -18.638 1.00 86.56 406 LEU A C 1
ATOM 3238 O O . LEU A 1 406 ? 17.424 1.791 -18.996 1.00 86.56 406 LEU A O 1
ATOM 3242 N N . TYR A 1 407 ? 16.348 -0.183 -19.085 1.00 93.56 407 TYR A N 1
ATOM 3243 C CA . TYR A 1 407 ? 17.196 -0.805 -20.094 1.00 93.56 407 TYR A CA 1
ATOM 3244 C C . TYR A 1 407 ? 16.374 -1.214 -21.314 1.00 93.56 407 TYR A C 1
ATOM 3246 O O . TYR A 1 407 ? 15.151 -1.375 -21.254 1.00 93.56 407 TYR A O 1
ATOM 3254 N N . THR A 1 408 ? 17.069 -1.440 -22.422 1.00 94.31 408 THR A N 1
ATOM 3255 C CA . THR A 1 408 ? 16.573 -2.242 -23.540 1.00 94.31 408 THR A CA 1
ATOM 3256 C C . THR A 1 408 ? 17.602 -3.311 -23.879 1.00 94.31 408 THR A C 1
ATOM 3258 O O . THR A 1 408 ? 18.805 -3.046 -23.849 1.00 94.31 408 THR A O 1
ATOM 3261 N N . GLU A 1 409 ? 17.142 -4.519 -24.186 1.00 96.31 409 GLU A N 1
ATOM 3262 C CA . GLU A 1 409 ? 18.000 -5.648 -24.535 1.00 96.31 409 GLU A CA 1
ATOM 3263 C C . GLU A 1 409 ? 17.510 -6.311 -25.823 1.00 96.31 409 GLU A C 1
ATOM 3265 O O . GLU A 1 409 ? 16.328 -6.638 -25.943 1.00 96.31 409 GLU A O 1
ATOM 3270 N N . ALA A 1 410 ? 18.414 -6.520 -26.780 1.00 97.44 410 ALA A N 1
ATOM 3271 C CA . ALA A 1 410 ? 18.149 -7.259 -28.011 1.00 97.44 410 ALA A CA 1
ATOM 3272 C C . ALA A 1 410 ? 18.973 -8.551 -28.013 1.00 97.44 410 ALA A C 1
ATOM 3274 O O . ALA A 1 410 ? 20.195 -8.495 -27.882 1.00 97.44 410 ALA A O 1
ATOM 3275 N N . ASN A 1 411 ? 18.310 -9.700 -28.156 1.00 97.31 411 ASN A N 1
ATOM 3276 C CA . ASN A 1 411 ? 18.934 -11.025 -28.138 1.00 97.31 411 ASN A CA 1
ATOM 3277 C C . ASN A 1 411 ? 18.729 -11.758 -29.458 1.00 97.31 411 ASN A C 1
ATOM 3279 O O . ASN A 1 411 ? 17.667 -11.651 -30.072 1.00 97.31 411 ASN A O 1
ATOM 3283 N N . VAL A 1 412 ? 19.716 -12.581 -29.808 1.00 98.06 412 VAL A N 1
ATOM 3284 C CA . VAL A 1 412 ? 19.574 -13.675 -30.769 1.00 98.06 412 VAL A CA 1
ATOM 3285 C C . VAL A 1 412 ? 19.890 -14.974 -30.039 1.00 98.06 412 VAL A C 1
ATOM 3287 O O . VAL A 1 412 ? 20.936 -15.121 -29.405 1.00 98.06 412 VAL A O 1
ATOM 3290 N N . SER A 1 413 ? 18.964 -15.917 -30.123 1.00 97.69 413 SER A N 1
ATOM 3291 C CA . SER A 1 413 ? 19.009 -17.213 -29.465 1.00 97.69 413 SER A CA 1
ATOM 3292 C C . SER A 1 413 ? 18.878 -18.335 -30.481 1.00 97.69 413 SER A C 1
ATOM 3294 O O . SER A 1 413 ? 18.120 -18.235 -31.444 1.00 97.69 413 SER A O 1
ATOM 3296 N N . TYR A 1 414 ? 19.583 -19.431 -30.232 1.00 98.31 414 TYR A N 1
ATOM 3297 C CA . TYR A 1 414 ? 19.370 -20.696 -30.915 1.00 98.31 414 TYR A CA 1
ATOM 3298 C C . TYR A 1 414 ? 18.741 -21.682 -29.934 1.00 98.31 414 TYR A C 1
ATOM 3300 O O . TYR A 1 414 ? 19.291 -21.918 -28.852 1.00 98.31 414 TYR A O 1
ATOM 3308 N N . ILE A 1 415 ? 17.585 -22.228 -30.309 1.00 97.56 415 ILE A N 1
ATOM 3309 C CA . ILE A 1 415 ? 16.887 -23.271 -29.560 1.00 97.56 415 ILE A CA 1
ATOM 3310 C C . ILE A 1 415 ? 17.089 -24.604 -30.281 1.00 97.56 415 ILE A C 1
ATOM 3312 O O . ILE A 1 415 ? 17.015 -24.675 -31.508 1.00 97.56 415 ILE A O 1
ATOM 3316 N N . PHE A 1 416 ? 17.404 -25.649 -29.515 1.00 97.62 416 PHE A N 1
ATOM 3317 C CA . PHE A 1 416 ? 17.729 -26.980 -30.026 1.00 97.62 416 PHE A CA 1
ATOM 3318 C C . PHE A 1 416 ? 17.254 -28.091 -29.084 1.00 97.62 416 PHE A C 1
ATOM 3320 O O . PHE A 1 416 ? 17.147 -27.882 -27.877 1.00 97.62 416 PHE A O 1
ATOM 3327 N N . GLY A 1 417 ? 17.020 -29.288 -29.623 1.00 96.94 417 GLY A N 1
ATOM 3328 C CA . GLY A 1 417 ? 16.548 -30.448 -28.866 1.00 96.94 417 GLY A CA 1
ATOM 3329 C C . GLY A 1 417 ? 15.558 -31.251 -29.702 1.00 96.94 417 GLY A C 1
ATOM 3330 O O . GLY A 1 417 ? 15.942 -31.788 -30.736 1.00 96.94 417 GLY A O 1
ATOM 3331 N N . ASP A 1 418 ? 14.291 -31.296 -29.290 1.00 95.25 418 ASP A N 1
ATOM 3332 C CA . ASP A 1 418 ? 13.195 -31.874 -30.084 1.00 95.25 418 ASP A CA 1
ATOM 3333 C C . ASP A 1 418 ? 12.890 -31.076 -31.367 1.00 95.25 418 ASP A C 1
ATOM 3335 O O . ASP A 1 418 ? 12.315 -31.621 -32.313 1.00 95.25 418 ASP A O 1
ATOM 3339 N N . GLU A 1 419 ? 13.250 -29.788 -31.400 1.00 95.44 419 GLU A N 1
ATOM 3340 C CA . GLU A 1 419 ? 13.127 -28.882 -32.549 1.00 95.44 419 GLU A CA 1
ATOM 3341 C C . GLU A 1 419 ? 14.335 -27.938 -32.604 1.00 95.44 419 GLU A C 1
ATOM 3343 O O . GLU A 1 419 ? 15.022 -27.737 -31.601 1.00 95.44 419 GLU A O 1
ATOM 3348 N N . HIS A 1 420 ? 14.594 -27.357 -33.779 1.00 97.56 420 HIS A N 1
ATOM 3349 C CA . HIS A 1 420 ? 15.746 -26.492 -34.033 1.00 97.56 420 HIS A CA 1
ATOM 3350 C C . HIS A 1 420 ? 15.309 -25.212 -34.740 1.00 97.56 420 HIS A C 1
ATOM 3352 O O . HIS A 1 420 ? 14.847 -25.270 -35.878 1.00 97.56 420 HIS A O 1
ATOM 3358 N N . TYR A 1 421 ? 15.452 -24.065 -34.081 1.00 97.56 421 TYR A N 1
ATOM 3359 C CA . TYR A 1 421 ? 15.027 -22.775 -34.628 1.00 97.56 421 TYR A CA 1
ATOM 3360 C C . TYR A 1 421 ? 15.763 -21.606 -33.968 1.00 97.56 421 TYR A C 1
ATOM 3362 O O . TYR A 1 421 ? 16.357 -21.737 -32.895 1.00 97.56 421 TYR A O 1
ATOM 3370 N N . PHE A 1 422 ? 15.726 -20.446 -34.620 1.00 98.00 422 PHE A N 1
ATOM 3371 C CA . PHE A 1 422 ? 16.209 -19.199 -34.036 1.00 98.00 422 PHE A CA 1
ATOM 3372 C C . PHE A 1 422 ? 15.064 -18.452 -33.357 1.00 98.00 422 PHE A C 1
ATOM 3374 O O . PHE A 1 422 ? 13.956 -18.386 -33.890 1.00 98.00 422 PHE A O 1
ATOM 3381 N N . GLU A 1 423 ? 15.353 -17.848 -32.210 1.00 97.19 423 GLU A N 1
ATOM 3382 C CA . GLU A 1 423 ? 14.497 -16.863 -31.557 1.00 97.19 423 GLU A CA 1
ATOM 3383 C C . GLU A 1 423 ? 15.243 -15.524 -31.493 1.00 97.19 423 GLU A C 1
ATOM 3385 O O . GLU A 1 423 ? 16.414 -15.470 -31.124 1.00 97.19 423 GLU A O 1
ATOM 3390 N N . THR A 1 424 ? 14.563 -14.434 -31.830 1.00 97.19 424 THR A N 1
ATOM 3391 C CA . THR A 1 424 ? 15.053 -13.066 -31.635 1.00 97.19 424 THR A CA 1
ATOM 3392 C C . THR A 1 424 ? 14.053 -12.329 -30.765 1.00 97.19 424 THR A C 1
ATOM 3394 O O . THR A 1 424 ? 12.864 -12.293 -31.087 1.00 97.19 424 THR A O 1
ATOM 3397 N N . PHE A 1 425 ? 14.515 -11.710 -29.679 1.00 93.81 425 PHE A N 1
ATOM 3398 C CA . PHE A 1 425 ? 13.641 -10.941 -28.796 1.00 93.81 425 PHE A CA 1
ATOM 3399 C C . PHE A 1 425 ? 14.210 -9.570 -28.438 1.00 93.81 425 PHE A C 1
ATOM 3401 O O . PHE A 1 425 ? 15.416 -9.395 -28.260 1.00 93.81 425 PHE A O 1
ATOM 3408 N N . LEU A 1 426 ? 13.302 -8.596 -28.343 1.00 95.06 426 LEU A N 1
ATOM 3409 C CA . LEU A 1 426 ? 13.579 -7.219 -27.948 1.00 95.06 426 LEU A CA 1
ATOM 3410 C C . LEU A 1 426 ? 12.784 -6.912 -26.681 1.00 95.06 426 LEU A C 1
ATOM 3412 O O . LEU A 1 426 ? 11.551 -6.865 -26.715 1.00 95.06 426 LEU A O 1
ATOM 3416 N N . THR A 1 427 ? 13.500 -6.681 -25.585 1.00 91.50 427 THR A N 1
ATOM 3417 C CA . THR A 1 427 ? 12.930 -6.594 -24.241 1.00 91.50 427 THR A CA 1
ATOM 3418 C C . THR A 1 427 ? 13.384 -5.319 -23.534 1.00 91.50 427 THR A C 1
ATOM 3420 O O . THR A 1 427 ? 14.491 -5.264 -22.996 1.00 91.50 427 THR A O 1
ATOM 3423 N N . PRO A 1 428 ? 12.522 -4.289 -23.480 1.00 87.69 428 PRO A N 1
ATOM 3424 C CA . PRO A 1 428 ? 12.605 -3.247 -22.468 1.00 87.69 428 PRO A CA 1
ATOM 3425 C C . PRO A 1 428 ? 12.483 -3.852 -21.064 1.00 87.69 428 PRO A C 1
ATOM 3427 O O . PRO A 1 428 ? 11.601 -4.681 -20.809 1.00 87.69 428 PRO A O 1
ATOM 3430 N N . SER A 1 429 ? 13.338 -3.424 -20.140 1.00 87.44 429 SER A N 1
ATOM 3431 C CA . SER A 1 429 ? 13.319 -3.885 -18.750 1.00 87.44 429 SER A CA 1
ATOM 3432 C C . SER A 1 429 ? 13.556 -2.747 -17.762 1.00 87.44 429 SER A C 1
ATOM 3434 O O . SER A 1 429 ? 14.145 -1.718 -18.090 1.00 87.44 429 SER A O 1
ATOM 3436 N N . ILE A 1 430 ? 13.048 -2.924 -16.543 1.00 86.56 430 ILE A N 1
ATOM 3437 C CA . ILE A 1 430 ? 13.333 -2.049 -15.406 1.00 86.56 430 ILE A CA 1
ATOM 3438 C C . ILE A 1 430 ? 14.137 -2.824 -14.366 1.00 86.56 430 ILE A C 1
ATOM 3440 O O . ILE A 1 430 ? 13.799 -3.973 -14.058 1.00 86.56 430 ILE A O 1
ATOM 3444 N N . SER A 1 431 ? 15.190 -2.203 -13.837 1.00 90.38 431 SER A N 1
ATOM 3445 C CA . SER A 1 431 ? 15.981 -2.758 -12.741 1.00 90.38 431 SER A CA 1
ATOM 3446 C C . SER A 1 431 ? 15.492 -2.295 -11.368 1.00 90.38 431 SER A C 1
ATOM 3448 O O . SER A 1 431 ? 14.884 -1.234 -11.210 1.00 90.38 431 SER A O 1
ATOM 3450 N N . TRP A 1 432 ? 15.814 -3.094 -10.357 1.00 86.88 432 TRP A N 1
ATOM 3451 C CA . TRP A 1 432 ? 15.911 -2.690 -8.963 1.00 86.88 432 TRP A CA 1
ATOM 3452 C C . TRP A 1 432 ? 17.325 -3.014 -8.483 1.00 86.88 432 TRP A C 1
ATOM 3454 O O . TRP A 1 432 ? 17.718 -4.180 -8.501 1.00 86.88 432 TRP A O 1
ATOM 3464 N N . GLU A 1 433 ? 18.055 -1.985 -8.063 1.00 83.94 433 GLU A N 1
ATOM 3465 C CA . GLU A 1 433 ? 19.447 -2.072 -7.598 1.00 83.94 433 GLU A CA 1
ATOM 3466 C C . GLU A 1 433 ? 19.610 -2.085 -6.062 1.00 83.94 433 GLU A C 1
ATOM 3468 O O . GLU A 1 433 ? 20.496 -2.781 -5.594 1.00 83.94 433 GLU A O 1
ATOM 3473 N N . PRO A 1 434 ? 18.799 -1.401 -5.219 1.00 79.44 434 PRO A N 1
ATOM 3474 C CA . PRO A 1 434 ? 19.139 -1.306 -3.797 1.00 79.44 434 PRO A CA 1
ATOM 3475 C C . PRO A 1 434 ? 18.745 -2.566 -3.001 1.00 79.44 434 PRO A C 1
ATOM 3477 O O . PRO A 1 434 ? 17.588 -2.711 -2.571 1.00 79.44 434 PRO A O 1
ATOM 3480 N N . PHE A 1 435 ? 19.710 -3.448 -2.723 1.00 79.25 435 PHE A N 1
ATOM 3481 C CA . PHE A 1 435 ? 19.581 -4.557 -1.775 1.00 79.25 435 PHE A CA 1
ATOM 3482 C C . PHE A 1 435 ? 20.309 -4.272 -0.447 1.00 79.25 435 PHE A C 1
ATOM 3484 O O . PHE A 1 435 ? 21.241 -3.477 -0.345 1.00 79.25 435 PHE A O 1
ATOM 3491 N N . PRO A 1 436 ? 19.923 -4.937 0.661 1.00 71.31 436 PRO A N 1
ATOM 3492 C CA . PRO A 1 436 ? 20.576 -4.736 1.959 1.00 71.31 436 PRO A CA 1
ATOM 3493 C C . PRO A 1 436 ? 22.066 -5.130 2.030 1.00 71.31 436 PRO A C 1
ATOM 3495 O O . PRO A 1 436 ? 22.663 -4.980 3.098 1.00 71.31 436 PRO A O 1
ATOM 3498 N N . TRP A 1 437 ? 22.640 -5.683 0.958 1.00 82.12 437 TRP A N 1
ATOM 3499 C CA . TRP A 1 437 ? 23.974 -6.289 0.901 1.00 82.12 437 TRP A CA 1
ATOM 3500 C C . TRP A 1 437 ? 24.851 -5.791 -0.263 1.00 82.12 437 TRP A C 1
ATOM 3502 O O . TRP A 1 437 ? 25.948 -6.320 -0.417 1.00 82.12 437 TRP A O 1
ATOM 3512 N N . ASP A 1 438 ? 24.441 -4.758 -1.012 1.00 82.12 438 ASP A N 1
ATOM 3513 C CA . ASP A 1 438 ? 25.199 -4.228 -2.172 1.00 82.12 438 ASP A CA 1
ATOM 3514 C C . ASP A 1 438 ? 26.645 -3.855 -1.808 1.00 82.12 438 ASP A C 1
ATOM 3516 O O . ASP A 1 438 ? 27.578 -4.070 -2.568 1.00 82.12 438 ASP A O 1
ATOM 3520 N N . HIS A 1 439 ? 26.852 -3.409 -0.565 1.00 80.62 439 HIS A N 1
ATOM 3521 C CA . HIS A 1 439 ? 28.159 -3.142 0.051 1.00 80.62 439 HIS A CA 1
ATOM 3522 C C . HIS A 1 439 ? 29.101 -4.363 0.194 1.00 80.62 439 HIS A C 1
ATOM 3524 O O . HIS A 1 439 ? 30.176 -4.233 0.777 1.00 80.62 439 HIS A O 1
ATOM 3530 N N . VAL A 1 440 ? 28.680 -5.549 -0.252 1.00 83.69 440 VAL A N 1
ATOM 3531 C CA . VAL A 1 440 ? 29.453 -6.807 -0.280 1.00 83.69 440 VAL A CA 1
ATOM 3532 C C . VAL A 1 440 ? 29.336 -7.492 -1.643 1.00 83.69 440 VAL A C 1
ATOM 3534 O O . VAL A 1 440 ? 30.290 -8.121 -2.098 1.00 83.69 440 VAL A O 1
ATOM 3537 N N . LEU A 1 441 ? 28.160 -7.415 -2.266 1.00 87.94 441 LEU A N 1
ATOM 3538 C CA . LEU A 1 441 ? 27.873 -8.011 -3.561 1.00 87.94 441 LEU A CA 1
ATOM 3539 C C . LEU A 1 441 ? 26.857 -7.135 -4.285 1.00 87.94 441 LEU A C 1
ATOM 3541 O O . LEU A 1 441 ? 25.675 -7.168 -3.932 1.00 87.94 441 LEU A O 1
ATOM 3545 N N . ASP A 1 442 ? 27.317 -6.381 -5.281 1.00 91.00 442 ASP A N 1
ATOM 3546 C CA . ASP A 1 442 ? 26.431 -5.599 -6.137 1.00 91.00 442 ASP A CA 1
ATOM 3547 C C . ASP A 1 442 ? 25.427 -6.546 -6.808 1.00 91.00 442 ASP A C 1
ATOM 3549 O O . ASP A 1 442 ? 25.788 -7.644 -7.249 1.00 91.00 442 ASP A O 1
ATOM 3553 N N . THR A 1 443 ? 24.149 -6.186 -6.752 1.00 92.75 443 THR A N 1
ATOM 3554 C CA . THR A 1 443 ? 23.028 -7.075 -7.062 1.00 92.75 443 THR A CA 1
ATOM 3555 C C . THR A 1 443 ? 21.959 -6.295 -7.810 1.00 92.75 443 THR A C 1
ATOM 3557 O O . THR A 1 443 ? 21.424 -5.322 -7.290 1.00 92.75 443 THR A O 1
ATOM 3560 N N . THR A 1 444 ? 21.546 -6.789 -8.975 1.00 93.69 444 THR A N 1
ATOM 3561 C CA . THR A 1 444 ? 20.506 -6.138 -9.780 1.00 93.69 444 THR A CA 1
ATOM 3562 C C . THR A 1 444 ? 19.416 -7.135 -10.133 1.00 93.69 444 THR A C 1
ATOM 3564 O O . THR A 1 444 ? 19.684 -8.194 -10.698 1.00 93.69 444 THR A O 1
ATOM 3567 N N . ALA A 1 445 ? 18.160 -6.817 -9.810 1.00 93.75 445 ALA A N 1
ATOM 3568 C CA . ALA A 1 445 ? 17.013 -7.598 -10.272 1.00 93.75 445 ALA A CA 1
ATOM 3569 C C . ALA A 1 445 ? 16.322 -6.894 -11.438 1.00 93.75 445 ALA A C 1
ATOM 3571 O O . ALA A 1 445 ? 15.898 -5.747 -11.295 1.00 93.75 445 ALA A O 1
ATOM 3572 N N . TYR A 1 446 ? 16.140 -7.593 -12.556 1.00 90.94 446 TYR A N 1
ATOM 3573 C CA . TYR A 1 446 ? 15.463 -7.063 -13.738 1.00 90.94 446 TYR A CA 1
ATOM 3574 C C . TYR A 1 446 ? 14.090 -7.691 -13.932 1.00 90.94 446 TYR A C 1
ATOM 3576 O O . TYR A 1 446 ? 13.879 -8.892 -13.726 1.00 90.94 446 TYR A O 1
ATOM 3584 N N . LEU A 1 447 ? 13.170 -6.859 -14.411 1.00 88.38 447 LEU A N 1
ATOM 3585 C CA . LEU A 1 447 ? 11.860 -7.268 -14.881 1.00 88.38 447 LEU A CA 1
ATOM 3586 C C . LEU A 1 447 ? 11.623 -6.679 -16.271 1.00 88.38 447 LEU A C 1
ATOM 3588 O O . LEU A 1 447 ? 11.516 -5.460 -16.412 1.00 88.38 447 LEU A O 1
ATOM 3592 N N . GLY A 1 448 ? 11.546 -7.530 -17.293 1.00 80.94 448 GLY A N 1
ATOM 3593 C CA . GLY A 1 448 ? 11.358 -7.100 -18.679 1.00 80.94 448 GLY A CA 1
ATOM 3594 C C . GLY A 1 448 ? 10.125 -7.699 -19.337 1.00 80.94 448 GLY A C 1
ATOM 3595 O O . GLY A 1 448 ? 9.742 -8.828 -19.036 1.00 80.94 448 GLY A O 1
ATOM 3596 N N . VAL A 1 449 ? 9.513 -6.931 -20.241 1.00 82.19 449 VAL A N 1
ATOM 3597 C CA . VAL A 1 449 ? 8.429 -7.383 -21.127 1.00 82.19 449 VAL A CA 1
ATOM 3598 C C . VAL A 1 449 ? 8.695 -6.843 -22.517 1.00 82.19 449 VAL A C 1
ATOM 3600 O O . VAL A 1 449 ? 8.879 -5.641 -22.692 1.00 82.19 449 VAL A O 1
ATOM 3603 N N . GLY A 1 450 ? 8.685 -7.737 -23.493 1.00 84.88 450 GLY A N 1
ATOM 3604 C CA . GLY A 1 450 ? 9.060 -7.453 -24.864 1.00 84.88 450 GLY A CA 1
ATOM 3605 C C . GLY A 1 450 ? 8.302 -8.305 -25.868 1.00 84.88 450 GLY A C 1
ATOM 3606 O O . GLY A 1 450 ? 7.258 -8.890 -25.570 1.00 84.88 450 GLY A O 1
ATOM 3607 N N . ILE A 1 451 ? 8.869 -8.386 -27.064 1.00 90.12 451 ILE A N 1
ATOM 3608 C CA . ILE A 1 451 ? 8.391 -9.229 -28.161 1.00 90.12 451 ILE A CA 1
ATOM 3609 C C . ILE A 1 451 ? 9.430 -10.302 -28.477 1.00 90.12 451 ILE A C 1
ATOM 3611 O O . ILE A 1 451 ? 10.629 -10.037 -28.407 1.00 90.12 451 ILE A O 1
ATOM 3615 N N . SER A 1 452 ? 8.961 -11.497 -28.828 1.00 93.38 452 SER A N 1
ATOM 3616 C CA . SER A 1 452 ? 9.761 -12.646 -29.256 1.00 93.38 452 SER A CA 1
ATOM 3617 C C . SER A 1 452 ? 9.281 -13.111 -30.627 1.00 93.38 452 SER A C 1
ATOM 3619 O O . SER A 1 452 ? 8.093 -13.390 -30.804 1.00 93.38 452 SER A O 1
ATOM 3621 N N . TYR A 1 453 ? 10.202 -13.191 -31.585 1.00 95.94 453 TYR A N 1
ATOM 3622 C CA . TYR A 1 453 ? 9.971 -13.747 -32.912 1.00 95.94 453 TYR A CA 1
ATOM 3623 C C . TYR A 1 453 ? 10.778 -15.036 -33.099 1.00 95.94 453 TYR A C 1
ATOM 3625 O O . TYR A 1 453 ? 11.989 -15.030 -32.878 1.00 95.94 453 TYR A O 1
ATOM 3633 N N . THR A 1 454 ? 10.137 -16.115 -33.547 1.00 96.69 454 THR A N 1
ATOM 3634 C CA . THR A 1 454 ? 10.787 -17.393 -33.871 1.00 96.69 454 THR A CA 1
ATOM 3635 C C . THR A 1 454 ? 10.809 -17.648 -35.375 1.00 96.69 454 THR A C 1
ATOM 3637 O O . THR A 1 454 ? 9.858 -17.331 -36.090 1.00 96.69 454 THR A O 1
ATOM 3640 N N . SER A 1 455 ? 11.894 -18.244 -35.879 1.00 95.81 455 SER A N 1
ATOM 3641 C CA . SER A 1 455 ? 12.019 -18.585 -37.305 1.00 95.81 455 SER A CA 1
ATOM 3642 C C . SER A 1 455 ? 11.040 -19.675 -37.748 1.00 95.81 455 SER A C 1
ATOM 3644 O O . SER A 1 455 ? 10.642 -19.684 -38.905 1.00 95.81 455 SER A O 1
ATOM 3646 N N . GLU A 1 456 ? 10.630 -20.542 -36.822 1.00 93.00 456 GLU A N 1
ATOM 3647 C CA . GLU A 1 456 ? 9.678 -21.640 -37.019 1.00 93.00 456 GLU A CA 1
ATOM 3648 C C . GLU A 1 456 ? 8.561 -21.561 -35.965 1.00 93.00 456 GLU A C 1
ATOM 3650 O O . GLU A 1 456 ? 8.765 -21.019 -34.871 1.00 93.00 456 GLU A O 1
ATOM 3655 N N . THR A 1 457 ? 7.391 -22.129 -36.260 1.00 89.56 457 THR A N 1
ATOM 3656 C CA . THR A 1 457 ? 6.360 -22.391 -35.243 1.00 89.56 457 THR A CA 1
ATOM 3657 C C . THR A 1 457 ? 6.805 -23.560 -34.366 1.00 89.56 457 THR A C 1
ATOM 3659 O O . THR A 1 457 ? 7.032 -24.651 -34.891 1.00 89.56 457 THR A O 1
ATOM 3662 N N . SER A 1 458 ? 6.912 -23.369 -33.050 1.00 85.56 458 SER A N 1
ATOM 3663 C CA . SER A 1 458 ? 7.390 -24.419 -32.142 1.00 85.56 458 SER A CA 1
ATOM 3664 C C . SER A 1 458 ? 6.254 -25.150 -31.428 1.00 85.56 458 SER A C 1
ATOM 3666 O O . SER A 1 458 ? 5.238 -24.561 -31.058 1.00 85.56 458 SER A O 1
ATOM 3668 N N . ARG A 1 459 ? 6.451 -26.446 -31.163 1.00 89.12 459 ARG A N 1
ATOM 3669 C CA . ARG A 1 459 ? 5.610 -27.209 -30.232 1.00 89.12 459 ARG A CA 1
ATOM 3670 C C . ARG A 1 459 ? 5.893 -26.872 -28.767 1.00 89.12 459 ARG A C 1
ATOM 3672 O O . ARG A 1 459 ? 5.024 -27.148 -27.950 1.00 89.12 459 ARG A O 1
ATOM 3679 N N . LEU A 1 460 ? 7.043 -26.275 -28.431 1.00 87.44 460 LEU A N 1
ATOM 3680 C CA . LEU A 1 460 ? 7.451 -25.963 -27.052 1.00 87.44 460 LEU A CA 1
ATOM 3681 C C . LEU A 1 460 ? 6.468 -25.044 -26.314 1.00 87.44 460 LEU A C 1
ATOM 3683 O O . LEU A 1 460 ? 6.295 -25.177 -25.105 1.00 87.44 460 LEU A O 1
ATOM 3687 N N . ASP A 1 461 ? 5.871 -24.092 -27.028 1.00 84.06 461 ASP A N 1
ATOM 3688 C CA . ASP A 1 461 ? 4.921 -23.122 -26.475 1.00 84.06 461 ASP A CA 1
ATOM 3689 C C . ASP A 1 461 ? 3.463 -23.397 -26.865 1.00 84.06 461 ASP A C 1
ATOM 3691 O O . ASP A 1 461 ? 2.581 -22.636 -26.480 1.00 84.06 461 ASP A O 1
ATOM 3695 N N . HIS A 1 462 ? 3.198 -24.473 -27.614 1.00 83.44 462 HIS A N 1
ATOM 3696 C CA . HIS A 1 462 ? 1.861 -24.903 -28.042 1.00 83.44 462 HIS A CA 1
ATOM 3697 C C . HIS A 1 462 ? 0.980 -23.819 -28.706 1.00 83.44 462 HIS A C 1
ATOM 3699 O O . HIS A 1 462 ? -0.233 -23.999 -28.793 1.00 83.44 462 HIS A O 1
ATOM 3705 N N . SER A 1 463 ? 1.557 -22.711 -29.189 1.00 80.69 463 SER A N 1
ATOM 3706 C CA . SER A 1 463 ? 0.791 -21.583 -29.740 1.00 80.69 463 SER A CA 1
ATOM 3707 C C . SER A 1 463 ? 0.527 -21.692 -31.241 1.00 80.69 463 SER A C 1
ATOM 3709 O O . SER A 1 463 ? -0.515 -21.248 -31.711 1.00 80.69 463 SER A O 1
ATOM 3711 N N . GLY A 1 464 ? 1.475 -22.263 -31.995 1.00 84.00 464 GLY A N 1
ATOM 3712 C CA . GLY A 1 464 ? 1.499 -22.161 -33.456 1.00 84.00 464 GLY A CA 1
ATOM 3713 C C . GLY A 1 464 ? 1.946 -20.791 -33.988 1.00 84.00 464 GLY A C 1
ATOM 3714 O O . GLY A 1 464 ? 1.861 -20.571 -35.191 1.00 84.00 464 GLY A O 1
ATOM 3715 N N . GLU A 1 465 ? 2.437 -19.886 -33.133 1.00 87.00 465 GLU A N 1
ATOM 3716 C CA . GLU A 1 465 ? 2.689 -18.484 -33.483 1.00 87.00 465 GLU A CA 1
ATOM 3717 C C . GLU A 1 465 ? 4.180 -18.122 -33.559 1.00 87.00 465 GLU A C 1
ATOM 3719 O O . GLU A 1 465 ? 4.991 -18.383 -32.660 1.00 87.00 465 GLU A O 1
ATOM 3724 N N . HIS A 1 466 ? 4.542 -17.426 -34.639 1.00 92.50 466 HIS A N 1
ATOM 3725 C CA . HIS A 1 466 ? 5.896 -16.902 -34.834 1.00 92.50 466 HIS A CA 1
ATOM 3726 C C . HIS A 1 466 ? 6.190 -15.677 -33.966 1.00 92.50 466 HIS A C 1
ATOM 3728 O O . HIS A 1 466 ? 7.332 -15.498 -33.557 1.00 92.50 466 HIS A O 1
ATOM 3734 N N . LEU A 1 467 ? 5.199 -14.829 -33.669 1.00 91.00 467 LEU A N 1
ATOM 3735 C CA . LEU A 1 467 ? 5.367 -13.610 -32.871 1.00 91.00 467 LEU A CA 1
ATOM 3736 C C . LEU A 1 467 ? 4.576 -13.731 -31.567 1.00 91.00 467 LEU A C 1
ATOM 3738 O O . LEU A 1 467 ? 3.364 -13.888 -31.600 1.00 91.00 467 LEU A O 1
ATOM 3742 N N . MET A 1 468 ? 5.246 -13.614 -30.423 1.00 85.56 468 MET A N 1
ATOM 3743 C CA . MET A 1 468 ? 4.638 -13.757 -29.095 1.00 85.56 468 MET A CA 1
ATOM 3744 C C . MET A 1 468 ? 5.174 -12.706 -28.116 1.00 85.56 468 MET A C 1
ATOM 3746 O O . MET A 1 468 ? 6.169 -12.024 -28.383 1.00 85.56 468 MET A O 1
ATOM 3750 N N . ALA A 1 469 ? 4.539 -12.591 -26.947 1.00 82.25 469 ALA A N 1
ATOM 3751 C CA . ALA A 1 469 ? 5.102 -11.814 -25.851 1.00 82.25 469 ALA A CA 1
ATOM 3752 C C . ALA A 1 469 ? 6.333 -12.525 -25.273 1.00 82.25 469 ALA A C 1
ATOM 3754 O O . ALA A 1 469 ? 6.315 -13.738 -25.061 1.00 82.25 469 ALA A O 1
ATOM 3755 N N . SER A 1 470 ? 7.368 -11.744 -24.969 1.00 86.25 470 SER A N 1
ATOM 3756 C CA . SER A 1 470 ? 8.528 -12.162 -24.179 1.00 86.25 470 SER A CA 1
ATOM 3757 C C . SER A 1 470 ? 8.459 -11.533 -22.791 1.00 86.25 470 SER A C 1
ATOM 3759 O O . SER A 1 470 ? 8.040 -10.381 -22.639 1.00 86.25 470 SER A O 1
ATOM 3761 N N . MET A 1 471 ? 8.883 -12.266 -21.768 1.00 86.06 471 MET A N 1
ATOM 3762 C CA . MET A 1 471 ? 9.034 -11.772 -20.408 1.00 86.06 471 MET A CA 1
ATOM 3763 C C . MET A 1 471 ? 10.301 -12.355 -19.794 1.00 86.06 471 MET A C 1
ATOM 3765 O O . MET A 1 471 ? 10.518 -13.563 -19.848 1.00 86.06 471 MET A O 1
ATOM 3769 N N . ILE A 1 472 ? 11.109 -11.500 -19.167 1.00 90.25 472 ILE A N 1
ATOM 3770 C CA . ILE A 1 472 ? 12.303 -11.932 -18.437 1.00 90.25 472 ILE A CA 1
ATOM 3771 C C . ILE A 1 472 ? 12.192 -11.570 -16.959 1.00 90.25 472 ILE A C 1
ATOM 3773 O O . ILE A 1 472 ? 11.779 -10.464 -16.593 1.00 90.25 472 ILE A O 1
ATOM 3777 N N . PHE A 1 473 ? 12.611 -12.512 -16.123 1.00 87.06 473 PHE A N 1
ATOM 3778 C CA . PHE A 1 473 ? 12.965 -12.278 -14.729 1.00 87.06 473 PHE A CA 1
ATOM 3779 C C . PHE A 1 473 ? 14.437 -12.617 -14.581 1.00 87.06 473 PHE A C 1
ATOM 3781 O O . PHE A 1 473 ? 14.841 -13.721 -14.944 1.00 87.06 473 PHE A O 1
ATOM 3788 N N . GLU A 1 474 ? 15.230 -11.697 -14.053 1.00 94.00 474 GLU A N 1
ATOM 3789 C CA . GLU A 1 474 ? 16.668 -11.901 -13.929 1.00 94.00 474 GLU A CA 1
ATOM 3790 C C . GLU A 1 474 ? 17.184 -11.382 -12.593 1.00 94.00 474 GLU A C 1
ATOM 3792 O O . GLU A 1 474 ? 16.702 -10.369 -12.085 1.00 94.00 474 GLU A O 1
ATOM 3797 N N . LEU A 1 475 ? 18.161 -12.091 -12.035 1.00 95.12 475 LEU A N 1
ATOM 3798 C CA . LEU A 1 475 ? 18.963 -11.638 -10.909 1.00 95.12 475 LEU A CA 1
ATOM 3799 C C . LEU A 1 475 ? 20.433 -11.719 -11.315 1.00 95.12 475 LEU A C 1
ATOM 3801 O O . LEU A 1 475 ? 20.954 -12.810 -11.551 1.00 95.12 475 LEU A O 1
ATOM 3805 N N . GLU A 1 476 ? 21.069 -10.561 -11.401 1.00 96.56 476 GLU A N 1
ATOM 3806 C CA . GLU A 1 476 ? 22.487 -10.375 -11.679 1.00 96.56 476 GLU A CA 1
ATOM 3807 C C . GLU A 1 476 ? 23.243 -10.086 -10.384 1.00 96.56 476 GLU A C 1
ATOM 3809 O O . GLU A 1 476 ? 22.718 -9.436 -9.477 1.00 96.56 476 GLU A O 1
ATOM 3814 N N . VAL A 1 477 ? 24.477 -10.578 -10.305 1.00 96.00 477 VAL A N 1
ATOM 3815 C CA . VAL A 1 477 ? 25.424 -10.281 -9.233 1.00 96.00 477 VAL A CA 1
ATOM 3816 C C . VAL A 1 477 ? 26.799 -9.952 -9.810 1.00 96.00 477 VAL A C 1
ATOM 3818 O O . VAL A 1 477 ? 27.315 -10.668 -10.675 1.00 96.00 477 VAL A O 1
ATOM 3821 N N . GLN A 1 478 ? 27.408 -8.883 -9.303 1.00 94.31 478 GLN A N 1
ATOM 3822 C CA . GLN A 1 478 ? 28.705 -8.375 -9.745 1.00 94.31 478 GLN A CA 1
ATOM 3823 C C . GLN A 1 478 ? 29.641 -8.222 -8.534 1.00 94.31 478 GLN A C 1
ATOM 3825 O O . GLN A 1 478 ? 29.621 -7.211 -7.831 1.00 94.31 478 GLN A O 1
ATOM 3830 N N . PRO A 1 479 ? 30.457 -9.246 -8.221 1.00 89.38 479 PRO A N 1
ATOM 3831 C CA . PRO A 1 479 ? 31.496 -9.126 -7.206 1.00 89.38 479 PRO A CA 1
ATOM 3832 C C . PRO A 1 479 ? 32.529 -8.071 -7.623 1.00 89.38 479 PRO A C 1
ATOM 3834 O O . PRO A 1 479 ? 33.054 -8.136 -8.730 1.00 89.38 479 PRO A O 1
ATOM 3837 N N . GLU A 1 480 ? 32.895 -7.154 -6.724 1.00 86.00 480 GLU A N 1
ATOM 3838 C CA . GLU A 1 480 ? 33.878 -6.084 -6.996 1.00 86.00 480 GLU A CA 1
ATOM 3839 C C . GLU A 1 480 ? 35.206 -6.629 -7.567 1.00 86.00 480 GLU A C 1
ATOM 3841 O O . GLU A 1 480 ? 35.812 -6.046 -8.466 1.00 86.00 480 GLU A O 1
ATOM 3846 N N . SER A 1 481 ? 35.624 -7.816 -7.114 1.00 89.94 481 S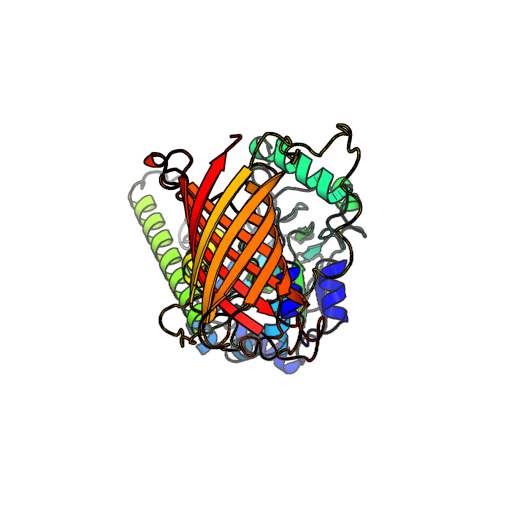ER A N 1
ATOM 3847 C CA . SER A 1 481 ? 36.830 -8.512 -7.582 1.00 89.94 481 SER A CA 1
ATOM 3848 C C . SER A 1 481 ? 36.783 -8.998 -9.037 1.00 89.94 481 SER A C 1
ATOM 3850 O O . SER A 1 481 ? 37.810 -9.442 -9.551 1.00 89.94 481 SER A O 1
ATOM 3852 N N . TRP A 1 482 ? 35.624 -8.955 -9.700 1.00 90.50 482 TRP A N 1
ATOM 3853 C CA . TRP A 1 482 ? 35.438 -9.371 -11.096 1.00 90.50 482 TRP A CA 1
ATOM 3854 C C . TRP A 1 482 ? 35.457 -8.185 -12.076 1.00 90.50 482 TRP A C 1
ATOM 3856 O O . TRP A 1 482 ? 35.449 -8.384 -13.295 1.00 90.50 482 TRP A O 1
ATOM 3866 N N . GLY A 1 483 ? 35.544 -6.950 -11.567 1.00 91.25 483 GLY A N 1
ATOM 3867 C CA . GLY A 1 483 ? 35.592 -5.736 -12.379 1.00 91.25 483 GLY A CA 1
ATOM 3868 C C . GLY A 1 483 ? 34.338 -5.592 -13.238 1.00 91.25 483 GLY A C 1
ATOM 3869 O O . GLY A 1 483 ? 33.232 -5.533 -12.718 1.00 91.25 483 GLY A O 1
ATOM 3870 N N . ALA A 1 484 ? 34.510 -5.558 -14.559 1.00 94.50 484 ALA A N 1
ATOM 3871 C CA . ALA A 1 484 ? 33.429 -5.410 -15.537 1.00 94.50 484 ALA A CA 1
ATOM 3872 C C . ALA A 1 484 ? 32.584 -6.683 -15.783 1.00 94.50 484 ALA A C 1
ATOM 3874 O O . ALA A 1 484 ? 31.668 -6.647 -16.605 1.00 94.50 484 ALA A O 1
ATOM 3875 N N . TRP A 1 485 ? 32.894 -7.808 -15.129 1.00 96.75 485 TRP A N 1
ATOM 3876 C CA . TRP A 1 485 ? 32.181 -9.078 -15.309 1.00 96.75 485 TRP A CA 1
ATOM 3877 C C . TRP A 1 485 ? 31.173 -9.362 -14.199 1.00 96.75 485 TRP A C 1
ATOM 3879 O O . TRP A 1 485 ? 31.469 -9.214 -13.014 1.00 96.75 485 TRP A O 1
ATOM 3889 N N . SER A 1 486 ? 30.024 -9.897 -14.593 1.00 97.06 486 SER A N 1
ATOM 3890 C CA . SER A 1 486 ? 28.950 -10.332 -13.703 1.00 97.06 486 SER A CA 1
ATOM 3891 C C . SER A 1 486 ? 28.397 -11.708 -14.096 1.00 97.06 486 SER A C 1
ATOM 3893 O O . SER A 1 486 ? 28.617 -12.217 -15.203 1.00 97.06 486 SER A O 1
ATOM 3895 N N . LEU A 1 487 ? 27.659 -12.318 -13.167 1.00 97.75 487 LEU A N 1
ATOM 3896 C CA . LEU A 1 487 ? 26.904 -13.556 -13.364 1.00 97.75 487 LEU A CA 1
ATOM 3897 C C . LEU A 1 487 ? 25.417 -13.259 -13.174 1.00 97.75 487 LEU A C 1
ATOM 3899 O O . LEU A 1 487 ? 25.051 -12.575 -12.222 1.00 97.75 487 LEU A O 1
ATOM 3903 N N . TYR A 1 488 ? 24.554 -13.822 -14.016 1.00 97.19 488 TYR A N 1
ATOM 3904 C CA . TYR A 1 488 ? 23.108 -13.699 -13.858 1.00 97.19 488 TYR A CA 1
ATOM 3905 C C . TYR A 1 488 ? 22.369 -15.030 -14.011 1.00 97.19 488 TYR A C 1
ATOM 3907 O O . TYR A 1 488 ? 22.759 -15.916 -14.775 1.00 97.19 488 TYR A O 1
ATOM 3915 N N . GLY A 1 489 ? 21.269 -15.162 -13.271 1.00 95.94 489 GLY A N 1
ATOM 3916 C CA . GLY A 1 489 ? 20.260 -16.197 -13.475 1.00 95.94 489 GLY A CA 1
ATOM 3917 C C . GLY A 1 489 ? 19.007 -15.583 -14.086 1.00 95.94 489 GLY A C 1
ATOM 3918 O O . GLY A 1 489 ? 18.480 -14.614 -13.543 1.00 95.94 489 GLY A O 1
ATOM 3919 N N . ARG A 1 490 ? 18.530 -16.147 -15.199 1.00 93.50 490 ARG A N 1
ATOM 3920 C CA . ARG A 1 490 ? 17.391 -15.652 -15.990 1.00 93.50 490 ARG A CA 1
ATOM 3921 C C . ARG A 1 490 ? 16.304 -16.719 -16.084 1.00 93.50 490 ARG A C 1
ATOM 3923 O O . ARG A 1 490 ? 16.607 -17.887 -16.287 1.00 93.50 490 ARG A O 1
ATOM 3930 N N . ILE A 1 491 ? 15.038 -16.320 -16.023 1.00 91.00 491 ILE A N 1
ATOM 3931 C CA . ILE A 1 491 ? 13.919 -17.097 -16.568 1.00 91.00 491 ILE A CA 1
ATOM 3932 C C . ILE A 1 491 ? 13.424 -16.349 -17.798 1.00 91.00 491 ILE A C 1
ATOM 3934 O O . ILE A 1 491 ? 12.919 -15.232 -17.674 1.00 91.00 491 ILE A O 1
ATOM 3938 N N . HIS A 1 492 ? 13.593 -16.964 -18.967 1.00 92.19 492 HIS A N 1
ATOM 3939 C CA . HIS A 1 492 ? 12.999 -16.509 -20.223 1.00 92.19 492 HIS A CA 1
ATOM 3940 C C . HIS A 1 492 ? 11.620 -17.151 -20.374 1.00 92.19 492 HIS A C 1
ATOM 3942 O O . HIS A 1 492 ? 11.511 -18.376 -20.316 1.00 92.19 492 HIS A O 1
ATOM 3948 N N . HIS A 1 493 ? 10.572 -16.345 -20.519 1.00 89.31 493 HIS A N 1
ATOM 3949 C CA . HIS A 1 493 ? 9.196 -16.807 -20.688 1.00 89.31 493 HIS A CA 1
ATOM 3950 C C . HIS A 1 493 ? 8.602 -16.248 -21.982 1.00 89.31 493 HIS A C 1
ATOM 3952 O O . HIS A 1 493 ? 8.617 -15.036 -22.205 1.00 89.31 493 HIS A O 1
ATOM 3958 N N . ARG A 1 494 ? 8.030 -17.130 -22.803 1.00 88.31 494 ARG A N 1
ATOM 3959 C CA . ARG A 1 494 ? 7.286 -16.793 -24.025 1.00 88.31 494 ARG A CA 1
ATOM 3960 C C . ARG A 1 494 ? 5.812 -17.124 -23.795 1.00 88.31 494 ARG A C 1
ATOM 3962 O O . ARG A 1 494 ? 5.525 -18.173 -23.226 1.00 88.31 494 ARG A O 1
ATOM 3969 N N . SER A 1 495 ? 4.869 -16.272 -24.203 1.00 83.62 495 SER A N 1
ATOM 3970 C CA . SER A 1 495 ? 3.435 -16.626 -24.162 1.00 83.62 495 SER A CA 1
ATOM 3971 C C . SER A 1 495 ? 2.550 -15.850 -25.140 1.00 83.62 495 SER A C 1
ATOM 3973 O O . SER A 1 495 ? 2.861 -14.743 -25.583 1.00 83.62 495 SER A O 1
ATOM 3975 N N . SER A 1 496 ? 1.388 -16.440 -25.431 1.00 73.06 496 SER A N 1
ATOM 3976 C CA . SER A 1 496 ? 0.268 -15.862 -26.197 1.00 73.06 496 SER A CA 1
ATOM 3977 C C . SER A 1 496 ? -0.332 -14.595 -25.558 1.00 73.06 496 SER A C 1
ATOM 3979 O O . SER A 1 496 ? -1.141 -13.899 -26.177 1.00 73.06 496 SER A O 1
ATOM 3981 N N . ALA A 1 497 ? 0.059 -14.285 -24.314 1.00 69.50 497 ALA A N 1
ATOM 3982 C CA . ALA A 1 497 ? -0.388 -13.146 -23.516 1.00 69.50 497 ALA A CA 1
ATOM 3983 C C . ALA A 1 497 ? -1.923 -13.025 -23.423 1.00 69.50 497 ALA A C 1
ATOM 3985 O O . ALA A 1 497 ? -2.493 -11.964 -23.679 1.00 69.50 497 ALA A O 1
ATOM 3986 N N . TYR A 1 498 ? -2.585 -14.109 -23.007 1.00 65.38 498 TYR A N 1
ATOM 3987 C CA . TYR A 1 498 ? -4.046 -14.204 -22.855 1.00 65.38 498 TYR A CA 1
ATOM 3988 C C . TYR A 1 498 ? -4.813 -13.946 -24.163 1.00 65.38 498 TYR A C 1
ATOM 3990 O O . TYR A 1 498 ? -5.747 -13.141 -24.192 1.00 65.38 498 TYR A O 1
ATOM 3998 N N . GLY A 1 499 ? -4.371 -14.576 -25.253 1.00 61.03 499 GLY A N 1
ATOM 3999 C CA . GLY A 1 499 ? -4.985 -14.440 -26.575 1.00 61.03 499 GLY A CA 1
ATOM 4000 C C . GLY A 1 499 ? -4.646 -13.143 -27.323 1.00 61.03 499 GLY A C 1
ATOM 4001 O O . GLY A 1 499 ? -5.388 -12.728 -28.207 1.00 61.03 499 GLY A O 1
ATOM 4002 N N . THR A 1 500 ? -3.556 -12.455 -26.957 1.00 65.44 500 THR A N 1
ATOM 4003 C CA . THR A 1 500 ? -3.111 -11.232 -27.662 1.00 65.44 500 THR A CA 1
ATOM 4004 C C . THR A 1 500 ? -2.424 -11.549 -28.991 1.00 65.44 500 THR A C 1
ATOM 4006 O O . THR A 1 500 ? -2.506 -10.752 -29.921 1.00 65.44 500 THR A O 1
ATOM 4009 N N . PHE A 1 501 ? -1.729 -12.688 -29.061 1.00 62.72 501 PHE A N 1
ATOM 4010 C CA . PHE A 1 501 ? -0.883 -13.070 -30.198 1.00 62.72 501 PHE A CA 1
ATOM 4011 C C . PHE A 1 501 ? -1.359 -14.318 -30.961 1.00 62.72 501 PHE A C 1
ATOM 4013 O O . PHE A 1 501 ? -0.787 -14.613 -31.997 1.00 62.72 501 PHE A O 1
ATOM 4020 N N . GLY A 1 502 ? -2.375 -15.028 -30.464 1.00 63.16 502 GLY A N 1
ATOM 4021 C CA . GLY A 1 502 ? -2.883 -16.297 -31.002 1.00 63.16 502 GLY A CA 1
ATOM 4022 C C . GLY A 1 502 ? -3.995 -16.842 -30.101 1.00 63.16 502 GLY A C 1
ATOM 4023 O O . GLY A 1 502 ? -4.577 -16.073 -29.333 1.00 63.16 502 GLY A O 1
ATOM 4024 N N . ASP A 1 503 ? -4.267 -18.147 -30.132 1.00 62.44 503 ASP A N 1
ATOM 4025 C CA . ASP A 1 503 ? -5.245 -18.773 -29.226 1.00 62.44 503 ASP A CA 1
ATOM 4026 C C . ASP A 1 503 ? -4.778 -18.775 -27.747 1.00 62.44 503 ASP A C 1
ATOM 4028 O O . ASP A 1 503 ? -3.584 -18.812 -27.429 1.00 62.44 503 ASP A O 1
ATOM 4032 N N . ASP A 1 504 ? -5.735 -18.698 -26.812 1.00 59.00 504 ASP A N 1
ATOM 4033 C CA . ASP A 1 504 ? -5.460 -18.603 -25.368 1.00 59.00 504 ASP A CA 1
ATOM 4034 C C . ASP A 1 504 ? -5.008 -19.956 -24.794 1.00 59.00 504 ASP A C 1
ATOM 4036 O O . ASP A 1 504 ? -5.783 -20.913 -24.745 1.00 59.00 504 ASP A O 1
ATOM 4040 N N . GLY A 1 505 ? -3.758 -20.025 -24.326 1.00 60.00 505 GLY A N 1
ATOM 4041 C CA . GLY A 1 505 ? -3.213 -21.207 -23.646 1.00 60.00 505 GLY A CA 1
ATOM 4042 C C . GLY A 1 505 ? -1.771 -21.584 -23.989 1.00 60.00 505 GLY A C 1
ATOM 4043 O O . GLY A 1 505 ? -1.226 -22.444 -23.310 1.00 60.00 505 GLY A O 1
ATOM 4044 N N . GLY A 1 506 ? -1.149 -20.961 -24.997 1.00 67.88 506 GLY A N 1
ATOM 4045 C CA . GLY A 1 506 ? 0.247 -21.246 -25.355 1.00 67.88 506 GLY A CA 1
ATOM 4046 C C . GLY A 1 506 ? 1.285 -20.438 -24.559 1.00 67.88 506 GLY A C 1
ATOM 4047 O O . GLY A 1 506 ? 1.174 -19.202 -24.488 1.00 67.88 506 GLY A O 1
ATOM 4048 N N . GLY A 1 507 ? 2.306 -21.114 -24.019 1.00 83.31 507 GLY A N 1
ATOM 4049 C CA . GLY A 1 507 ? 3.461 -20.525 -23.341 1.00 83.31 507 GLY A CA 1
ATOM 4050 C C . GLY A 1 507 ? 4.604 -21.509 -23.038 1.00 83.31 507 GLY A C 1
ATOM 4051 O O . GLY A 1 507 ? 4.438 -22.724 -23.051 1.00 83.31 507 GLY A O 1
ATOM 4052 N N . SER A 1 508 ? 5.803 -20.978 -22.777 1.00 87.19 508 SER A N 1
ATOM 4053 C CA . SER A 1 508 ? 7.001 -21.757 -22.428 1.00 87.19 508 SER A CA 1
ATOM 4054 C C . SER A 1 508 ? 7.893 -21.029 -21.417 1.00 87.19 508 SER A C 1
ATOM 4056 O O . SER A 1 508 ? 7.807 -19.810 -21.251 1.00 87.19 508 SER A O 1
ATOM 4058 N N . ASN A 1 509 ? 8.735 -21.774 -20.692 1.00 90.06 509 ASN A N 1
ATOM 4059 C CA . ASN A 1 509 ? 9.653 -21.233 -19.685 1.00 90.06 509 ASN A CA 1
ATOM 4060 C C . ASN A 1 509 ? 11.031 -21.892 -19.816 1.00 90.06 509 ASN A C 1
ATOM 4062 O O . ASN A 1 509 ? 11.126 -23.119 -19.828 1.00 90.06 509 ASN A O 1
ATOM 4066 N N . ILE A 1 510 ? 12.092 -21.086 -19.872 1.00 92.81 510 ILE A N 1
ATOM 4067 C CA . ILE A 1 510 ? 13.480 -21.538 -20.019 1.00 92.81 510 ILE A CA 1
ATOM 4068 C C . ILE A 1 510 ? 14.361 -20.875 -18.944 1.00 92.81 510 ILE A C 1
ATOM 4070 O O . ILE A 1 510 ? 14.911 -19.788 -19.166 1.00 92.81 510 ILE A O 1
ATOM 4074 N N . PRO A 1 511 ? 14.497 -21.486 -17.750 1.00 92.00 511 PRO A N 1
ATOM 4075 C CA . PRO A 1 511 ? 15.513 -21.086 -16.784 1.00 92.00 511 PRO A CA 1
ATOM 4076 C C . PRO A 1 511 ? 16.925 -21.254 -17.367 1.00 92.00 511 PRO A C 1
ATOM 4078 O O . PRO A 1 511 ? 17.248 -22.262 -17.994 1.00 92.00 511 PRO A O 1
ATOM 4081 N N . SER A 1 512 ? 17.764 -20.243 -17.157 1.00 94.81 512 SER A N 1
ATOM 4082 C CA . SER A 1 512 ? 19.102 -20.102 -17.732 1.00 94.81 512 SER A CA 1
ATOM 4083 C C . SER A 1 512 ? 20.093 -19.508 -16.728 1.00 94.81 512 SER A C 1
ATOM 4085 O O . SER A 1 512 ? 19.716 -18.735 -15.844 1.00 94.81 512 SER A O 1
ATOM 4087 N N . LEU A 1 513 ? 21.376 -19.807 -16.921 1.00 97.50 513 LEU A N 1
ATOM 4088 C CA . LEU A 1 513 ? 22.498 -19.110 -16.288 1.00 97.50 513 LEU A CA 1
ATOM 4089 C C . LEU A 1 513 ? 23.345 -18.438 -17.371 1.00 97.50 513 LEU A C 1
ATOM 4091 O O . LEU A 1 513 ? 23.517 -18.989 -18.461 1.00 97.50 513 LEU A O 1
ATOM 4095 N N . GLY A 1 514 ? 23.873 -17.255 -17.074 1.00 97.19 514 GLY A N 1
ATOM 4096 C CA . GLY A 1 514 ? 24.650 -16.469 -18.021 1.00 97.19 514 GLY A CA 1
ATOM 4097 C C . GLY A 1 514 ? 25.695 -15.577 -17.371 1.00 97.19 514 GLY A C 1
ATOM 4098 O O . GLY A 1 514 ? 25.695 -15.359 -16.161 1.00 97.19 514 GLY A O 1
ATOM 4099 N N . VAL A 1 515 ? 26.594 -15.066 -18.206 1.00 98.00 515 VAL A N 1
ATOM 4100 C CA . VAL A 1 515 ? 27.616 -14.080 -17.841 1.00 98.00 515 VAL A CA 1
ATOM 4101 C C . VAL A 1 515 ? 27.436 -12.829 -18.685 1.00 98.00 515 VAL A C 1
ATOM 4103 O O . VAL A 1 515 ? 27.005 -12.909 -19.842 1.00 98.00 515 VAL A O 1
ATOM 4106 N N . ARG A 1 516 ? 27.748 -11.670 -18.109 1.00 97.62 516 ARG A N 1
ATOM 4107 C CA . ARG A 1 516 ? 27.636 -10.372 -18.776 1.00 97.62 516 ARG A CA 1
ATOM 4108 C C . ARG A 1 516 ? 28.917 -9.567 -18.564 1.00 97.62 516 ARG A C 1
ATOM 4110 O O . ARG A 1 516 ? 29.545 -9.637 -17.510 1.00 97.62 516 ARG A O 1
ATOM 4117 N N . TYR A 1 517 ? 29.323 -8.861 -19.614 1.00 97.56 517 TYR A N 1
ATOM 4118 C CA . TYR A 1 517 ? 30.464 -7.954 -19.621 1.00 97.56 517 TYR A CA 1
ATOM 4119 C C . TYR A 1 517 ? 29.973 -6.531 -19.870 1.00 97.56 517 TYR A C 1
ATOM 4121 O O . TYR A 1 517 ? 29.373 -6.256 -20.913 1.00 97.56 517 TYR A O 1
ATOM 4129 N N . HIS A 1 518 ? 30.230 -5.645 -18.913 1.00 96.19 518 HIS A N 1
ATOM 4130 C CA . HIS A 1 518 ? 29.828 -4.240 -18.931 1.00 96.19 518 HIS A CA 1
ATOM 4131 C C . HIS A 1 518 ? 30.921 -3.359 -19.543 1.00 96.19 518 HIS A C 1
ATOM 4133 O O . HIS A 1 518 ? 32.105 -3.536 -19.264 1.00 96.19 518 HIS A O 1
ATOM 4139 N N . PHE A 1 519 ? 30.545 -2.394 -20.379 1.00 94.44 519 PHE A N 1
ATOM 4140 C CA . PHE A 1 519 ? 31.480 -1.475 -21.027 1.00 94.44 519 PHE A CA 1
ATOM 4141 C C . PHE A 1 519 ? 30.851 -0.104 -21.308 1.00 94.44 519 PHE A C 1
ATOM 4143 O O . PHE A 1 519 ? 29.634 0.048 -21.408 1.00 94.44 519 PHE A O 1
ATOM 4150 N N . GLY A 1 520 ? 31.698 0.925 -21.404 1.00 83.12 520 GLY A N 1
ATOM 4151 C CA . GLY A 1 520 ? 31.231 2.312 -21.325 1.00 83.12 520 GLY A CA 1
ATOM 4152 C C . GLY A 1 520 ? 30.703 2.649 -19.925 1.00 83.12 520 GLY A C 1
ATOM 4153 O O . GLY A 1 520 ? 29.626 3.222 -19.799 1.00 83.12 520 GLY A O 1
ATOM 4154 N N . GLN A 1 521 ? 31.415 2.229 -18.878 1.00 66.88 521 GLN A N 1
ATOM 4155 C CA . GLN A 1 521 ? 31.190 2.715 -17.511 1.00 66.88 521 GLN A CA 1
ATOM 4156 C C . GLN A 1 521 ? 31.898 4.061 -17.302 1.00 66.88 521 GLN A C 1
ATOM 4158 O O . GLN A 1 521 ? 32.971 4.245 -17.924 1.00 66.88 521 GLN A O 1
#